Protein AF-0000000072250503 (afdb_homodimer)

Secondary structure (DSSP, 8-state):
--SEEEEEETTEEEEEE--GGGTT-B-HHHHHHHHHHHHHHHH-TT--EEEEEEGGG--B--B-HH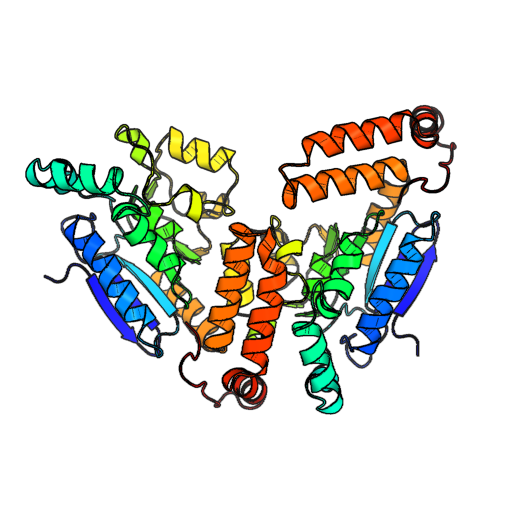HHT-HHHHHHHHHHHHSSS--HHHHHHHHHHTSSS-EEEEE-SEEETHHHHHHHTSSEEEE-TT-EEE--GGGGT----SSHHHHSTTTS-HHHHHHHHHH---B-HHHHHHHTSSSEE-SSHHHHHHHHHHHHTTS-HHHHHHHHHHHHHHHH-HHHHHHHHHHHHHHHHTSHHHHHHHHHHH-TTPPPPSP---/--SEEEEEETTEEEEEE--GGGTT-B-HHHHHHHHHHHHHHHH-TT--EEEEEEGGG--B--B-HHHHT-HHHHHHHHHHHHSSS--HHHHHHHHHHTSSS-EEEEE-SEEETHHHHHHHTSSEEEE-TT-EEE--GGGGT----SSHHHHSTTTS-HHHHHHHHHH---B-HHHHHHHTSSSEE-SSHHHHHHHHHHHHTTS-HHHHHHHHHHHHHHHH-HHHHHHHHHHHHHHHHHSHHHHHHHHHTT-TTPPPPPP---

InterPro domains:
  IPR001753 Enoyl-CoA hydratase/isomerase-like domain [PF00378] (7-220)
  IPR018376 Enoyl-CoA hydratase/isomerase, conserved site [PS00166] (104-124)
  IPR029045 ClpP/crotonase-like domain superfamily [SSF52096] (3-243)
  IPR045002 Delta(3,5)-Delta(2,4)-dienoyl-CoA isomerase Ech1-like [PTHR43149] (6-241)

Structure (mmCIF, N/CA/C/O backbone):
data_AF-0000000072250503-model_v1
#
loop_
_entity.id
_entity.type
_entity.pdbx_description
1 polymer 'Enoyl-CoA hydratase/isomerase'
#
loop_
_atom_site.group_PDB
_atom_site.id
_atom_site.type_symbol
_atom_site.label_atom_id
_atom_site.label_alt_id
_atom_site.label_comp_id
_atom_site.label_asym_id
_atom_site.label_entity_id
_atom_site.label_seq_id
_atom_site.pdbx_PDB_ins_code
_atom_site.Cartn_x
_atom_site.Cartn_y
_atom_site.Cartn_z
_atom_site.occupancy
_atom_site.B_iso_or_equiv
_atom_site.auth_seq_id
_atom_site.auth_comp_id
_atom_site.auth_asym_id
_atom_site.auth_atom_id
_atom_site.pdbx_PDB_model_num
ATOM 1 N N . MET A 1 1 ? -8.353 35.047 18.258 1 72.64 1 MET A N 1
ATOM 2 C CA . MET A 1 1 ? -8.828 34.341 17.071 1 72.64 1 MET A CA 1
ATOM 3 C C . MET A 1 1 ? -8.545 32.847 17.177 1 72.64 1 MET A C 1
ATOM 5 O O . MET A 1 1 ? -7.59 32.437 17.838 1 72.64 1 MET A O 1
ATOM 9 N N . ALA A 1 2 ? -9.479 31.972 16.6 1 89.48 2 ALA A N 1
ATOM 10 C CA . ALA A 1 2 ? -9.276 30.528 16.682 1 89.48 2 ALA A CA 1
ATOM 11 C C . ALA A 1 2 ? -8.014 30.108 15.933 1 89.48 2 ALA A C 1
ATOM 13 O O . ALA A 1 2 ? -7.73 30.62 14.848 1 89.48 2 ALA A O 1
ATOM 14 N N . LEU A 1 3 ? -7.198 29.334 16.471 1 96.43 3 LEU A N 1
ATOM 15 C CA . LEU A 1 3 ? -5.927 28.916 15.891 1 96.43 3 LEU A CA 1
ATOM 16 C C . LEU A 1 3 ? -6.149 27.946 14.735 1 96.43 3 LEU A C 1
ATOM 18 O O . LEU A 1 3 ? -5.288 27.803 13.864 1 96.43 3 LEU A O 1
ATOM 22 N N . LEU A 1 4 ? -7.326 27.269 14.792 1 98.12 4 LEU A N 1
ATOM 23 C CA . LEU A 1 4 ? -7.781 26.429 13.69 1 98.12 4 LEU A CA 1
ATOM 24 C C . LEU A 1 4 ? -9.165 26.857 13.215 1 98.12 4 LEU A C 1
ATOM 26 O O . LEU A 1 4 ? -10.032 27.183 14.029 1 98.12 4 LEU A O 1
ATOM 30 N N . ARG A 1 5 ? -9.359 26.996 11.961 1 98.24 5 ARG A N 1
ATOM 31 C CA . ARG A 1 5 ? -10.676 27.161 11.355 1 98.24 5 ARG A CA 1
ATOM 32 C C . ARG A 1 5 ? -11.134 25.872 10.68 1 98.24 5 ARG A C 1
ATOM 34 O O . ARG A 1 5 ? -10.382 25.266 9.914 1 98.24 5 ARG A O 1
ATOM 41 N N . ILE A 1 6 ? -12.324 25.474 10.936 1 97.92 6 ILE A N 1
ATOM 42 C CA . ILE A 1 6 ? -12.822 24.205 10.418 1 97.92 6 ILE A CA 1
ATOM 43 C C . ILE A 1 6 ? -14.08 24.446 9.586 1 97.92 6 ILE A C 1
ATOM 45 O O . ILE A 1 6 ? -14.987 25.164 10.015 1 97.92 6 ILE A O 1
ATOM 49 N N . GLU A 1 7 ? -14.109 23.954 8.432 1 98.24 7 GLU A N 1
ATOM 50 C CA . GLU A 1 7 ? -15.29 23.936 7.574 1 98.24 7 GLU A CA 1
ATOM 51 C C . GLU A 1 7 ? -15.737 22.507 7.281 1 98.24 7 GLU A C 1
ATOM 53 O O . GLU A 1 7 ? -14.919 21.654 6.931 1 98.24 7 GLU A O 1
ATOM 58 N N . LYS A 1 8 ? -16.975 22.268 7.513 1 97.25 8 LYS A N 1
ATOM 59 C CA . LYS A 1 8 ? -17.544 20.959 7.206 1 97.25 8 LYS A CA 1
ATOM 60 C C . LYS A 1 8 ? -18.522 21.045 6.039 1 97.25 8 LYS A C 1
ATOM 62 O O . LYS A 1 8 ? -19.477 21.824 6.078 1 97.25 8 LYS A O 1
ATOM 67 N N . ASN A 1 9 ? -18.176 20.378 5.033 1 96.01 9 ASN A N 1
ATOM 68 C CA . ASN A 1 9 ? -19.034 20.334 3.854 1 96.01 9 ASN A CA 1
ATOM 69 C C . ASN A 1 9 ? -19.175 18.914 3.316 1 96.01 9 ASN A C 1
ATOM 71 O O . ASN A 1 9 ? -18.201 18.323 2.847 1 96.01 9 ASN A O 1
ATOM 75 N N . ASN A 1 10 ? -20.41 18.324 3.305 1 94.24 10 ASN A N 1
ATOM 76 C CA . ASN A 1 10 ? -20.721 17.036 2.693 1 94.24 10 ASN A CA 1
ATOM 77 C C . ASN A 1 10 ? -19.781 15.94 3.187 1 94.24 10 ASN A C 1
ATOM 79 O O . ASN A 1 10 ? -19.181 15.222 2.384 1 94.24 10 ASN A O 1
ATOM 83 N N . GLY A 1 11 ? -19.495 15.956 4.492 1 96.28 11 GLY A N 1
ATOM 84 C CA . GLY A 1 11 ? -18.715 14.891 5.102 1 96.28 11 GLY A CA 1
ATOM 85 C C . GLY A 1 11 ? -17.22 15.148 5.059 1 96.28 11 GLY A C 1
ATOM 86 O O . GLY A 1 11 ? -16.434 14.351 5.575 1 96.28 11 GLY A O 1
ATOM 87 N N . ILE A 1 12 ? -16.822 16.261 4.398 1 98.58 12 ILE A N 1
ATOM 88 C CA . ILE A 1 12 ? -15.411 16.628 4.343 1 98.58 12 ILE A CA 1
ATOM 89 C C . ILE A 1 12 ? -15.13 17.748 5.342 1 98.58 12 ILE A C 1
ATOM 91 O O . ILE A 1 12 ? -15.775 18.799 5.304 1 98.58 12 ILE A O 1
ATOM 95 N N . ALA A 1 13 ? -14.28 17.511 6.272 1 98.76 13 ALA A N 1
ATOM 96 C CA . ALA A 1 13 ? -13.818 18.545 7.195 1 98.76 13 ALA A CA 1
ATOM 97 C C . ALA A 1 13 ? -12.498 19.151 6.725 1 98.76 13 ALA A C 1
ATOM 99 O O . ALA A 1 13 ? -11.482 18.456 6.647 1 98.76 13 ALA A O 1
ATOM 100 N N . THR A 1 14 ? -12.533 20.361 6.379 1 98.85 14 THR A N 1
ATOM 101 C CA . THR A 1 14 ? -11.306 21.072 6.04 1 98.85 14 THR A CA 1
ATOM 102 C C . THR A 1 14 ? -10.792 21.866 7.237 1 98.85 14 THR A C 1
ATOM 104 O O . THR A 1 14 ? -11.512 22.699 7.792 1 98.85 14 THR A O 1
ATOM 107 N N . VAL A 1 15 ? -9.6 21.601 7.632 1 98.83 15 VAL A N 1
ATOM 108 C CA . VAL A 1 15 ? -8.969 22.237 8.784 1 98.83 15 VAL A CA 1
ATOM 109 C C . VAL A 1 15 ? -7.885 23.204 8.311 1 98.83 15 VAL A C 1
ATOM 111 O O . VAL A 1 15 ? -6.904 22.79 7.69 1 98.83 15 VAL A O 1
ATOM 114 N N . TYR A 1 16 ? -8.05 24.446 8.632 1 98.7 16 TYR A N 1
ATOM 115 C CA . TYR A 1 16 ? -7.106 25.493 8.258 1 98.7 16 TYR A CA 1
ATOM 116 C C . TYR A 1 16 ? -6.254 25.91 9.451 1 98.7 16 TYR A C 1
ATOM 118 O O . TYR A 1 16 ? -6.783 26.308 10.491 1 98.7 16 TYR A O 1
ATOM 126 N N . LEU A 1 17 ? -4.943 25.791 9.299 1 98.63 17 LEU A N 1
ATOM 127 C CA . LEU A 1 17 ? -4.1 26.543 10.221 1 98.63 17 LEU A CA 1
ATOM 128 C C . LEU A 1 17 ? -4.315 28.043 10.054 1 98.63 17 LEU A C 1
ATOM 130 O O . LEU A 1 17 ? -4.207 28.571 8.944 1 98.63 17 LEU A O 1
ATOM 134 N N . ASN A 1 18 ? -4.619 28.705 11.179 1 97.94 18 ASN A N 1
ATOM 135 C CA . ASN A 1 18 ? -5.165 30.053 11.063 1 97.94 18 ASN A CA 1
ATOM 136 C C . ASN A 1 18 ? -4.36 31.056 11.885 1 97.94 18 ASN A C 1
ATOM 138 O O . ASN A 1 18 ? -4.902 31.709 12.779 1 97.94 18 ASN A O 1
ATOM 142 N N . ARG A 1 19 ? -3.142 31.185 11.569 1 97.17 19 ARG A N 1
ATOM 143 C CA . ARG A 1 19 ? -2.236 32.216 12.065 1 97.17 19 ARG A CA 1
ATOM 144 C C . ARG A 1 19 ? -1.439 32.84 10.925 1 97.17 19 ARG A C 1
ATOM 146 O O . ARG A 1 19 ? -0.207 32.856 10.959 1 97.17 19 ARG A O 1
ATOM 153 N N . PRO A 1 20 ? -2.15 33.425 9.955 1 96.02 20 PRO A N 1
ATOM 154 C CA . PRO A 1 20 ? -1.485 33.864 8.726 1 96.02 20 PRO A CA 1
ATOM 155 C C . PRO A 1 20 ? -0.417 34.925 8.979 1 96.02 20 PRO A C 1
ATOM 157 O O . PRO A 1 20 ? 0.577 34.992 8.252 1 96.02 20 PRO A O 1
ATOM 160 N N . ASP A 1 21 ? -0.552 35.704 10.045 1 95.21 21 ASP A N 1
ATOM 161 C CA . ASP A 1 21 ? 0.401 36.766 10.352 1 95.21 21 ASP A CA 1
ATOM 162 C C . ASP A 1 21 ? 1.747 36.188 10.784 1 95.21 21 ASP A C 1
ATOM 164 O O . ASP A 1 21 ? 2.765 36.883 10.754 1 95.21 21 ASP A O 1
ATOM 168 N N . LYS A 1 22 ? 1.745 34.947 11.158 1 95.28 22 LYS A N 1
ATOM 169 C CA . LYS A 1 22 ? 2.97 34.267 11.57 1 95.28 22 LYS A CA 1
ATOM 170 C C . LYS A 1 22 ? 3.294 33.104 10.637 1 95.28 22 LYS A C 1
ATOM 172 O O . LYS A 1 22 ? 3.932 32.132 11.046 1 95.28 22 LYS A O 1
ATOM 177 N N . ARG A 1 23 ? 2.735 33.152 9.432 1 97 23 ARG A N 1
ATOM 178 C CA . ARG A 1 23 ? 2.913 32.098 8.438 1 97 23 ARG A CA 1
ATOM 179 C C . ARG A 1 23 ? 2.486 30.744 8.994 1 97 23 ARG A C 1
ATOM 181 O O . ARG A 1 23 ? 3.158 29.735 8.769 1 97 23 ARG A O 1
ATOM 188 N N . ASN A 1 24 ? 1.496 30.761 9.858 1 97.86 24 ASN A N 1
ATOM 189 C CA . ASN A 1 24 ? 0.875 29.588 10.464 1 97.86 24 ASN A CA 1
ATOM 190 C C . ASN A 1 24 ? 1.884 28.769 11.264 1 97.86 24 ASN A C 1
ATOM 192 O O . ASN A 1 24 ? 1.846 27.538 11.244 1 97.86 24 ASN A O 1
ATOM 196 N N . ALA A 1 25 ? 2.845 29.507 11.93 1 96.98 25 ALA A N 1
ATOM 197 C CA . ALA A 1 25 ? 3.773 28.854 12.85 1 96.98 25 ALA A CA 1
ATOM 198 C C . ALA A 1 25 ? 3.026 28.193 14.005 1 96.98 25 ALA A C 1
ATOM 200 O O . ALA A 1 25 ? 2.05 28.746 14.518 1 96.98 25 ALA A O 1
ATOM 201 N N . MET A 1 26 ? 3.564 27.063 14.465 1 96.31 26 MET A N 1
ATOM 202 C CA . MET A 1 26 ? 2.82 26.242 15.416 1 96.31 26 MET A CA 1
ATOM 203 C C . MET A 1 26 ? 3.266 26.527 16.846 1 96.31 26 MET A C 1
ATOM 205 O O . MET A 1 26 ? 4.39 26.196 17.227 1 96.31 26 MET A O 1
ATOM 209 N N . SER A 1 27 ? 2.416 27.123 17.613 1 94.32 27 SER A N 1
ATOM 210 C CA . SER A 1 27 ? 2.623 27.336 19.042 1 94.32 27 SER A CA 1
ATOM 211 C C . SER A 1 27 ? 2.188 26.119 19.852 1 94.32 27 SER A C 1
ATOM 213 O O . SER A 1 27 ? 1.544 25.212 19.321 1 94.32 27 SER A O 1
ATOM 215 N N . PHE A 1 28 ? 2.496 26.102 21.117 1 92.71 28 PHE A N 1
ATOM 216 C CA . PHE A 1 28 ? 2.051 25.019 21.986 1 92.71 28 PHE A CA 1
ATOM 217 C C . PHE A 1 28 ? 0.53 24.988 22.078 1 92.71 28 PHE A C 1
ATOM 219 O O . PHE A 1 28 ? -0.072 23.914 22.133 1 92.71 28 PHE A O 1
ATOM 226 N N . ALA A 1 29 ? -0.024 26.155 22.116 1 94.53 29 ALA A N 1
ATOM 227 C CA . ALA A 1 29 ? -1.481 26.252 22.132 1 94.53 29 ALA A CA 1
ATOM 228 C C . ALA A 1 29 ? -2.087 25.622 20.881 1 94.53 29 ALA A C 1
ATOM 230 O O . ALA A 1 29 ? -3.103 24.927 20.958 1 94.53 29 ALA A O 1
ATOM 231 N N . LEU A 1 30 ? -1.514 25.842 19.73 1 96.55 30 LEU A N 1
ATOM 232 C CA . LEU A 1 30 ? -1.992 25.253 18.483 1 96.55 30 LEU A CA 1
ATOM 233 C C . LEU A 1 30 ? -1.852 23.735 18.51 1 96.55 30 LEU A C 1
ATOM 235 O O . LEU A 1 30 ? -2.743 23.017 18.051 1 96.55 30 LEU A O 1
ATOM 239 N N . LEU A 1 31 ? -0.743 23.248 19.048 1 96.06 31 LEU A N 1
ATOM 240 C CA . LEU A 1 31 ? -0.542 21.807 19.162 1 96.06 31 LEU A CA 1
ATOM 241 C C . LEU A 1 31 ? -1.641 21.169 20.004 1 96.06 31 LEU A C 1
ATOM 243 O O . LEU A 1 31 ? -2.159 20.106 19.655 1 96.06 31 LEU A O 1
ATOM 247 N N . LYS A 1 32 ? -1.956 21.801 21.087 1 95.71 32 LYS A N 1
ATOM 248 C CA . LYS A 1 32 ? -3.043 21.309 21.929 1 95.71 32 LYS A CA 1
ATOM 249 C C . LYS A 1 32 ? -4.369 21.316 21.174 1 95.71 32 LYS A C 1
ATOM 251 O O . LYS A 1 32 ? -5.163 20.381 21.295 1 95.71 32 LYS A O 1
ATOM 256 N N . GLU A 1 33 ? -4.62 22.288 20.414 1 97.66 33 GLU A N 1
ATOM 257 C CA . GLU A 1 33 ? -5.845 22.379 19.625 1 97.66 33 GLU A CA 1
ATOM 258 C C . GLU A 1 33 ? -5.887 21.302 18.545 1 97.66 33 GLU A C 1
ATOM 260 O O . GLU A 1 33 ? -6.958 20.788 18.215 1 97.66 33 GLU A O 1
ATOM 265 N N . PHE A 1 34 ? -4.726 20.978 17.944 1 97.98 34 PHE A N 1
ATOM 266 C CA . PHE A 1 34 ? -4.648 19.866 17.004 1 97.98 34 PHE A CA 1
ATOM 267 C C . PHE A 1 34 ? -5.238 18.6 17.612 1 97.98 34 PHE A C 1
ATOM 269 O O . PHE A 1 34 ? -6.08 17.943 16.997 1 97.98 34 PHE A O 1
ATOM 276 N N . VAL A 1 35 ? -4.791 18.332 18.8 1 97.7 35 VAL A N 1
ATOM 277 C CA . VAL A 1 35 ? -5.194 17.098 19.467 1 97.7 35 VAL A CA 1
ATOM 278 C C . VAL A 1 35 ? -6.697 17.125 19.737 1 97.7 35 VAL A C 1
ATOM 280 O O . VAL A 1 35 ? -7.41 16.174 19.409 1 97.7 35 VAL A O 1
ATOM 283 N N . SER A 1 36 ? -7.182 18.245 20.281 1 97.88 36 SER A N 1
ATOM 284 C CA . SER A 1 36 ? -8.596 18.345 20.63 1 97.88 36 SER A CA 1
ATOM 285 C C . SER A 1 36 ? -9.478 18.28 19.388 1 97.88 36 SER A C 1
ATOM 287 O O . SER A 1 36 ? -10.523 17.626 19.396 1 97.88 36 SER A O 1
ATOM 289 N N . THR A 1 37 ? -9.068 18.929 18.36 1 98.18 37 THR A N 1
ATOM 290 C CA . THR A 1 37 ? -9.827 18.938 17.114 1 98.18 37 THR A CA 1
ATOM 291 C C . THR A 1 37 ? -9.877 17.542 16.501 1 98.18 37 THR A C 1
ATOM 293 O O . THR A 1 37 ? -10.94 17.079 16.083 1 98.18 37 THR A O 1
ATOM 296 N N . ALA A 1 38 ? -8.752 16.892 16.427 1 98.2 38 ALA A N 1
ATOM 297 C CA . ALA A 1 38 ? -8.704 15.541 15.875 1 98.2 38 ALA A CA 1
ATOM 298 C C . ALA A 1 38 ? -9.589 14.59 16.675 1 98.2 38 ALA A C 1
ATOM 300 O O . ALA A 1 38 ? -10.267 13.733 16.103 1 98.2 38 ALA A O 1
ATOM 301 N N . LYS A 1 39 ? -9.581 14.73 17.963 1 97.97 39 LYS A N 1
ATOM 302 C CA . LYS A 1 39 ? -10.437 13.904 18.811 1 97.97 39 LYS A CA 1
ATOM 303 C C . LYS A 1 39 ? -11.912 14.137 18.496 1 97.97 39 LYS A C 1
ATOM 305 O O . LYS A 1 39 ? -12.7 13.19 18.456 1 97.97 39 LYS A O 1
ATOM 310 N N . ALA A 1 40 ? -12.257 15.392 18.331 1 97.9 40 ALA A N 1
ATOM 311 C CA . ALA A 1 40 ? -13.636 15.726 17.982 1 97.9 40 ALA A CA 1
ATOM 312 C C . ALA A 1 40 ? -14.023 15.121 16.636 1 97.9 40 ALA A C 1
ATOM 314 O O . ALA A 1 40 ? -15.125 14.59 16.48 1 97.9 40 ALA A O 1
ATOM 315 N N . ILE A 1 41 ? -13.151 15.197 15.709 1 97.67 41 ILE A N 1
ATOM 316 C CA . ILE A 1 41 ? -13.392 14.64 14.383 1 97.67 41 ILE A CA 1
ATOM 317 C C . ILE A 1 41 ? -13.555 13.124 14.481 1 97.67 41 ILE A C 1
ATOM 319 O O . ILE A 1 41 ? -14.436 12.546 13.84 1 97.67 41 ILE A O 1
ATOM 323 N N . LYS A 1 42 ? -12.7 12.486 15.24 1 97.39 42 LYS A N 1
ATOM 324 C CA . LYS A 1 42 ? -12.76 11.041 15.434 1 97.39 42 LYS A CA 1
ATOM 325 C C . LYS A 1 42 ? -14.138 10.609 15.927 1 97.39 42 LYS A C 1
ATOM 327 O O . LYS A 1 42 ? -14.648 9.562 15.523 1 97.39 42 LYS A O 1
ATOM 332 N N . LYS A 1 43 ? -14.787 11.427 16.714 1 96.76 43 LYS A N 1
ATOM 333 C CA . LYS A 1 43 ? -16.067 11.101 17.335 1 96.76 43 LYS A CA 1
ATOM 334 C C . LYS A 1 43 ? -17.228 11.396 16.389 1 96.76 43 LYS A C 1
ATOM 336 O O . LYS A 1 43 ? -18.336 10.892 16.581 1 96.76 43 LYS A O 1
ATOM 341 N N . ASP A 1 44 ? -17.016 12.303 15.475 1 96.27 44 ASP A N 1
ATOM 342 C CA . ASP A 1 44 ? -18.054 12.675 14.519 1 96.27 44 ASP A CA 1
ATOM 343 C C . ASP A 1 44 ? -18.158 11.646 13.395 1 96.27 44 ASP A C 1
ATOM 345 O O . ASP A 1 44 ? -17.383 11.684 12.438 1 96.27 44 ASP A O 1
ATOM 349 N N . ARG A 1 45 ? -19.104 10.844 13.355 1 95.12 45 ARG A N 1
ATOM 350 C CA . ARG A 1 45 ? -19.238 9.701 12.458 1 95.12 45 ARG A CA 1
ATOM 351 C C . ARG A 1 45 ? -19.689 10.145 11.07 1 95.12 45 ARG A C 1
ATOM 353 O O . ARG A 1 45 ? -19.687 9.35 10.128 1 95.12 45 ARG A O 1
ATOM 360 N N . ASP A 1 46 ? -20.009 11.412 10.984 1 94.92 46 ASP A N 1
ATOM 361 C CA . ASP A 1 46 ? -20.447 11.937 9.694 1 94.92 46 ASP A CA 1
ATOM 362 C C . ASP A 1 46 ? -19.258 12.419 8.865 1 94.92 46 ASP A C 1
ATOM 364 O O . ASP A 1 46 ? -19.388 12.654 7.662 1 94.92 46 ASP A O 1
ATOM 368 N N . ILE A 1 47 ? -18.16 12.587 9.522 1 97.53 47 ILE A N 1
ATOM 369 C CA . ILE A 1 47 ? -16.97 12.996 8.785 1 97.53 47 ILE A CA 1
ATOM 370 C C . ILE A 1 47 ? -16.369 11.791 8.065 1 97.53 47 ILE A C 1
ATOM 372 O O . ILE A 1 47 ? -16.109 10.757 8.684 1 97.53 47 ILE A O 1
ATOM 376 N N . ARG A 1 48 ? -16.096 12.011 6.749 1 97.54 48 ARG A N 1
ATOM 377 C CA . ARG A 1 48 ? -15.678 10.919 5.876 1 97.54 48 ARG A CA 1
ATOM 378 C C . ARG A 1 48 ? -14.245 11.121 5.395 1 97.54 48 ARG A C 1
ATOM 380 O O . ARG A 1 48 ? -13.593 10.173 4.954 1 97.54 48 ARG A O 1
ATOM 387 N N . CYS A 1 49 ? -13.789 12.313 5.442 1 98.63 49 CYS A N 1
ATOM 388 C CA . CYS A 1 49 ? -12.45 12.687 5 1 98.63 49 CYS A CA 1
ATOM 389 C C . CYS A 1 49 ? -12.022 14.013 5.618 1 98.63 49 CYS A C 1
ATOM 391 O O . CYS A 1 49 ? -12.859 14.877 5.885 1 98.63 49 CYS A O 1
ATOM 393 N N . VAL A 1 50 ? -10.756 14.168 5.856 1 98.9 50 VAL A N 1
ATOM 394 C CA . VAL A 1 50 ? -10.209 15.411 6.391 1 98.9 50 VAL A CA 1
ATOM 395 C C . VAL A 1 50 ? -9.189 15.989 5.413 1 98.9 50 VAL A C 1
ATOM 397 O O . VAL A 1 50 ? -8.373 15.255 4.85 1 98.9 50 VAL A O 1
ATOM 400 N N . ILE A 1 51 ? -9.23 17.282 5.215 1 98.93 51 ILE A N 1
ATOM 401 C CA . ILE A 1 51 ? -8.209 18.014 4.473 1 98.93 51 ILE A CA 1
ATOM 402 C C . ILE A 1 51 ? -7.508 19.004 5.401 1 98.93 51 ILE A C 1
ATOM 404 O O . ILE A 1 51 ? -8.161 19.813 6.064 1 98.93 51 ILE A O 1
ATOM 408 N N . LEU A 1 52 ? -6.208 18.911 5.54 1 98.91 52 LEU A N 1
ATOM 409 C CA . LEU A 1 52 ? -5.382 19.867 6.27 1 98.91 52 LEU A CA 1
ATOM 410 C C . LEU A 1 52 ? -4.783 20.901 5.322 1 98.91 52 LEU A C 1
ATOM 412 O O . LEU A 1 52 ? -4.24 20.547 4.273 1 98.91 52 LEU A O 1
ATOM 416 N N . THR A 1 53 ? -4.947 22.134 5.642 1 98.85 53 THR A N 1
ATOM 417 C CA . THR A 1 53 ? -4.338 23.201 4.856 1 98.85 53 THR A CA 1
ATOM 418 C C . THR A 1 53 ? -4.092 24.436 5.72 1 98.85 53 THR A C 1
ATOM 420 O O . THR A 1 53 ? -4.289 24.398 6.936 1 98.85 53 THR A O 1
ATOM 423 N N . GLY A 1 54 ? -3.422 25.477 5.156 1 98.58 54 GLY A N 1
ATOM 424 C CA . GLY A 1 54 ? -3.158 26.706 5.887 1 98.58 54 GLY A CA 1
ATOM 425 C C . GLY A 1 54 ? -3.826 27.922 5.273 1 98.58 54 GLY A C 1
ATOM 426 O O . GLY A 1 54 ? -4.096 27.946 4.07 1 98.58 54 GLY A O 1
ATOM 427 N N . GLU A 1 55 ? -4.063 28.906 6.095 1 97.87 55 GLU A N 1
ATOM 428 C CA . GLU A 1 55 ? -4.603 30.176 5.616 1 97.87 55 GLU A CA 1
ATOM 429 C C . GLU A 1 55 ? -3.551 30.965 4.841 1 97.87 55 GLU A C 1
ATOM 431 O O . GLU A 1 55 ? -2.35 30.757 5.027 1 97.87 55 GLU A O 1
ATOM 436 N N . ALA A 1 56 ? -4.005 31.8 3.937 1 97.39 56 ALA A N 1
ATOM 437 C CA . ALA A 1 56 ? -3.208 32.789 3.217 1 97.39 56 ALA A CA 1
ATOM 438 C C . ALA A 1 56 ? -2.154 32.114 2.343 1 97.39 56 ALA A C 1
ATOM 440 O O . ALA A 1 56 ? -1.025 32.598 2.237 1 97.39 56 ALA A O 1
ATOM 441 N N . GLN A 1 57 ? -2.458 30.97 1.809 1 96.76 57 GLN A N 1
ATOM 442 C CA . GLN A 1 57 ? -1.631 30.24 0.854 1 96.76 57 GLN A CA 1
ATOM 443 C C . GLN A 1 57 ? -0.28 29.875 1.461 1 96.76 57 GLN A C 1
ATOM 445 O O . GLN A 1 57 ? 0.75 29.95 0.788 1 96.76 57 GLN A O 1
ATOM 450 N N . VAL A 1 58 ? -0.297 29.679 2.728 1 98.28 58 VAL A N 1
ATOM 451 C CA . VAL A 1 58 ? 0.856 29.159 3.454 1 98.28 58 VAL A CA 1
ATOM 452 C C . VAL A 1 58 ? 0.427 27.987 4.334 1 98.28 58 VAL A C 1
ATOM 454 O O . VAL A 1 58 ? -0.512 28.107 5.124 1 98.28 58 VAL A O 1
ATOM 457 N N . PHE A 1 59 ? 1.065 26.897 4.144 1 98.61 59 PHE A N 1
ATOM 458 C CA . PHE A 1 59 ? 0.743 25.776 5.019 1 98.61 59 PHE A CA 1
ATOM 459 C C . PHE A 1 59 ? 1.257 26.027 6.432 1 98.61 59 PHE A C 1
ATOM 461 O O . PHE A 1 59 ? 0.489 26.402 7.32 1 98.61 59 PHE A O 1
ATOM 468 N N . SER A 1 60 ? 2.65 25.985 6.6 1 98.51 60 SER A N 1
ATOM 469 C CA . SER A 1 60 ? 3.199 26.342 7.904 1 98.51 60 SER A CA 1
ATOM 470 C C . SER A 1 60 ? 4.709 26.541 7.832 1 98.51 60 SER A C 1
ATOM 472 O O . SER A 1 60 ? 5.415 25.755 7.197 1 98.51 60 SER A O 1
ATOM 474 N N . ALA A 1 61 ? 5.166 27.511 8.584 1 96.46 61 ALA A N 1
ATOM 475 C CA . ALA A 1 61 ? 6.599 27.787 8.655 1 96.46 61 ALA A CA 1
ATOM 476 C C . ALA A 1 61 ? 7.258 26.98 9.77 1 96.46 61 ALA A C 1
ATOM 478 O O . ALA A 1 61 ? 8.441 27.166 10.063 1 96.46 61 ALA A O 1
ATOM 479 N N . GLY A 1 62 ? 6.469 26.149 10.357 1 95.48 62 GLY A N 1
ATOM 480 C CA . GLY A 1 62 ? 7.033 25.285 11.382 1 95.48 62 GLY A CA 1
ATOM 481 C C . GLY A 1 62 ? 6.709 25.742 12.792 1 95.48 62 GLY A C 1
ATOM 482 O O . GLY A 1 62 ? 5.644 26.313 13.035 1 95.48 62 GLY A O 1
ATOM 483 N N . ILE A 1 63 ? 7.582 25.387 13.708 1 92.4 63 ILE A N 1
ATOM 484 C CA . ILE A 1 63 ? 7.367 25.693 15.118 1 92.4 63 ILE A CA 1
ATOM 485 C C . ILE A 1 63 ? 7.61 27.18 15.366 1 92.4 63 ILE A C 1
ATOM 487 O O . ILE A 1 63 ? 8.538 27.766 14.803 1 92.4 63 ILE A O 1
ATOM 491 N N . ASP A 1 64 ? 6.776 27.707 16.249 1 91.64 64 ASP A N 1
ATOM 492 C CA . ASP A 1 64 ? 6.979 29.084 16.687 1 91.64 64 ASP A CA 1
ATOM 493 C C . ASP A 1 64 ? 8.155 29.185 17.655 1 91.64 64 ASP A C 1
ATOM 495 O O . ASP A 1 64 ? 8.03 28.835 18.831 1 91.64 64 ASP A O 1
ATOM 499 N N . LEU A 1 65 ? 9.209 29.656 17.211 1 83.7 65 LEU A N 1
ATOM 500 C CA . LEU A 1 65 ? 10.446 29.712 17.982 1 83.7 65 LEU A CA 1
ATOM 501 C C . LEU A 1 65 ? 10.275 30.583 19.223 1 83.7 65 LEU A C 1
ATOM 503 O O . LEU A 1 65 ? 10.928 30.353 20.243 1 83.7 65 LEU A O 1
ATOM 507 N N . SER A 1 66 ? 9.421 31.617 19.143 1 85.4 66 SER A N 1
ATOM 508 C CA . SER A 1 66 ? 9.165 32.455 20.31 1 85.4 66 SER A CA 1
ATOM 509 C C . SER A 1 66 ? 8.54 31.648 21.443 1 85.4 66 SER A C 1
ATOM 511 O O . SER A 1 66 ? 8.839 31.88 22.616 1 85.4 66 SER A O 1
ATOM 513 N N . ASP A 1 67 ? 7.715 30.732 21.065 1 85.45 67 ASP A N 1
ATOM 514 C CA . ASP A 1 67 ? 7.106 29.84 22.047 1 85.45 67 ASP A CA 1
ATOM 515 C C . ASP A 1 67 ? 8.125 28.837 22.583 1 85.45 67 ASP A C 1
ATOM 517 O O . ASP A 1 67 ? 8.175 28.578 23.787 1 85.45 67 ASP A O 1
ATOM 521 N N . LEU A 1 68 ? 8.933 28.341 21.752 1 80.09 68 LEU A N 1
ATOM 522 C CA . LEU A 1 68 ? 9.916 27.324 22.111 1 80.09 68 LEU A CA 1
ATOM 523 C C . LEU A 1 68 ? 10.984 27.902 23.033 1 80.09 68 LEU A C 1
ATOM 525 O O . LEU A 1 68 ? 11.423 27.238 23.975 1 80.09 68 LEU A O 1
ATOM 529 N N . ASN A 1 69 ? 11.303 29.141 22.811 1 82.82 69 ASN A N 1
ATOM 530 C CA . ASN A 1 69 ? 12.394 29.756 23.559 1 82.82 69 ASN A CA 1
ATOM 531 C C . ASN A 1 69 ? 11.883 30.481 24.802 1 82.82 69 ASN A C 1
ATOM 533 O O . ASN A 1 69 ? 12.673 31.018 25.581 1 82.82 69 ASN A O 1
ATOM 537 N N . ASN A 1 70 ? 10.586 30.504 24.953 1 86.67 70 ASN A N 1
ATOM 538 C CA . ASN A 1 70 ? 10.023 31.148 26.135 1 86.67 70 ASN A CA 1
ATOM 539 C C . ASN A 1 70 ? 10.32 30.352 27.402 1 86.67 70 ASN A C 1
ATOM 541 O O . ASN A 1 70 ? 9.882 29.208 27.539 1 86.67 70 ASN A O 1
ATOM 545 N N . PRO A 1 71 ? 11.033 30.922 28.263 1 85.91 71 PRO A N 1
ATOM 546 C CA . PRO A 1 71 ? 11.393 30.225 29.5 1 85.91 71 PRO A CA 1
ATOM 547 C C . PRO A 1 71 ? 10.177 29.671 30.24 1 85.91 71 PRO A C 1
ATOM 549 O O . PRO A 1 71 ? 10.276 28.642 30.913 1 85.91 71 PRO A O 1
ATOM 552 N N . LYS A 1 72 ? 9.141 30.275 30.144 1 86.95 72 LYS A N 1
ATOM 553 C CA . LYS A 1 72 ? 7.922 29.836 30.816 1 86.95 72 LYS A CA 1
ATOM 554 C C . LYS A 1 72 ? 7.468 28.474 30.298 1 86.95 72 LYS A C 1
ATOM 556 O O . LYS A 1 72 ? 6.738 27.755 30.983 1 86.95 72 LYS A O 1
ATOM 561 N N . ASN A 1 73 ? 7.95 28.196 29.072 1 88.07 73 ASN A N 1
ATOM 562 C CA . ASN A 1 73 ? 7.506 26.955 28.446 1 88.07 73 ASN A CA 1
ATOM 563 C C . ASN A 1 73 ? 8.553 25.853 28.583 1 88.07 73 ASN A C 1
ATOM 565 O O . ASN A 1 73 ? 8.297 24.701 28.226 1 88.07 73 ASN A O 1
ATOM 569 N N . SER A 1 74 ? 9.701 26.242 29.081 1 85 74 SER A N 1
ATOM 570 C CA . SER A 1 74 ? 10.816 25.303 29.15 1 85 74 SER A CA 1
ATOM 571 C C . SER A 1 74 ? 10.475 24.103 30.027 1 85 74 SER A C 1
ATOM 573 O O . SER A 1 74 ? 10.756 22.96 29.662 1 85 74 SER A O 1
ATOM 575 N N . ALA A 1 75 ? 9.978 24.388 31.128 1 86.69 75 ALA A N 1
ATOM 576 C CA . ALA A 1 75 ? 9.619 23.309 32.044 1 86.69 75 ALA A CA 1
ATOM 577 C C . ALA A 1 75 ? 8.611 22.358 31.404 1 86.69 75 ALA A C 1
ATOM 579 O O . ALA A 1 75 ? 8.722 21.138 31.547 1 86.69 75 ALA A O 1
ATOM 580 N N . PHE A 1 76 ? 7.693 22.93 30.762 1 86.57 76 PHE A N 1
ATOM 581 C CA . PHE A 1 76 ? 6.677 22.132 30.085 1 86.57 76 PHE A CA 1
ATOM 582 C C . PHE A 1 76 ? 7.301 21.275 28.991 1 86.57 76 PHE A C 1
ATOM 584 O O . PHE A 1 76 ? 7 20.084 28.88 1 86.57 76 PHE A O 1
ATOM 591 N N . ALA A 1 77 ? 8.13 21.837 28.259 1 87.18 77 ALA A N 1
ATOM 592 C CA . ALA A 1 77 ? 8.796 21.127 27.171 1 87.18 77 ALA A CA 1
ATOM 593 C C . ALA A 1 77 ? 9.628 19.964 27.703 1 87.18 77 ALA A C 1
ATOM 595 O O . ALA A 1 77 ? 9.585 18.86 27.155 1 87.18 77 ALA A O 1
ATOM 596 N N . ILE A 1 78 ? 10.31 20.208 28.728 1 87.62 78 ILE A N 1
ATOM 597 C CA . ILE A 1 78 ? 11.14 19.17 29.328 1 87.62 78 ILE A CA 1
ATOM 598 C C . ILE A 1 78 ? 10.256 18.042 29.854 1 87.62 78 ILE A C 1
ATOM 600 O O . ILE A 1 78 ? 10.556 16.863 29.651 1 87.62 78 ILE A O 1
ATOM 604 N N . TRP A 1 79 ? 9.219 18.435 30.482 1 88.29 79 TRP A N 1
ATOM 605 C CA . TRP A 1 79 ? 8.303 17.43 31.012 1 88.29 79 TRP A CA 1
ATOM 606 C C . TRP A 1 79 ? 7.758 16.546 29.895 1 88.29 79 TRP A C 1
ATOM 608 O O . TRP A 1 79 ? 7.687 15.324 30.041 1 88.29 79 TRP A O 1
ATOM 618 N N . GLU A 1 80 ? 7.359 17.146 28.784 1 89.2 80 GLU A N 1
ATOM 619 C CA . GLU A 1 80 ? 6.823 16.409 27.644 1 89.2 80 GLU A CA 1
ATOM 620 C C . GLU A 1 80 ? 7.852 15.43 27.086 1 89.2 80 GLU A C 1
ATOM 622 O O . GLU A 1 80 ? 7.494 14.357 26.597 1 89.2 80 GLU A O 1
ATOM 627 N N . LEU A 1 81 ? 9.058 15.685 27.232 1 86.89 81 LEU A N 1
ATOM 628 C CA . LEU A 1 81 ? 10.114 14.855 26.664 1 86.89 81 LEU A CA 1
ATOM 629 C C . LEU A 1 81 ? 10.475 13.713 27.608 1 86.89 81 LEU A C 1
ATOM 631 O O . LEU A 1 81 ? 10.985 12.678 27.172 1 86.89 81 LEU A O 1
ATOM 635 N N . VAL A 1 82 ? 10.193 13.846 28.881 1 89.07 82 VAL A N 1
ATOM 636 C CA . VAL A 1 82 ? 10.64 12.838 29.836 1 89.07 82 VAL A CA 1
ATOM 637 C C . VAL A 1 82 ? 9.484 11.902 30.18 1 89.07 82 VAL A C 1
ATOM 639 O O . VAL A 1 82 ? 9.702 10.767 30.61 1 89.07 82 VAL A O 1
ATOM 642 N N . LYS A 1 83 ? 8.341 12.375 30.082 1 89.46 83 LYS A N 1
ATOM 643 C CA . LYS A 1 83 ? 7.199 11.552 30.471 1 89.46 83 LYS A CA 1
ATOM 644 C C . LYS A 1 83 ? 7.1 10.303 29.6 1 89.46 83 LYS A C 1
ATOM 646 O O . LYS A 1 83 ? 7.516 10.314 28.439 1 89.46 83 LYS A O 1
ATOM 651 N N . PRO A 1 84 ? 6.598 9.248 30.178 1 89.97 84 PRO A N 1
ATOM 652 C CA . PRO A 1 84 ? 6.425 8.027 29.386 1 89.97 84 PRO A CA 1
ATOM 653 C C . PRO A 1 84 ? 5.348 8.168 28.313 1 89.97 84 PRO A C 1
ATOM 655 O O . PRO A 1 84 ? 4.399 8.938 28.483 1 89.97 84 PRO A O 1
ATOM 658 N N . GLY A 1 85 ? 5.561 7.453 27.205 1 89.52 85 GLY A N 1
ATOM 659 C CA . GLY A 1 85 ? 4.592 7.49 26.121 1 89.52 85 GLY A CA 1
ATOM 660 C C . GLY A 1 85 ? 4.852 8.606 25.127 1 89.52 85 GLY A C 1
ATOM 661 O O . GLY A 1 85 ? 5.957 9.148 25.068 1 89.52 85 GLY A O 1
ATOM 662 N N . GLN A 1 86 ? 3.846 8.937 24.366 1 91.22 86 GLN A N 1
ATOM 663 C CA . GLN A 1 86 ? 3.99 9.965 23.341 1 91.22 86 GLN A CA 1
ATOM 664 C C . GLN A 1 86 ? 3.984 11.361 23.957 1 91.22 86 GLN A C 1
ATOM 666 O O . GLN A 1 86 ? 3.151 11.663 24.815 1 91.22 86 GLN A O 1
ATOM 671 N N . SER A 1 87 ? 4.857 12.186 23.621 1 92.81 87 SER A N 1
ATOM 672 C CA . SER A 1 87 ? 4.832 13.597 23.992 1 92.81 87 SER A CA 1
ATOM 673 C C . SER A 1 87 ? 3.707 14.337 23.276 1 92.81 87 SER A C 1
ATOM 675 O O . SER A 1 87 ? 3.121 13.816 22.324 1 92.81 87 SER A O 1
ATOM 677 N N . LEU A 1 88 ? 3.377 15.524 23.747 1 92.41 88 LEU A N 1
ATOM 678 C CA . LEU A 1 88 ? 2.409 16.371 23.06 1 92.41 88 LEU A CA 1
ATOM 679 C C . LEU A 1 88 ? 2.837 16.628 21.619 1 92.41 88 LEU A C 1
ATOM 681 O O . LEU A 1 88 ? 2.002 16.645 20.712 1 92.41 88 LEU A O 1
ATOM 685 N N . PHE A 1 89 ? 4.12 16.744 21.364 1 92.04 89 PHE A N 1
ATOM 686 C CA . PHE A 1 89 ? 4.685 17.034 20.052 1 92.04 89 PHE A CA 1
ATOM 687 C C . PHE A 1 89 ? 4.442 15.877 19.09 1 92.04 89 PHE A C 1
ATOM 689 O O . PHE A 1 89 ? 4.048 16.089 17.942 1 92.04 89 PHE A O 1
ATOM 696 N N . GLN A 1 90 ? 4.618 14.731 19.535 1 95.71 90 GLN A N 1
ATOM 697 C CA . GLN A 1 90 ? 4.366 13.553 18.712 1 95.71 90 GLN A CA 1
ATOM 698 C C . GLN A 1 90 ? 2.869 13.326 18.52 1 95.71 90 GLN A C 1
ATOM 700 O O . GLN A 1 90 ? 2.411 13.087 17.401 1 95.71 90 GLN A O 1
ATOM 705 N N . LYS A 1 91 ? 2.124 13.466 19.585 1 96.71 91 LYS A N 1
ATOM 706 C CA . LYS A 1 91 ? 0.69 13.193 19.585 1 96.71 91 LYS A CA 1
ATOM 707 C C . LYS A 1 91 ? -0.049 14.139 18.643 1 96.71 91 LYS A C 1
ATOM 709 O O . LYS A 1 91 ? -0.957 13.72 17.921 1 96.71 91 LYS A O 1
ATOM 714 N N . ALA A 1 92 ? 0.34 15.376 18.675 1 96.84 92 ALA A N 1
ATOM 715 C CA . ALA A 1 92 ? -0.34 16.411 17.9 1 96.84 92 ALA A CA 1
ATOM 716 C C . ALA A 1 92 ? -0.275 16.109 16.405 1 96.84 92 ALA A C 1
ATOM 718 O O . ALA A 1 92 ? -1.138 16.544 15.64 1 96.84 92 ALA A O 1
ATOM 719 N N . PHE A 1 93 ? 0.647 15.35 15.996 1 97.49 93 PHE A N 1
ATOM 720 C CA . PHE A 1 93 ? 0.825 15.055 14.579 1 97.49 93 PHE A CA 1
ATOM 721 C C . PHE A 1 93 ? 0.328 13.652 14.252 1 97.49 93 PHE A C 1
ATOM 723 O O . PHE A 1 93 ? -0.462 13.468 13.324 1 97.49 93 PHE A O 1
ATOM 730 N N . LEU A 1 94 ? 0.67 12.698 15.046 1 96.85 94 LEU A N 1
ATOM 731 C CA . LEU A 1 94 ? 0.362 11.302 14.753 1 96.85 94 LEU A CA 1
ATOM 732 C C . LEU A 1 94 ? -1.128 11.027 14.921 1 96.85 94 LEU A C 1
ATOM 734 O O . LEU A 1 94 ? -1.648 10.046 14.384 1 96.85 94 LEU A O 1
ATOM 738 N N . ILE A 1 95 ? -1.813 11.89 15.66 1 97.61 95 ILE A N 1
ATOM 739 C CA . ILE A 1 95 ? -3.245 11.698 15.862 1 97.61 95 ILE A CA 1
ATOM 740 C C . ILE A 1 95 ? -3.974 11.801 14.524 1 97.61 95 ILE A C 1
ATOM 742 O O . ILE A 1 95 ? -5.001 11.149 14.319 1 97.61 95 ILE A O 1
ATOM 746 N N . TRP A 1 96 ? -3.472 12.575 13.597 1 97.97 96 TRP A N 1
ATOM 747 C CA . TRP A 1 96 ? -4.083 12.72 12.279 1 97.97 96 TRP A CA 1
ATOM 748 C C . TRP A 1 96 ? -3.888 11.457 11.447 1 97.97 96 TRP A C 1
ATOM 750 O O . TRP A 1 96 ? -4.79 11.043 10.715 1 97.97 96 TRP A O 1
ATOM 760 N N . GLN A 1 97 ? -2.746 10.854 11.559 1 95.9 97 GLN A N 1
ATOM 761 C CA . GLN A 1 97 ? -2.473 9.585 10.891 1 95.9 97 GLN A CA 1
ATOM 762 C C . GLN A 1 97 ? -3.383 8.479 11.42 1 95.9 97 GLN A C 1
ATOM 764 O O . GLN A 1 97 ? -3.782 7.585 10.671 1 95.9 97 GLN A O 1
ATOM 769 N N . ASN A 1 98 ? -3.774 8.62 12.655 1 96.23 98 ASN A N 1
ATOM 770 C CA . ASN A 1 98 ? -4.5 7.551 13.332 1 96.23 98 ASN A CA 1
ATOM 771 C C . ASN A 1 98 ? -6.01 7.751 13.235 1 96.23 98 ASN A C 1
ATOM 773 O O . ASN A 1 98 ? -6.782 6.938 13.746 1 96.23 98 ASN A O 1
ATOM 777 N N . LEU A 1 99 ? -6.453 8.831 12.688 1 97.82 99 LEU A N 1
ATOM 778 C CA . LEU A 1 99 ? -7.884 9.026 12.482 1 97.82 99 LEU A CA 1
ATOM 779 C C . LEU A 1 99 ? -8.477 7.881 11.668 1 97.82 99 LEU A C 1
ATOM 781 O O . LEU A 1 99 ? -7.822 7.349 10.768 1 97.82 99 LEU A O 1
ATOM 785 N N . PRO A 1 100 ? -9.694 7.525 11.856 1 97.17 100 PRO A N 1
ATOM 786 C CA . PRO A 1 100 ? -10.322 6.423 11.124 1 97.17 100 PRO A CA 1
ATOM 787 C C . PRO A 1 100 ? -10.786 6.831 9.727 1 97.17 100 PRO A C 1
ATOM 789 O O . PRO A 1 100 ? -11.413 6.035 9.024 1 97.17 100 PRO A O 1
ATOM 792 N N . VAL A 1 101 ? -10.555 8.052 9.348 1 98.09 101 VAL A N 1
ATOM 793 C CA . VAL A 1 101 ? -10.915 8.555 8.027 1 98.09 101 VAL A CA 1
ATOM 794 C C . VAL A 1 101 ? -9.66 9.014 7.288 1 98.09 101 VAL A C 1
ATOM 796 O O . VAL A 1 101 ? -8.664 9.385 7.915 1 98.09 101 VAL A O 1
ATOM 799 N N . PRO A 1 102 ? -9.682 8.998 5.957 1 98.55 102 PRO A N 1
ATOM 800 C CA . PRO A 1 102 ? -8.529 9.492 5.201 1 98.55 102 PRO A CA 1
ATOM 801 C C . PRO A 1 102 ? -8.211 10.956 5.497 1 98.55 102 PRO A C 1
ATOM 803 O O . PRO A 1 102 ? -9.124 11.758 5.712 1 98.55 102 PRO A O 1
ATOM 806 N N . VAL A 1 103 ? -6.945 11.285 5.515 1 98.9 103 VAL A N 1
ATOM 807 C CA . VAL A 1 103 ? -6.463 12.646 5.727 1 98.9 103 VAL A CA 1
ATOM 808 C C . VAL A 1 103 ? -5.593 13.076 4.548 1 98.9 103 VAL A C 1
ATOM 810 O O . VAL A 1 103 ? -4.631 12.39 4.195 1 98.9 103 VAL A O 1
ATOM 813 N N . ILE A 1 104 ? -5.918 14.216 3.922 1 98.92 104 ILE A N 1
ATOM 814 C CA . ILE A 1 104 ? -5.176 14.772 2.795 1 98.92 104 ILE A CA 1
ATOM 815 C C . ILE A 1 104 ? -4.57 16.117 3.19 1 98.92 104 ILE A C 1
ATOM 817 O O . ILE A 1 104 ? -5.248 16.962 3.779 1 98.92 104 ILE A O 1
ATOM 821 N N . ALA A 1 105 ? -3.293 16.32 2.931 1 98.93 105 ALA A N 1
ATOM 822 C CA . ALA A 1 105 ? -2.65 17.614 3.142 1 98.93 105 ALA A CA 1
ATOM 823 C C . ALA A 1 105 ? -2.537 18.39 1.833 1 98.93 105 ALA A C 1
ATOM 825 O O . ALA A 1 105 ? -2.047 17.862 0.832 1 98.93 105 ALA A O 1
ATOM 826 N N . ALA A 1 106 ? -3.024 19.589 1.779 1 98.93 106 ALA A N 1
ATOM 827 C CA . ALA A 1 106 ? -2.903 20.512 0.654 1 98.93 106 ALA A CA 1
ATOM 828 C C . ALA A 1 106 ? -1.893 21.616 0.956 1 98.93 106 ALA A C 1
ATOM 830 O O . ALA A 1 106 ? -2.146 22.484 1.794 1 98.93 106 ALA A O 1
ATOM 831 N N . LEU A 1 107 ? -0.804 21.609 0.229 1 98.88 107 LEU A N 1
ATOM 832 C CA . LEU A 1 107 ? 0.366 22.39 0.613 1 98.88 107 LEU A CA 1
ATOM 833 C C . LEU A 1 107 ? 0.6 23.535 -0.366 1 98.88 107 LEU A C 1
ATOM 835 O O . LEU A 1 107 ? 0.689 23.315 -1.576 1 98.88 107 LEU A O 1
ATOM 839 N N . GLU A 1 108 ? 0.747 24.702 0.171 1 98.46 108 GLU A N 1
ATOM 840 C CA . GLU A 1 108 ? 1.121 25.903 -0.57 1 98.46 108 GLU A CA 1
ATOM 841 C C . GLU A 1 108 ? 2.074 26.777 0.24 1 98.46 108 GLU A C 1
ATOM 843 O O . GLU A 1 108 ? 2.085 26.717 1.471 1 98.46 108 GLU A O 1
ATOM 848 N N . GLY A 1 109 ? 2.874 27.599 -0.505 1 98.3 109 GLY A N 1
ATOM 849 C CA . GLY A 1 109 ? 3.774 28.51 0.185 1 98.3 109 GLY A CA 1
ATOM 850 C C . GLY A 1 109 ? 4.908 27.801 0.9 1 98.3 109 GLY A C 1
ATOM 851 O O . GLY A 1 109 ? 5.739 27.149 0.264 1 98.3 109 GLY A O 1
ATOM 852 N N . TYR A 1 110 ? 4.826 27.843 2.249 1 98.53 110 TYR A N 1
ATOM 853 C CA . TYR A 1 110 ? 5.887 27.253 3.057 1 98.53 110 TYR A CA 1
ATOM 854 C C . TYR A 1 110 ? 5.39 26.012 3.789 1 98.53 110 TYR A C 1
ATOM 856 O O . TYR A 1 110 ? 4.261 25.988 4.286 1 98.53 110 TYR A O 1
ATOM 864 N N . CYS A 1 111 ? 6.17 25.029 3.875 1 98.72 111 CYS A N 1
ATOM 865 C CA . CYS A 1 111 ? 5.993 23.814 4.661 1 98.72 111 CYS A CA 1
ATOM 866 C C . CYS A 1 111 ? 7.311 23.369 5.284 1 98.72 111 CYS A C 1
ATOM 868 O O . CYS A 1 111 ? 8.01 22.52 4.729 1 98.72 111 CYS A O 1
ATOM 870 N N . PHE A 1 112 ? 7.638 23.925 6.449 1 97.98 112 PHE A N 1
ATOM 871 C CA . PHE A 1 112 ? 8.961 23.77 7.042 1 97.98 112 PHE A CA 1
ATOM 872 C C . PHE A 1 112 ? 8.872 23.055 8.385 1 97.98 112 PHE A C 1
ATOM 874 O O . PHE A 1 112 ? 7.961 23.316 9.173 1 97.98 112 PHE A O 1
ATOM 881 N N . GLY A 1 113 ? 9.865 22.232 8.634 1 96.71 113 GLY A N 1
ATOM 882 C CA . GLY A 1 113 ? 10.018 21.639 9.953 1 96.71 113 GLY A CA 1
ATOM 883 C C . GLY A 1 113 ? 8.767 20.93 10.437 1 96.71 113 GLY A C 1
ATOM 884 O O . GLY A 1 113 ? 8.304 19.977 9.807 1 96.71 113 GLY A O 1
ATOM 885 N N . ALA A 1 114 ? 8.178 21.497 11.448 1 96.58 114 ALA A N 1
ATOM 886 C CA . ALA A 1 114 ? 6.949 20.932 11.998 1 96.58 114 ALA A CA 1
ATOM 887 C C . ALA A 1 114 ? 5.848 20.882 10.943 1 96.58 114 ALA A C 1
ATOM 889 O O . ALA A 1 114 ? 5.022 19.966 10.941 1 96.58 114 ALA A O 1
ATOM 890 N N . GLY A 1 115 ? 5.809 21.866 10.068 1 98.15 115 GLY A N 1
ATOM 891 C CA . GLY A 1 115 ? 4.868 21.823 8.96 1 98.15 115 GLY A CA 1
ATOM 892 C C . GLY A 1 115 ? 5.025 20.59 8.091 1 98.15 115 GLY A C 1
ATOM 893 O O . GLY A 1 115 ? 4.038 19.93 7.756 1 98.15 115 GLY A O 1
ATOM 894 N N . MET A 1 116 ? 6.278 20.295 7.763 1 98.23 116 MET A N 1
ATOM 895 C CA . MET A 1 116 ? 6.568 19.098 6.979 1 98.23 116 MET A CA 1
ATOM 896 C C . MET A 1 116 ? 6.161 17.839 7.737 1 98.23 116 MET A C 1
ATOM 898 O O . MET A 1 116 ? 5.604 16.91 7.151 1 98.23 116 MET A O 1
ATOM 902 N N . GLN A 1 117 ? 6.422 17.803 9.013 1 98.01 117 GLN A N 1
ATOM 903 C CA . GLN A 1 117 ? 6.079 16.627 9.805 1 98.01 117 GLN A CA 1
ATOM 904 C C . GLN A 1 117 ? 4.567 16.453 9.907 1 98.01 117 GLN A C 1
ATOM 906 O O . GLN A 1 117 ? 4.066 15.327 9.936 1 98.01 117 GLN A O 1
ATOM 911 N N . LEU A 1 118 ? 3.805 17.532 9.953 1 98.44 118 LEU A N 1
ATOM 912 C CA . LEU A 1 118 ? 2.35 17.448 9.899 1 98.44 118 LEU A CA 1
ATOM 913 C C . LEU A 1 118 ? 1.887 16.901 8.553 1 98.44 118 LEU A C 1
ATOM 915 O O . LEU A 1 118 ? 1.029 16.016 8.5 1 98.44 118 LEU A O 1
ATOM 919 N N . ALA A 1 119 ? 2.446 17.438 7.475 1 98.73 119 ALA A N 1
ATOM 920 C CA . ALA A 1 119 ? 2.103 16.971 6.134 1 98.73 119 ALA A CA 1
ATOM 921 C C . ALA A 1 119 ? 2.375 15.476 5.987 1 98.73 119 ALA A C 1
ATOM 923 O O . ALA A 1 119 ? 1.571 14.747 5.402 1 98.73 119 ALA A O 1
ATOM 924 N N . LEU A 1 120 ? 3.463 15.04 6.535 1 98.01 120 LEU A N 1
ATOM 925 C CA . LEU A 1 120 ? 3.875 13.646 6.415 1 98.01 120 LEU A CA 1
ATOM 926 C C . LEU A 1 120 ? 2.936 12.733 7.197 1 98.01 120 LEU A C 1
ATOM 928 O O . LEU A 1 120 ? 2.836 11.54 6.902 1 98.01 120 LEU A O 1
ATOM 932 N N . ALA A 1 121 ? 2.258 13.254 8.181 1 97.64 121 ALA A N 1
ATOM 933 C CA . ALA A 1 121 ? 1.327 12.465 8.984 1 97.64 121 ALA A CA 1
ATOM 934 C C . ALA A 1 121 ? 0.015 12.238 8.238 1 97.64 121 ALA A C 1
ATOM 936 O O . ALA A 1 121 ? -0.808 11.419 8.652 1 97.64 121 ALA A O 1
ATOM 937 N N . ALA A 1 122 ? -0.199 12.938 7.145 1 98.54 122 ALA A N 1
ATOM 938 C CA . ALA A 1 122 ? -1.381 12.738 6.31 1 98.54 122 ALA A CA 1
ATOM 939 C C . ALA A 1 122 ? -1.228 11.499 5.431 1 98.54 122 ALA A C 1
ATOM 941 O O . ALA A 1 122 ? -0.114 11.013 5.222 1 98.54 122 ALA A O 1
ATOM 942 N N . ASP A 1 123 ? -2.304 11.042 4.932 1 98.35 123 ASP A N 1
ATOM 943 C CA . ASP A 1 123 ? -2.294 9.868 4.066 1 98.35 123 ASP A CA 1
ATOM 944 C C . ASP A 1 123 ? -1.813 10.226 2.661 1 98.35 123 ASP A C 1
ATOM 946 O O . ASP A 1 123 ? -1.172 9.413 1.992 1 98.35 123 ASP A O 1
ATOM 950 N N . ILE A 1 124 ? -2.213 11.381 2.188 1 98.49 124 ILE A N 1
ATOM 951 C CA . ILE A 1 124 ? -1.917 11.897 0.857 1 98.49 124 ILE A CA 1
ATOM 952 C C . ILE A 1 124 ? -1.466 13.353 0.956 1 98.49 124 ILE A C 1
ATOM 954 O O . ILE A 1 124 ? -2.013 14.126 1.746 1 98.49 124 ILE A O 1
ATOM 958 N N . ARG A 1 125 ? -0.475 13.683 0.161 1 98.87 125 ARG A N 1
ATOM 959 C CA . ARG A 1 125 ? 0.013 15.057 0.097 1 98.87 125 ARG A CA 1
ATOM 960 C C . ARG A 1 125 ? -0.087 15.607 -1.322 1 98.87 125 ARG A C 1
ATOM 962 O O . ARG A 1 125 ? 0.408 14.992 -2.269 1 98.87 125 ARG A O 1
ATOM 969 N N . ILE A 1 126 ? -0.706 16.738 -1.452 1 98.91 126 ILE A N 1
ATOM 970 C CA . ILE A 1 126 ? -0.809 17.469 -2.71 1 98.91 126 ILE A CA 1
ATOM 971 C C . ILE A 1 126 ? -0.131 18.83 -2.574 1 98.91 126 ILE A C 1
ATOM 973 O O . ILE A 1 126 ? -0.475 19.616 -1.688 1 98.91 126 ILE A O 1
ATOM 977 N N . SER A 1 127 ? 0.807 19.164 -3.44 1 98.87 127 SER A N 1
ATOM 978 C CA . SER A 1 127 ? 1.582 20.392 -3.286 1 98.87 127 SER A CA 1
ATOM 979 C C . SER A 1 127 ? 1.496 21.26 -4.537 1 98.87 127 SER A C 1
ATOM 981 O O . SER A 1 127 ? 1.488 20.745 -5.657 1 98.87 127 SER A O 1
ATOM 983 N N . HIS A 1 128 ? 1.408 22.543 -4.28 1 98.84 128 HIS A N 1
ATOM 984 C CA . HIS A 1 128 ? 1.764 23.447 -5.368 1 98.84 128 HIS A CA 1
ATOM 985 C C . HIS A 1 128 ? 3.215 23.252 -5.794 1 98.84 128 HIS A C 1
ATOM 987 O O . HIS A 1 128 ? 4.093 23.054 -4.951 1 98.84 128 HIS A O 1
ATOM 993 N N . PRO A 1 129 ? 3.539 23.402 -7.093 1 98.72 129 PRO A N 1
ATOM 994 C CA . PRO A 1 129 ? 4.907 23.171 -7.563 1 98.72 129 PRO A CA 1
ATOM 995 C C . PRO A 1 129 ? 5.922 24.101 -6.901 1 98.72 129 PRO A C 1
ATOM 997 O O . PRO A 1 129 ? 7.078 23.717 -6.703 1 98.72 129 PRO A O 1
ATOM 1000 N N . ASP A 1 130 ? 5.469 25.279 -6.449 1 98.47 130 ASP A N 1
ATOM 1001 C CA . ASP A 1 130 ? 6.382 26.304 -5.952 1 98.47 130 ASP A CA 1
ATOM 1002 C C . ASP A 1 130 ? 6.491 26.251 -4.429 1 98.47 130 ASP A C 1
ATOM 1004 O O . ASP A 1 130 ? 7.212 27.048 -3.825 1 98.47 130 ASP A O 1
ATOM 1008 N N . THR A 1 131 ? 5.743 25.382 -3.827 1 98.78 131 THR A N 1
ATOM 1009 C CA . THR A 1 131 ? 5.821 25.298 -2.373 1 98.78 131 THR A CA 1
ATOM 1010 C C . THR A 1 131 ? 7.259 25.062 -1.921 1 98.78 131 THR A C 1
ATOM 1012 O O . THR A 1 131 ? 7.969 24.236 -2.498 1 98.78 131 THR A O 1
ATOM 1015 N N . LYS A 1 132 ? 7.705 25.838 -0.939 1 98.83 132 LYS A N 1
ATOM 1016 C CA . LYS A 1 132 ? 9.018 25.63 -0.336 1 98.83 132 LYS A CA 1
ATOM 1017 C C . LYS A 1 132 ? 8.93 24.69 0.863 1 98.83 132 LYS A C 1
ATOM 1019 O O . LYS A 1 132 ? 8.215 24.971 1.827 1 98.83 132 LYS A O 1
ATOM 1024 N N . MET A 1 133 ? 9.75 23.6 0.818 1 98.74 133 MET A N 1
ATOM 1025 C CA . MET A 1 133 ? 9.661 22.549 1.828 1 98.74 133 MET A CA 1
ATOM 1026 C C . MET A 1 133 ? 11.032 22.252 2.425 1 98.74 133 MET A C 1
ATOM 1028 O O . MET A 1 133 ? 12.057 22.461 1.774 1 98.74 133 MET A O 1
ATOM 1032 N N . SER A 1 134 ? 10.976 21.794 3.699 1 98.59 134 SER A N 1
ATOM 1033 C CA . SER A 1 134 ? 12.241 21.427 4.327 1 98.59 134 SER A CA 1
ATOM 1034 C C . SER A 1 134 ? 12.012 20.633 5.609 1 98.59 134 SER A C 1
ATOM 1036 O O . SER A 1 134 ? 11.119 20.957 6.395 1 98.59 134 SER A O 1
ATOM 1038 N N . ILE A 1 135 ? 12.735 19.557 5.745 1 97.67 135 ILE A N 1
ATOM 1039 C CA . ILE A 1 135 ? 12.95 18.984 7.069 1 97.67 135 ILE A CA 1
ATOM 1040 C C . ILE A 1 135 ? 14.047 19.76 7.795 1 97.67 135 ILE A C 1
ATOM 1042 O O . ILE A 1 135 ? 15.217 19.374 7.759 1 97.67 135 ILE A O 1
ATOM 1046 N N . MET A 1 136 ? 13.757 20.72 8.506 1 95.23 136 MET A N 1
ATOM 1047 C CA . MET A 1 136 ? 14.593 21.885 8.782 1 95.23 136 MET A CA 1
ATOM 1048 C C . MET A 1 136 ? 15.288 21.748 10.133 1 95.23 136 MET A C 1
ATOM 1050 O O . MET A 1 136 ? 16.164 22.547 10.469 1 95.23 136 MET A O 1
ATOM 1054 N N . GLU A 1 137 ? 15.018 20.79 10.941 1 94.01 137 GLU A N 1
ATOM 1055 C CA . GLU A 1 137 ? 15.372 20.737 12.356 1 94.01 137 GLU A CA 1
ATOM 1056 C C . GLU A 1 137 ? 16.885 20.789 12.55 1 94.01 137 GLU A C 1
ATOM 1058 O O . GLU A 1 137 ? 17.373 21.403 13.501 1 94.01 137 GLU A O 1
ATOM 1063 N N . SER A 1 138 ? 17.574 20.213 11.661 1 94.1 138 SER A N 1
ATOM 1064 C CA . SER A 1 138 ? 19.019 20.154 11.854 1 94.1 138 SER A CA 1
ATOM 1065 C C . SER A 1 138 ? 19.649 21.538 11.737 1 94.1 138 SER A C 1
ATOM 1067 O O . SER A 1 138 ? 20.694 21.802 12.336 1 94.1 138 SER A O 1
ATOM 1069 N N . ARG A 1 139 ? 19.006 22.4 10.992 1 93.33 139 ARG A N 1
ATOM 1070 C CA . ARG A 1 139 ? 19.462 23.784 10.916 1 93.33 139 ARG A CA 1
ATOM 1071 C C . ARG A 1 139 ? 19.478 24.432 12.297 1 93.33 139 ARG A C 1
ATOM 1073 O O . ARG A 1 139 ? 20.288 25.323 12.561 1 93.33 139 ARG A O 1
ATOM 1080 N N . TRP A 1 140 ? 18.638 23.944 13.166 1 89.56 140 TRP A N 1
ATOM 1081 C CA . TRP A 1 140 ? 18.494 24.533 14.493 1 89.56 140 TRP A CA 1
ATOM 1082 C C . TRP A 1 140 ? 19.126 23.641 15.556 1 89.56 140 TRP A C 1
ATOM 1084 O O . TRP A 1 140 ? 18.848 23.793 16.748 1 89.56 140 TRP A O 1
ATOM 1094 N N . GLY A 1 141 ? 19.881 22.643 15.138 1 91.96 141 GLY A N 1
ATOM 1095 C CA . GLY A 1 141 ? 20.525 21.741 16.08 1 91.96 141 GLY A CA 1
ATOM 1096 C C . GLY A 1 141 ? 19.558 20.778 16.741 1 91.96 141 GLY A C 1
ATOM 1097 O O . GLY A 1 141 ? 19.784 20.342 17.872 1 91.96 141 GLY A O 1
ATOM 1098 N N . LEU A 1 142 ? 18.466 20.508 16.091 1 91.04 142 LEU A N 1
ATOM 1099 C CA . LEU A 1 142 ? 17.437 19.621 16.622 1 91.04 142 LEU A CA 1
ATOM 1100 C C . LEU A 1 142 ? 17.224 18.423 15.703 1 91.04 142 LEU A C 1
ATOM 1102 O O . LEU A 1 142 ? 17.669 18.431 14.552 1 91.04 142 LEU A O 1
ATOM 1106 N N . VAL A 1 143 ? 16.605 17.404 16.194 1 93.55 143 VAL A N 1
ATOM 1107 C CA . VAL A 1 143 ? 16.16 16.27 15.391 1 93.55 143 VAL A CA 1
ATOM 1108 C C . VAL A 1 143 ? 14.661 16.382 15.125 1 93.55 143 VAL A C 1
ATOM 1110 O O . VAL A 1 143 ? 13.914 16.906 15.954 1 93.55 143 VAL A O 1
ATOM 1113 N N . PRO A 1 144 ? 14.258 16.004 13.964 1 93.93 144 PRO A N 1
ATOM 1114 C CA . PRO A 1 144 ? 12.804 15.931 13.799 1 93.93 144 PRO A CA 1
ATOM 1115 C C . PRO A 1 144 ? 12.154 14.924 14.745 1 93.93 144 PRO A C 1
ATOM 1117 O O . PRO A 1 144 ? 12.434 13.725 14.664 1 93.93 144 PRO A O 1
ATOM 1120 N N . ASP A 1 145 ? 11.344 15.404 15.675 1 92.84 145 ASP A N 1
ATOM 1121 C CA . ASP A 1 145 ? 10.942 14.535 16.777 1 92.84 145 ASP A CA 1
ATOM 1122 C C . ASP A 1 145 ? 9.423 14.515 16.934 1 92.84 145 ASP A C 1
ATOM 1124 O O . ASP A 1 145 ? 8.908 14.143 17.991 1 92.84 145 ASP A O 1
ATOM 1128 N N . MET A 1 146 ? 8.743 14.973 15.933 1 93.56 146 MET A N 1
ATOM 1129 C CA . MET A 1 146 ? 7.288 15.023 16.048 1 93.56 146 MET A CA 1
ATOM 1130 C C . MET A 1 146 ? 6.647 13.812 15.38 1 93.56 146 MET A C 1
ATOM 1132 O O . MET A 1 146 ? 5.477 13.855 14.998 1 93.56 146 MET A O 1
ATOM 1136 N N . GLY A 1 147 ? 7.473 12.78 15.129 1 94.05 147 GLY A N 1
ATOM 1137 C CA . GLY A 1 147 ? 6.951 11.536 14.585 1 94.05 147 GLY A CA 1
ATOM 1138 C C . GLY A 1 147 ? 7.437 11.25 13.177 1 94.05 147 GLY A C 1
ATOM 1139 O O . GLY A 1 147 ? 6.873 10.404 12.479 1 94.05 147 GLY A O 1
ATOM 1140 N N . LEU A 1 148 ? 8.502 11.876 12.783 1 94.2 148 LEU A N 1
ATOM 1141 C CA . LEU A 1 148 ? 9.004 11.741 11.42 1 94.2 148 LEU A CA 1
ATOM 1142 C C . LEU A 1 148 ? 9.339 10.287 11.105 1 94.2 148 LEU A C 1
ATOM 1144 O O . LEU A 1 148 ? 9.065 9.807 10.003 1 94.2 148 LEU A O 1
ATOM 1148 N N . THR A 1 149 ? 9.879 9.57 12.049 1 92.13 149 THR A N 1
ATOM 1149 C CA . THR A 1 149 ? 10.353 8.21 11.816 1 92.13 149 THR A CA 1
ATOM 1150 C C . THR A 1 149 ? 9.187 7.278 11.497 1 92.13 149 THR A C 1
ATOM 1152 O O . THR A 1 149 ? 9.367 6.255 10.833 1 92.13 149 THR A O 1
ATOM 1155 N N . ARG A 1 150 ? 8.068 7.71 11.952 1 93.87 150 ARG A N 1
ATOM 1156 C CA . ARG A 1 150 ? 6.865 6.931 11.676 1 93.87 150 ARG A CA 1
ATOM 1157 C C . ARG A 1 150 ? 6.232 7.351 10.354 1 93.87 150 ARG A C 1
ATOM 1159 O O . ARG A 1 150 ? 5.9 6.505 9.522 1 93.87 150 ARG A O 1
ATOM 1166 N N . SER A 1 151 ? 6.202 8.569 10.131 1 95.51 151 SER A N 1
ATOM 1167 C CA . SER A 1 151 ? 5.367 9.096 9.057 1 95.51 151 SER A CA 1
ATOM 1168 C C . SER A 1 151 ? 6.12 9.119 7.731 1 95.51 151 SER A C 1
ATOM 1170 O O . SER A 1 151 ? 5.505 9.135 6.662 1 95.51 151 SER A O 1
ATOM 1172 N N . LEU A 1 152 ? 7.421 9.115 7.814 1 95.1 152 LEU A N 1
ATOM 1173 C CA . LEU A 1 152 ? 8.23 9.178 6.602 1 95.1 152 LEU A CA 1
ATOM 1174 C C . LEU A 1 152 ? 8.509 7.779 6.062 1 95.1 152 LEU A C 1
ATOM 1176 O O . LEU A 1 152 ? 8.838 7.618 4.884 1 95.1 152 LEU A O 1
ATOM 1180 N N . LYS A 1 153 ? 8.352 6.833 6.877 1 92.22 153 LYS A N 1
ATOM 1181 C CA . LYS A 1 153 ? 8.69 5.459 6.517 1 92.22 153 LYS A CA 1
ATOM 1182 C C . LYS A 1 153 ? 7.821 4.963 5.365 1 92.22 153 LYS A C 1
ATOM 1184 O O . LYS A 1 153 ? 6.594 5.07 5.415 1 92.22 153 LYS A O 1
ATOM 1189 N N . GLY A 1 154 ? 8.504 4.484 4.363 1 90.64 154 GLY A N 1
ATOM 1190 C CA . GLY A 1 154 ? 7.781 3.873 3.258 1 90.64 154 GLY A CA 1
ATOM 1191 C C . GLY A 1 154 ? 7.44 4.855 2.153 1 90.64 154 GLY A C 1
ATOM 1192 O O . GLY A 1 154 ? 6.831 4.48 1.149 1 90.64 154 GLY A O 1
ATOM 1193 N N . LEU A 1 155 ? 7.862 6.071 2.313 1 93.88 155 LEU A N 1
ATOM 1194 C CA . LEU A 1 155 ? 7.535 7.078 1.31 1 93.88 155 LEU A CA 1
ATOM 1195 C C . LEU A 1 155 ? 8.691 7.268 0.333 1 93.88 155 LEU A C 1
ATOM 1197 O O . LEU A 1 155 ? 8.486 7.285 -0.883 1 93.88 155 LEU A O 1
ATOM 1201 N N . ILE A 1 156 ? 9.885 7.409 0.886 1 94.27 156 ILE A N 1
ATOM 1202 C CA . ILE A 1 156 ? 11.053 7.633 0.043 1 94.27 156 ILE A CA 1
ATOM 1203 C C . ILE A 1 156 ? 12.206 6.748 0.511 1 94.27 156 ILE A C 1
ATOM 1205 O O . ILE A 1 156 ? 12.134 6.14 1.582 1 94.27 156 ILE A O 1
ATOM 1209 N N . GLY A 1 157 ? 13.205 6.692 -0.318 1 93.27 157 GLY A N 1
ATOM 1210 C CA . GLY A 1 157 ? 14.399 5.957 0.07 1 93.27 157 GLY A CA 1
ATOM 1211 C C . GLY A 1 157 ? 15.095 6.545 1.283 1 93.27 157 GLY A C 1
ATOM 1212 O O . GLY A 1 157 ? 15.082 7.761 1.483 1 93.27 157 GLY A O 1
ATOM 1213 N N . VAL A 1 158 ? 15.77 5.727 2.046 1 93.38 158 VAL A N 1
ATOM 1214 C CA . VAL A 1 158 ? 16.374 6.141 3.308 1 93.38 158 VAL A CA 1
ATOM 1215 C C . VAL A 1 158 ? 17.539 7.09 3.037 1 93.38 158 VAL A C 1
ATOM 1217 O O . VAL A 1 158 ? 17.828 7.975 3.846 1 93.38 158 VAL A O 1
ATOM 1220 N N . ASP A 1 159 ? 18.203 6.927 1.941 1 95.07 159 ASP A N 1
ATOM 1221 C CA . ASP A 1 159 ? 19.313 7.811 1.6 1 95.07 159 ASP A CA 1
ATOM 1222 C C . ASP A 1 159 ? 18.822 9.231 1.33 1 95.07 159 ASP A C 1
ATOM 1224 O O . ASP A 1 159 ? 19.422 10.201 1.799 1 95.07 159 ASP A O 1
ATOM 1228 N N . LEU A 1 160 ? 17.653 9.333 0.636 1 96.13 160 LEU A N 1
ATOM 1229 C CA . LEU A 1 160 ? 17.054 10.641 0.395 1 96.13 160 LEU A CA 1
ATOM 1230 C C . LEU A 1 160 ? 16.552 11.257 1.696 1 96.13 160 LEU A C 1
ATOM 1232 O O . LEU A 1 160 ? 16.725 12.456 1.928 1 96.13 160 LEU A O 1
ATOM 1236 N N . ALA A 1 161 ? 15.926 10.439 2.532 1 96.28 161 ALA A N 1
ATOM 1237 C CA . ALA A 1 161 ? 15.484 10.907 3.843 1 96.28 161 ALA A CA 1
ATOM 1238 C C . ALA A 1 161 ? 16.651 11.478 4.644 1 96.28 161 ALA A C 1
ATOM 1240 O O . ALA A 1 161 ? 16.535 12.549 5.245 1 96.28 161 ALA A O 1
ATOM 1241 N N . LYS A 1 162 ? 17.769 10.801 4.629 1 96.99 162 LYS A N 1
ATOM 1242 C CA . LYS A 1 162 ? 18.965 11.249 5.337 1 96.99 162 LYS A CA 1
ATOM 1243 C C . LYS A 1 162 ? 19.511 12.538 4.732 1 96.99 162 LYS A C 1
ATOM 1245 O O . LYS A 1 162 ? 19.833 13.483 5.457 1 96.99 162 LYS A O 1
ATOM 1250 N N . GLU A 1 163 ? 19.585 12.586 3.464 1 97.91 163 GLU A N 1
ATOM 1251 C CA . GLU A 1 163 ? 20.132 13.775 2.817 1 97.91 163 GLU A CA 1
ATOM 1252 C C . GLU A 1 163 ? 19.312 15.016 3.16 1 97.91 163 GLU A C 1
ATOM 1254 O O . GLU A 1 163 ? 19.868 16.044 3.552 1 97.91 163 GLU A O 1
ATOM 1259 N N . LEU A 1 164 ? 17.988 14.863 3.076 1 97.65 164 LEU A N 1
ATOM 1260 C CA . LEU A 1 164 ? 17.113 16.003 3.327 1 97.65 164 LEU A CA 1
ATOM 1261 C C . LEU A 1 164 ? 17.167 16.417 4.794 1 97.65 164 LEU A C 1
ATOM 1263 O O . LEU A 1 164 ? 17.162 17.609 5.108 1 97.65 164 LEU A O 1
ATOM 1267 N N . THR A 1 165 ? 17.241 15.454 5.689 1 97.54 165 THR A N 1
ATOM 1268 C CA . THR A 1 165 ? 17.255 15.73 7.122 1 97.54 165 THR A CA 1
ATOM 1269 C C . THR A 1 165 ? 18.603 16.306 7.548 1 97.54 165 THR A C 1
ATOM 1271 O O . THR A 1 165 ? 18.659 17.24 8.35 1 97.54 165 THR A O 1
ATOM 1274 N N . LEU A 1 166 ? 19.689 15.781 7.008 1 97.23 166 LEU A N 1
ATOM 1275 C CA . LEU A 1 166 ? 21.031 16.148 7.447 1 97.23 166 LEU A CA 1
ATOM 1276 C C . LEU A 1 166 ? 21.453 17.484 6.845 1 97.23 166 LEU A C 1
ATOM 1278 O O . LEU A 1 166 ? 22.25 18.214 7.439 1 97.23 166 LEU A O 1
ATOM 1282 N N . THR A 1 167 ? 20.897 17.851 5.609 1 97.82 167 THR A N 1
ATOM 1283 C CA . THR A 1 167 ? 21.254 19.117 4.978 1 97.82 167 THR A CA 1
ATOM 1284 C C . THR A 1 167 ? 20.275 20.216 5.38 1 97.82 167 THR A C 1
ATOM 1286 O O . THR A 1 167 ? 20.588 21.404 5.271 1 97.82 167 THR A O 1
ATOM 1289 N N . ALA A 1 168 ? 19.087 19.818 5.728 1 97.84 168 ALA A N 1
ATOM 1290 C CA . ALA A 1 168 ? 18.005 20.753 6.03 1 97.84 168 ALA A CA 1
ATOM 1291 C C . ALA A 1 168 ? 17.764 21.708 4.865 1 97.84 168 ALA A C 1
ATOM 1293 O O . ALA A 1 168 ? 17.377 22.861 5.07 1 97.84 168 ALA A O 1
ATOM 1294 N N . ARG A 1 169 ? 18.035 21.329 3.646 1 98.05 169 ARG A N 1
ATOM 1295 C CA . ARG A 1 169 ? 17.918 22.222 2.497 1 98.05 169 ARG A CA 1
ATOM 1296 C C . ARG A 1 169 ? 16.456 22.494 2.161 1 98.05 169 ARG A C 1
ATOM 1298 O O . ARG A 1 169 ? 15.579 21.692 2.489 1 98.05 169 ARG A O 1
ATOM 1305 N N . VAL A 1 170 ? 16.293 23.6 1.555 1 98.44 170 VAL A N 1
ATOM 1306 C CA . VAL A 1 170 ? 14.973 23.95 1.04 1 98.44 170 VAL A CA 1
ATOM 1307 C C . VAL A 1 170 ? 14.813 23.411 -0.38 1 98.44 170 VAL A C 1
ATOM 1309 O O . VAL A 1 170 ? 15.723 23.531 -1.203 1 98.44 170 VAL A O 1
ATOM 1312 N N . PHE A 1 171 ? 13.725 22.754 -0.685 1 98.54 171 PHE A N 1
ATOM 1313 C CA . PHE A 1 171 ? 13.4 22.224 -2.004 1 98.54 171 PHE A CA 1
ATOM 1314 C C . PHE A 1 171 ? 11.952 22.528 -2.368 1 98.54 171 PHE A C 1
ATOM 1316 O O . PHE A 1 171 ? 11.166 22.947 -1.515 1 98.54 171 PHE A O 1
ATOM 1323 N N . ASP A 1 172 ? 11.544 22.352 -3.611 1 98.7 172 ASP A N 1
ATOM 1324 C CA . ASP A 1 172 ? 10.207 22.762 -4.029 1 98.7 172 ASP A CA 1
ATOM 1325 C C . ASP A 1 172 ? 9.314 21.549 -4.283 1 98.7 172 ASP A C 1
ATOM 1327 O O . ASP A 1 172 ? 9.736 20.409 -4.08 1 98.7 172 ASP A O 1
ATOM 1331 N N . GLY A 1 173 ? 8.098 21.826 -4.684 1 98.65 173 GLY A N 1
ATOM 1332 C CA . GLY A 1 173 ? 7.104 20.784 -4.889 1 98.65 173 GLY A CA 1
ATOM 1333 C C . GLY A 1 173 ? 7.457 19.838 -6.022 1 98.65 173 GLY A C 1
ATOM 1334 O O . GLY A 1 173 ? 7.153 18.645 -5.959 1 98.65 173 GLY A O 1
ATOM 1335 N N . ASN A 1 174 ? 8.137 20.329 -7.063 1 98.61 174 ASN A N 1
ATOM 1336 C CA . ASN A 1 174 ? 8.532 19.481 -8.182 1 98.61 174 ASN A CA 1
ATOM 1337 C C . ASN A 1 174 ? 9.492 18.381 -7.741 1 98.61 174 ASN A C 1
ATOM 1339 O O . ASN A 1 174 ? 9.285 17.207 -8.054 1 98.61 174 ASN A O 1
ATOM 1343 N N . TYR A 1 175 ? 10.516 18.795 -7.038 1 98.42 175 TYR A N 1
ATOM 1344 C CA . TYR A 1 175 ? 11.487 17.823 -6.548 1 98.42 175 TYR A CA 1
ATOM 1345 C C . TYR A 1 175 ? 10.835 16.841 -5.582 1 98.42 175 TYR A C 1
ATOM 1347 O O . TYR A 1 175 ? 11.103 15.638 -5.634 1 98.42 175 TYR A O 1
ATOM 1355 N N . ALA A 1 176 ? 9.967 17.348 -4.686 1 98.55 176 ALA A N 1
ATOM 1356 C CA . ALA A 1 176 ? 9.284 16.506 -3.708 1 98.55 176 ALA A CA 1
ATOM 1357 C C . ALA A 1 176 ? 8.466 15.417 -4.397 1 98.55 176 ALA A C 1
ATOM 1359 O O . ALA A 1 176 ? 8.426 14.275 -3.934 1 98.55 176 ALA A O 1
ATOM 1360 N N . LYS A 1 177 ? 7.792 15.76 -5.509 1 98.26 177 LYS A N 1
ATOM 1361 C CA . LYS A 1 177 ? 7.045 14.777 -6.288 1 98.26 177 LYS A CA 1
ATOM 1362 C C . LYS A 1 177 ? 7.982 13.763 -6.937 1 98.26 177 LYS A C 1
ATOM 1364 O O . LYS A 1 177 ? 7.71 12.56 -6.923 1 98.26 177 LYS A O 1
ATOM 1369 N N . GLU A 1 178 ? 9.045 14.263 -7.453 1 97.03 178 GLU A N 1
ATOM 1370 C CA . GLU A 1 178 ? 10.014 13.416 -8.14 1 97.03 178 GLU A CA 1
ATOM 1371 C C . GLU A 1 178 ? 10.517 12.301 -7.229 1 97.03 178 GLU A C 1
ATOM 1373 O O . GLU A 1 178 ? 10.642 11.151 -7.656 1 97.03 178 GLU A O 1
ATOM 1378 N N . ILE A 1 179 ? 10.776 12.641 -6.006 1 96.58 179 ILE A N 1
ATOM 1379 C CA . ILE A 1 179 ? 11.408 11.662 -5.128 1 96.58 179 ILE A CA 1
ATOM 1380 C C . ILE A 1 179 ? 10.336 10.875 -4.377 1 96.58 179 ILE A C 1
ATOM 1382 O O . ILE A 1 179 ? 10.65 9.947 -3.627 1 96.58 179 ILE A O 1
ATOM 1386 N N . GLY A 1 180 ? 8.989 11.361 -4.425 1 96.35 180 GLY A N 1
ATOM 1387 C CA . GLY A 1 180 ? 7.896 10.596 -3.846 1 96.35 180 GLY A CA 1
ATOM 1388 C C . GLY A 1 180 ? 7.424 11.146 -2.513 1 96.35 180 GLY A C 1
ATOM 1389 O O . GLY A 1 180 ? 6.549 10.562 -1.87 1 96.35 180 GLY A O 1
ATOM 1390 N N . LEU A 1 181 ? 7.927 12.237 -2.072 1 97.01 181 LEU A N 1
ATOM 1391 C CA . LEU A 1 181 ? 7.534 12.837 -0.802 1 97.01 181 LEU A CA 1
ATOM 1392 C C . LEU A 1 181 ? 6.129 13.423 -0.889 1 97.01 181 LEU A C 1
ATOM 1394 O O . LEU A 1 181 ? 5.407 13.466 0.109 1 97.01 181 LEU A O 1
ATOM 1398 N N . VAL A 1 182 ? 5.826 13.892 -2.056 1 97.97 182 VAL A N 1
ATOM 1399 C CA . VAL A 1 182 ? 4.502 14.412 -2.381 1 97.97 182 VAL A CA 1
ATOM 1400 C C . VAL A 1 182 ? 3.813 13.484 -3.38 1 97.97 182 VAL A C 1
ATOM 1402 O O . VAL A 1 182 ? 4.44 13.01 -4.33 1 97.97 182 VAL A O 1
ATOM 1405 N N . THR A 1 183 ? 2.549 13.302 -3.134 1 98.09 183 THR A N 1
ATOM 1406 C CA . THR A 1 183 ? 1.801 12.35 -3.946 1 98.09 183 THR A CA 1
ATOM 1407 C C . THR A 1 183 ? 1.431 12.961 -5.294 1 98.09 183 THR A C 1
ATOM 1409 O O . THR A 1 183 ? 1.554 12.308 -6.333 1 98.09 183 THR A O 1
ATOM 1412 N N . HIS A 1 184 ? 0.964 14.203 -5.303 1 98.47 184 HIS A N 1
ATOM 1413 C CA . HIS A 1 184 ? 0.548 14.898 -6.515 1 98.47 184 HIS A CA 1
ATOM 1414 C C . HIS A 1 184 ? 1.019 16.348 -6.508 1 98.47 184 HIS A C 1
ATOM 1416 O O . HIS A 1 184 ? 1.203 16.94 -5.443 1 98.47 184 HIS A O 1
ATOM 1422 N N . LEU A 1 185 ? 1.19 16.887 -7.736 1 98.68 185 LEU A N 1
ATOM 1423 C CA . LEU A 1 185 ? 1.33 18.325 -7.937 1 98.68 185 LEU A CA 1
ATOM 1424 C C . LEU A 1 185 ? 0.038 18.927 -8.478 1 98.68 185 LEU A C 1
ATOM 1426 O O . LEU A 1 185 ? -0.684 18.277 -9.239 1 98.68 185 LEU A O 1
ATOM 1430 N N . SER A 1 186 ? -0.232 20.09 -8.033 1 98.83 186 SER A N 1
ATOM 1431 C CA . SER A 1 186 ? -1.362 20.845 -8.564 1 98.83 186 SER A CA 1
ATOM 1432 C C . SER A 1 186 ? -1.164 22.345 -8.369 1 98.83 186 SER A C 1
ATOM 1434 O O . SER A 1 186 ? -0.65 22.78 -7.336 1 98.83 186 SER A O 1
ATOM 1436 N N . ASP A 1 187 ? -1.662 23.145 -9.322 1 98.63 187 ASP A N 1
ATOM 1437 C CA . ASP A 1 187 ? -1.656 24.596 -9.161 1 98.63 187 ASP A CA 1
ATOM 1438 C C . ASP A 1 187 ? -2.702 25.039 -8.14 1 98.63 187 ASP A C 1
ATOM 1440 O O . ASP A 1 187 ? -2.671 26.176 -7.665 1 98.63 187 ASP A O 1
ATOM 1444 N N . SER A 1 188 ? -3.64 24.156 -7.838 1 98.67 188 SER A N 1
ATOM 1445 C CA . SER A 1 188 ? -4.687 24.383 -6.847 1 98.67 188 SER A CA 1
ATOM 1446 C C . SER A 1 188 ? -4.826 23.19 -5.907 1 98.67 188 SER A C 1
ATOM 1448 O O . SER A 1 188 ? -5.806 22.446 -5.98 1 98.67 188 SER A O 1
ATOM 1450 N N . PRO A 1 189 ? -3.905 23.052 -4.943 1 98.8 189 PRO A N 1
ATOM 1451 C CA . PRO A 1 189 ? -3.842 21.853 -4.104 1 98.8 189 PRO A CA 1
ATOM 1452 C C . PRO A 1 189 ? -5.147 21.585 -3.358 1 98.8 189 PRO A C 1
ATOM 1454 O O . PRO A 1 189 ? -5.575 20.434 -3.249 1 98.8 189 PRO A O 1
ATOM 1457 N N . LEU A 1 190 ? -5.778 22.614 -2.86 1 98.69 190 LEU A N 1
ATOM 1458 C CA . LEU A 1 190 ? -7.019 22.437 -2.114 1 98.69 190 LEU A CA 1
ATOM 1459 C C . LEU A 1 190 ? -8.119 21.881 -3.013 1 98.69 190 LEU A C 1
ATOM 1461 O O . LEU A 1 190 ? -8.876 20.999 -2.602 1 98.69 190 LEU A O 1
ATOM 1465 N N . GLU A 1 191 ? -8.255 22.385 -4.213 1 98.63 191 GLU A N 1
ATOM 1466 C CA . GLU A 1 191 ? -9.24 21.885 -5.167 1 98.63 191 GLU A CA 1
ATOM 1467 C C . GLU A 1 191 ? -8.99 20.417 -5.501 1 98.63 191 GLU A C 1
ATOM 1469 O O . GLU A 1 191 ? -9.926 19.615 -5.538 1 98.63 191 GLU A O 1
ATOM 1474 N N . LYS A 1 192 ? -7.733 20.096 -5.769 1 98.73 192 LYS A N 1
ATOM 1475 C CA . LYS A 1 192 ? -7.382 18.714 -6.08 1 98.73 192 LYS A CA 1
ATOM 1476 C C . LYS A 1 192 ? -7.669 17.794 -4.897 1 98.73 192 LYS A C 1
ATOM 1478 O O . LYS A 1 192 ? -8.122 16.662 -5.079 1 98.73 192 LYS A O 1
ATOM 1483 N N . ALA A 1 193 ? -7.349 18.269 -3.682 1 98.77 193 ALA A N 1
ATOM 1484 C CA . ALA A 1 193 ? -7.666 17.506 -2.478 1 98.77 193 ALA A CA 1
ATOM 1485 C C . ALA A 1 193 ? -9.161 17.216 -2.389 1 98.77 193 ALA A C 1
ATOM 1487 O O . ALA A 1 193 ? -9.565 16.096 -2.07 1 98.77 193 ALA A O 1
ATOM 1488 N N . ASN A 1 194 ? -9.948 18.231 -2.687 1 98.6 194 ASN A N 1
ATOM 1489 C CA . ASN A 1 194 ? -11.397 18.057 -2.67 1 98.6 194 ASN A CA 1
ATOM 1490 C C . ASN A 1 194 ? -11.852 17.042 -3.715 1 98.6 194 ASN A C 1
ATOM 1492 O O . ASN A 1 194 ? -12.774 16.263 -3.469 1 98.6 194 ASN A O 1
ATOM 1496 N N . GLU A 1 195 ? -11.251 17.063 -4.834 1 98.44 195 GLU A N 1
ATOM 1497 C CA . GLU A 1 195 ? -11.573 16.104 -5.887 1 98.44 195 GLU A CA 1
ATOM 1498 C C . GLU A 1 195 ? -11.328 14.671 -5.423 1 98.44 195 GLU A C 1
ATOM 1500 O O . GLU A 1 195 ? -12.191 13.806 -5.58 1 98.44 195 GLU A O 1
ATOM 1505 N N . ILE A 1 196 ? -10.178 14.411 -4.851 1 98.39 196 ILE A N 1
ATOM 1506 C CA . ILE A 1 196 ? -9.815 13.075 -4.39 1 98.39 196 ILE A CA 1
ATOM 1507 C C . ILE A 1 196 ? -10.725 12.664 -3.234 1 98.39 196 ILE A C 1
ATOM 1509 O O . ILE A 1 196 ? -11.199 11.526 -3.184 1 98.39 196 ILE A O 1
ATOM 1513 N N . ALA A 1 197 ? -10.973 13.593 -2.329 1 98.5 197 ALA A N 1
ATOM 1514 C CA . ALA A 1 197 ? -11.886 13.325 -1.22 1 98.5 197 ALA A CA 1
ATOM 1515 C C . ALA A 1 197 ? -13.267 12.925 -1.731 1 98.5 197 ALA A C 1
ATOM 1517 O O . ALA A 1 197 ? -13.883 11.993 -1.209 1 98.5 197 ALA A O 1
ATOM 1518 N N . THR A 1 198 ? -13.747 13.622 -2.73 1 97.37 198 THR A N 1
ATOM 1519 C CA . THR A 1 198 ? -15.059 13.345 -3.303 1 97.37 198 THR A CA 1
ATOM 1520 C C . THR A 1 198 ? -15.102 11.944 -3.906 1 97.37 198 THR A C 1
ATOM 1522 O O . THR A 1 198 ? -16.121 11.256 -3.819 1 97.37 198 THR A O 1
ATOM 1525 N N . GLU A 1 199 ? -14.01 11.526 -4.508 1 96.5 199 GLU A N 1
ATOM 1526 C CA . GLU A 1 199 ? -13.921 10.154 -4.999 1 96.5 199 GLU A CA 1
ATOM 1527 C C . GLU A 1 199 ? -14.052 9.149 -3.858 1 96.5 199 GLU A C 1
ATOM 1529 O O . GLU A 1 199 ? -14.761 8.148 -3.983 1 96.5 199 GLU A O 1
ATOM 1534 N N . MET A 1 200 ? -13.4 9.423 -2.739 1 97.53 200 MET A N 1
ATOM 1535 C CA . MET A 1 200 ? -13.421 8.526 -1.587 1 97.53 200 MET A CA 1
ATOM 1536 C C . MET A 1 200 ? -14.823 8.435 -0.994 1 97.53 200 MET A C 1
ATOM 1538 O O . MET A 1 200 ? -15.224 7.381 -0.497 1 97.53 200 MET A O 1
ATOM 1542 N N . LEU A 1 201 ? -15.572 9.513 -1.127 1 96.05 201 LEU A N 1
ATOM 1543 C CA . LEU A 1 201 ? -16.91 9.568 -0.549 1 96.05 201 LEU A CA 1
ATOM 1544 C C . LEU A 1 201 ? -17.861 8.634 -1.289 1 96.05 201 LEU A C 1
ATOM 1546 O O . LEU A 1 201 ? -18.963 8.356 -0.811 1 96.05 201 LEU A O 1
ATOM 1550 N N . GLN A 1 202 ? -17.443 8.17 -2.466 1 94.96 202 GLN A N 1
ATOM 1551 C CA . GLN A 1 202 ? -18.27 7.235 -3.221 1 94.96 202 GLN A CA 1
ATOM 1552 C C . GLN A 1 202 ? -18.137 5.817 -2.674 1 94.96 202 GLN A C 1
ATOM 1554 O O . GLN A 1 202 ? -18.827 4.902 -3.129 1 94.96 202 GLN A O 1
ATOM 1559 N N . ARG A 1 203 ? -17.307 5.605 -1.643 1 96.14 203 ARG A N 1
ATOM 1560 C CA . ARG A 1 203 ? -17.055 4.302 -1.036 1 96.14 203 ARG A CA 1
ATOM 1561 C C . ARG A 1 203 ? -17.606 4.244 0.384 1 96.14 203 ARG A C 1
ATOM 1563 O O . ARG A 1 203 ? -17.863 5.281 0.999 1 96.14 203 ARG A O 1
ATOM 1570 N N . SER A 1 204 ? -17.759 3.058 0.87 1 96.27 204 SER A N 1
ATOM 1571 C CA . SER A 1 204 ? -18.256 2.846 2.226 1 96.27 204 SER A CA 1
ATOM 1572 C C . SER A 1 204 ? -17.311 3.445 3.262 1 96.27 204 SER A C 1
ATOM 1574 O O . SER A 1 204 ? -16.102 3.206 3.219 1 96.27 204 SER A O 1
ATOM 1576 N N . PRO A 1 205 ? -17.881 4.257 4.205 1 96.79 205 PRO A N 1
ATOM 1577 C CA . PRO A 1 205 ? -17.016 4.8 5.256 1 96.79 205 PRO A CA 1
ATOM 1578 C C . PRO A 1 205 ? -16.323 3.711 6.071 1 96.79 205 PRO A C 1
ATOM 1580 O O . PRO A 1 205 ? -15.184 3.892 6.508 1 96.79 205 PRO A O 1
ATOM 1583 N N . ASP A 1 206 ? -17.007 2.561 6.245 1 97.62 206 ASP A N 1
ATOM 1584 C CA . ASP A 1 206 ? -16.432 1.456 7.006 1 97.62 206 ASP A CA 1
ATOM 1585 C C . ASP A 1 206 ? -15.285 0.8 6.241 1 97.62 206 ASP A C 1
ATOM 1587 O O . ASP A 1 206 ? -14.265 0.436 6.832 1 97.62 206 ASP A O 1
ATOM 1591 N N . ALA A 1 207 ? -15.461 0.681 4.917 1 97.41 207 ALA A N 1
ATOM 1592 C CA .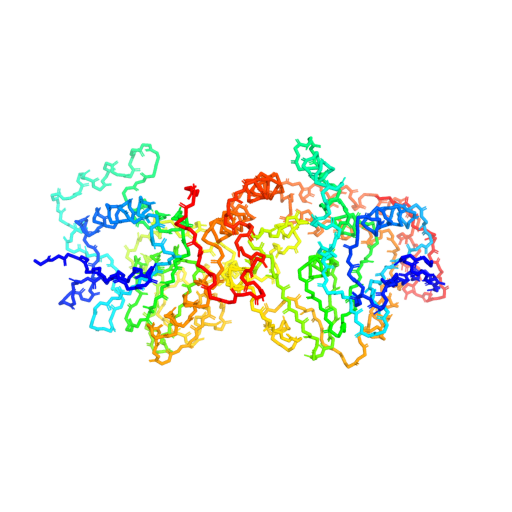 ALA A 1 207 ? -14.402 0.114 4.087 1 97.41 207 ALA A CA 1
ATOM 1593 C C . ALA A 1 207 ? -13.176 1.022 4.065 1 97.41 207 ALA A C 1
ATOM 1595 O O . ALA A 1 207 ? -12.04 0.542 4.045 1 97.41 207 ALA A O 1
ATOM 1596 N N . LEU A 1 208 ? -13.388 2.341 4.08 1 97.86 208 LEU A N 1
ATOM 1597 C CA . LEU A 1 208 ? -12.279 3.288 4.102 1 97.86 208 LEU A CA 1
ATOM 1598 C C . LEU A 1 208 ? -11.498 3.181 5.407 1 97.86 208 LEU A C 1
ATOM 1600 O O . LEU A 1 208 ? -10.265 3.182 5.4 1 97.86 208 LEU A O 1
ATOM 1604 N N . THR A 1 209 ? -12.237 3.089 6.497 1 97.6 209 THR A N 1
ATOM 1605 C CA . THR A 1 209 ? -11.6 2.91 7.797 1 97.6 209 THR A CA 1
ATOM 1606 C C . THR A 1 209 ? -10.762 1.635 7.818 1 97.6 209 THR A C 1
ATOM 1608 O O . THR A 1 209 ? -9.6 1.656 8.229 1 97.6 209 THR A O 1
ATOM 1611 N N . ALA A 1 210 ? -11.336 0.589 7.344 1 97.44 210 ALA A N 1
ATOM 1612 C CA . ALA A 1 210 ? -10.669 -0.71 7.347 1 97.44 210 ALA A CA 1
ATOM 1613 C C . ALA A 1 210 ? -9.427 -0.691 6.461 1 97.44 210 ALA A C 1
ATOM 1615 O O . ALA A 1 210 ? -8.357 -1.147 6.871 1 97.44 210 ALA A O 1
ATOM 1616 N N . ALA A 1 211 ? -9.581 -0.166 5.242 1 97.33 211 ALA A N 1
ATOM 1617 C CA . ALA A 1 211 ? -8.466 -0.103 4.301 1 97.33 211 ALA A CA 1
ATOM 1618 C C . ALA A 1 211 ? -7.302 0.695 4.882 1 97.33 211 ALA A C 1
ATOM 1620 O O . ALA A 1 211 ? -6.147 0.275 4.79 1 97.33 211 ALA A O 1
ATOM 1621 N N . LYS A 1 212 ? -7.575 1.814 5.476 1 97.24 212 LYS A N 1
ATOM 1622 C CA . LYS A 1 212 ? -6.533 2.631 6.092 1 97.24 212 LYS A CA 1
ATOM 1623 C C . LYS A 1 212 ? -5.813 1.863 7.197 1 97.24 212 LYS A C 1
ATOM 1625 O O . LYS A 1 212 ? -4.583 1.876 7.269 1 97.24 212 LYS A O 1
ATOM 1630 N N . ARG A 1 213 ? -6.555 1.181 7.994 1 96.32 213 ARG A N 1
ATOM 1631 C CA . ARG A 1 213 ? -5.969 0.448 9.112 1 96.32 213 ARG A CA 1
ATOM 1632 C C . ARG A 1 213 ? -5.063 -0.674 8.617 1 96.32 213 ARG A C 1
ATOM 1634 O O . ARG A 1 213 ? -3.963 -0.867 9.139 1 96.32 213 ARG A O 1
ATOM 1641 N N . VAL A 1 214 ? -5.539 -1.351 7.661 1 95.72 214 VAL A N 1
ATOM 1642 C CA . VAL A 1 214 ? -4.789 -2.493 7.15 1 95.72 214 VAL A CA 1
ATOM 1643 C C . VAL A 1 214 ? -3.504 -2.01 6.479 1 95.72 214 VAL A C 1
ATOM 1645 O O . VAL A 1 214 ? -2.434 -2.587 6.685 1 95.72 214 VAL A O 1
ATOM 1648 N N . LEU A 1 215 ? -3.548 -0.922 5.749 1 96.37 215 LEU A N 1
ATOM 1649 C CA . LEU A 1 215 ? -2.371 -0.402 5.062 1 96.37 215 LEU A CA 1
ATOM 1650 C C . LEU A 1 215 ? -1.4 0.232 6.052 1 96.37 215 LEU A C 1
ATOM 1652 O O . LEU A 1 215 ? -0.183 0.173 5.86 1 96.37 215 LEU A O 1
ATOM 1656 N N . ASP A 1 216 ? -1.938 0.831 7.08 1 94.66 216 ASP A N 1
ATOM 1657 C CA . ASP A 1 216 ? -1.058 1.317 8.138 1 94.66 216 ASP A CA 1
ATOM 1658 C C . ASP A 1 216 ? -0.301 0.165 8.795 1 94.66 216 ASP A C 1
ATOM 1660 O O . ASP A 1 216 ? 0.895 0.279 9.071 1 94.66 216 ASP A O 1
ATOM 1664 N N . ALA A 1 217 ? -0.995 -0.916 9.053 1 93.66 217 ALA A N 1
ATOM 1665 C CA . ALA A 1 217 ? -0.367 -2.075 9.682 1 93.66 217 ALA A CA 1
ATOM 1666 C C . ALA A 1 217 ? 0.707 -2.674 8.778 1 93.66 217 ALA A C 1
ATOM 1668 O O . ALA A 1 217 ? 1.731 -3.165 9.261 1 93.66 217 ALA A O 1
ATOM 1669 N N . MET A 1 218 ? 0.466 -2.662 7.506 1 93.07 218 MET A N 1
ATOM 1670 C CA . MET A 1 218 ? 1.442 -3.14 6.532 1 93.07 218 MET A CA 1
ATOM 1671 C C . MET A 1 218 ? 2.808 -2.505 6.773 1 93.07 218 MET A C 1
ATOM 1673 O O . MET A 1 218 ? 3.831 -3.191 6.74 1 93.07 218 MET A O 1
ATOM 1677 N N . GLU A 1 219 ? 2.807 -1.273 7.116 1 90.66 219 GLU A N 1
ATOM 1678 C CA . GLU A 1 219 ? 4.053 -0.526 7.266 1 90.66 219 GLU A CA 1
ATOM 1679 C C . GLU A 1 219 ? 4.577 -0.611 8.697 1 90.66 219 GLU A C 1
ATOM 1681 O O . GLU A 1 219 ? 5.779 -0.776 8.914 1 90.66 219 GLU A O 1
ATOM 1686 N N . HIS A 1 220 ? 3.676 -0.666 9.697 1 90.55 220 HIS A N 1
ATOM 1687 C CA . HIS A 1 220 ? 4.145 -0.382 11.048 1 90.55 220 HIS A CA 1
ATOM 1688 C C . HIS A 1 220 ? 4.031 -1.613 11.941 1 90.55 220 HIS A C 1
ATOM 1690 O O . HIS A 1 220 ? 4.651 -1.672 13.006 1 90.55 220 HIS A O 1
ATOM 1696 N N . GLN A 1 221 ? 3.222 -2.519 11.55 1 91.62 221 GLN A N 1
ATOM 1697 C CA . GLN A 1 221 ? 3.05 -3.781 12.261 1 91.62 221 GLN A CA 1
ATOM 1698 C C . GLN A 1 221 ? 2.897 -4.945 11.286 1 91.62 221 GLN A C 1
ATOM 1700 O O . GLN A 1 221 ? 1.898 -5.667 11.323 1 91.62 221 GLN A O 1
ATOM 1705 N N . PRO A 1 222 ? 3.886 -5.17 10.494 1 88.83 222 PRO A N 1
ATOM 1706 C CA . PRO A 1 222 ? 3.74 -6.145 9.411 1 88.83 222 PRO A CA 1
ATOM 1707 C C . PRO A 1 222 ? 3.437 -7.552 9.921 1 88.83 222 PRO A C 1
ATOM 1709 O O . PRO A 1 222 ? 2.763 -8.328 9.239 1 88.83 222 PRO A O 1
ATOM 1712 N N . GLU A 1 223 ? 3.788 -7.918 11.09 1 89.64 223 GLU A N 1
ATOM 1713 C CA . GLU A 1 223 ? 3.567 -9.254 11.636 1 89.64 223 GLU A CA 1
ATOM 1714 C C . GLU A 1 223 ? 2.09 -9.491 11.936 1 89.64 223 GLU A C 1
ATOM 1716 O O . GLU A 1 223 ? 1.657 -10.635 12.083 1 89.64 223 GLU A O 1
ATOM 1721 N N . LYS A 1 224 ? 1.331 -8.412 11.979 1 92.45 224 LYS A N 1
ATOM 1722 C CA . LYS A 1 224 ? -0.085 -8.517 12.322 1 92.45 224 LYS A CA 1
ATOM 1723 C C . LYS A 1 224 ? -0.967 -8.236 11.109 1 92.45 224 LYS A C 1
ATOM 1725 O O . LYS A 1 224 ? -2.189 -8.388 11.175 1 92.45 224 LYS A O 1
ATOM 1730 N N . SER A 1 225 ? -0.386 -7.85 10.051 1 93.54 225 SER A N 1
ATOM 1731 C CA . SER A 1 225 ? -1.14 -7.269 8.945 1 93.54 225 SER A CA 1
ATOM 1732 C C . SER A 1 225 ? -2.078 -8.294 8.316 1 93.54 225 SER A C 1
ATOM 1734 O O . SER A 1 225 ? -3.23 -7.982 8.01 1 93.54 225 SER A O 1
ATOM 1736 N N . LEU A 1 226 ? -1.683 -9.534 8.138 1 94.33 226 LEU A N 1
ATOM 1737 C CA . LEU A 1 226 ? -2.532 -10.566 7.551 1 94.33 226 LEU A CA 1
ATOM 1738 C C . LEU A 1 226 ? -3.725 -10.866 8.451 1 94.33 226 LEU A C 1
ATOM 1740 O O . LEU A 1 226 ? -4.843 -11.051 7.965 1 94.33 226 LEU A O 1
ATOM 1744 N N . ARG A 1 227 ? -3.457 -10.969 9.711 1 95.21 227 ARG A N 1
ATOM 1745 C CA . ARG A 1 227 ? -4.544 -11.184 10.661 1 95.21 227 ARG A CA 1
ATOM 1746 C C . ARG A 1 227 ? -5.539 -10.028 10.625 1 95.21 227 ARG A C 1
ATOM 1748 O O . ARG A 1 227 ? -6.751 -10.243 10.686 1 95.21 227 ARG A O 1
ATOM 1755 N N . LEU A 1 228 ? -5.055 -8.833 10.511 1 95.15 228 LEU A N 1
ATOM 1756 C CA . LEU A 1 228 ? -5.921 -7.659 10.491 1 95.15 228 LEU A CA 1
ATOM 1757 C C . LEU A 1 228 ? -6.778 -7.636 9.23 1 95.15 228 LEU A C 1
ATOM 1759 O O . LEU A 1 228 ? -7.924 -7.183 9.261 1 95.15 228 LEU A O 1
ATOM 1763 N N . GLU A 1 229 ? -6.228 -8.12 8.098 1 96.14 229 GLU A N 1
ATOM 1764 C CA . GLU A 1 229 ? -7.057 -8.282 6.907 1 96.14 229 GLU A CA 1
ATOM 1765 C C . GLU A 1 229 ? -8.313 -9.093 7.215 1 96.14 229 GLU A C 1
ATOM 1767 O O . GLU A 1 229 ? -9.421 -8.694 6.851 1 96.14 229 GLU A O 1
ATOM 1772 N N . LYS A 1 230 ? -8.136 -10.187 7.891 1 95.56 230 LYS A N 1
ATOM 1773 C CA . LYS A 1 230 ? -9.242 -11.093 8.188 1 95.56 230 LYS A CA 1
ATOM 1774 C C . LYS A 1 230 ? -10.229 -10.455 9.16 1 95.56 230 LYS A C 1
ATOM 1776 O O . LYS A 1 230 ? -11.443 -10.522 8.953 1 95.56 230 LYS A O 1
ATOM 1781 N N . ILE A 1 231 ? -9.749 -9.854 10.212 1 95.73 231 ILE A N 1
ATOM 1782 C CA . ILE A 1 231 ? -10.58 -9.259 11.253 1 95.73 231 ILE A CA 1
ATOM 1783 C C . ILE A 1 231 ? -11.464 -8.171 10.648 1 95.73 231 ILE A C 1
ATOM 1785 O O . ILE A 1 231 ? -12.677 -8.151 10.875 1 95.73 231 ILE A O 1
ATOM 1789 N N . TRP A 1 232 ? -10.884 -7.31 9.844 1 95.53 232 TRP A N 1
ATOM 1790 C CA . TRP A 1 232 ? -11.638 -6.197 9.277 1 95.53 232 TRP A CA 1
ATOM 1791 C C . TRP A 1 232 ? -12.608 -6.686 8.206 1 95.53 232 TRP A C 1
ATOM 1793 O O . TRP A 1 232 ? -13.708 -6.147 8.063 1 95.53 232 TRP A O 1
ATOM 1803 N N . GLN A 1 233 ? -12.14 -7.689 7.474 1 95.15 233 GLN A N 1
ATOM 1804 C CA . GLN A 1 233 ? -13.058 -8.232 6.478 1 95.15 233 GLN A CA 1
ATOM 1805 C C . GLN A 1 233 ? -14.309 -8.804 7.137 1 95.15 233 GLN A C 1
ATOM 1807 O O . GLN A 1 233 ? -15.423 -8.598 6.65 1 95.15 233 GLN A O 1
ATOM 1812 N N . LEU A 1 234 ? -14.125 -9.529 8.24 1 93.58 234 LEU A N 1
ATOM 1813 C CA . LEU A 1 234 ? -15.247 -10.089 8.985 1 93.58 234 LEU A CA 1
ATOM 1814 C C . LEU A 1 234 ? -16.18 -8.987 9.474 1 93.58 234 LEU A C 1
ATOM 1816 O O . LEU A 1 234 ? -17.399 -9.081 9.312 1 93.58 234 LEU A O 1
ATOM 1820 N N . LYS A 1 235 ? -15.632 -7.933 10.022 1 94.37 235 LYS A N 1
ATOM 1821 C CA . LYS A 1 235 ? -16.421 -6.801 10.497 1 94.37 235 LYS A CA 1
ATOM 1822 C C . LYS A 1 235 ? -17.244 -6.191 9.366 1 94.37 235 LYS A C 1
ATOM 1824 O O . LYS A 1 235 ? -18.423 -5.88 9.547 1 94.37 235 LYS A O 1
ATOM 1829 N N . LEU A 1 236 ? -16.617 -6.075 8.206 1 94.33 236 LEU A N 1
ATOM 1830 C CA . LEU A 1 236 ? -17.284 -5.443 7.073 1 94.33 236 LEU A CA 1
ATOM 1831 C C . LEU A 1 236 ? -18.412 -6.323 6.546 1 94.33 236 LEU A C 1
ATOM 1833 O O . LEU A 1 236 ? -19.503 -5.83 6.249 1 94.33 236 LEU A O 1
ATOM 1837 N N . LEU A 1 237 ? -18.135 -7.584 6.407 1 89.8 237 LEU A N 1
ATOM 1838 C CA . LEU A 1 237 ? -19.135 -8.509 5.886 1 89.8 237 LEU A CA 1
ATOM 1839 C C . LEU A 1 237 ? -20.377 -8.522 6.771 1 89.8 237 LEU A C 1
ATOM 1841 O O . LEU A 1 237 ? -21.493 -8.703 6.28 1 89.8 237 LEU A O 1
ATOM 1845 N N . LEU A 1 238 ? -20.144 -8.265 8.043 1 89.02 238 LEU A N 1
ATOM 1846 C CA . LEU A 1 238 ? -21.239 -8.304 9.005 1 89.02 238 LEU A CA 1
ATOM 1847 C C . LEU A 1 238 ? -21.873 -6.925 9.163 1 89.02 238 LEU A C 1
ATOM 1849 O O . LEU A 1 238 ? -22.897 -6.781 9.834 1 89.02 238 LEU A O 1
ATOM 1853 N N . GLY A 1 239 ? -21.264 -5.91 8.513 1 89.64 239 GLY A N 1
ATOM 1854 C CA . GLY A 1 239 ? -21.739 -4.546 8.675 1 89.64 239 GLY A CA 1
ATOM 1855 C C . GLY A 1 239 ? -22.786 -4.153 7.65 1 89.64 239 GLY A C 1
ATOM 1856 O O . GLY A 1 239 ? -22.871 -4.758 6.578 1 89.64 239 GLY A O 1
ATOM 1857 N N . LYS A 1 240 ? -23.51 -3.122 7.925 1 93.26 240 LYS A N 1
ATOM 1858 C CA . LYS A 1 240 ? -24.633 -2.675 7.106 1 93.26 240 LYS A CA 1
ATOM 1859 C C . LYS A 1 240 ? -24.147 -1.984 5.836 1 93.26 240 LYS A C 1
ATOM 1861 O O . LYS A 1 240 ? -24.751 -2.131 4.772 1 93.26 240 LYS A O 1
ATOM 1866 N N . ASN A 1 241 ? -23.066 -1.323 5.993 1 95.12 241 ASN A N 1
ATOM 1867 C CA . ASN A 1 241 ? -22.62 -0.508 4.868 1 95.12 241 ASN A CA 1
ATOM 1868 C C . ASN A 1 241 ? -22.057 -1.368 3.74 1 95.12 241 ASN A C 1
ATOM 1870 O O . ASN A 1 241 ? -21.997 -0.93 2.59 1 95.12 241 ASN A O 1
ATOM 1874 N N . SER A 1 242 ? -21.56 -2.597 4.052 1 92.06 242 SER A N 1
ATOM 1875 C CA . SER A 1 242 ? -21.114 -3.49 2.988 1 92.06 242 SER A CA 1
ATOM 1876 C C . SER A 1 242 ? -22.268 -3.875 2.069 1 92.06 242 SER A C 1
ATOM 1878 O O . SER A 1 242 ? -22.107 -3.92 0.847 1 92.06 242 SER A O 1
ATOM 1880 N N . LYS A 1 243 ? -23.384 -4.126 2.626 1 90.49 243 LYS A N 1
ATOM 1881 C CA . LYS A 1 243 ? -24.578 -4.434 1.842 1 90.49 243 LYS A CA 1
ATOM 1882 C C . LYS A 1 243 ? -24.994 -3.242 0.985 1 90.49 243 LYS A C 1
ATOM 1884 O O . LYS A 1 243 ? -25.352 -3.406 -0.183 1 90.49 243 LYS A O 1
ATOM 1889 N N . LEU A 1 244 ? -24.903 -2.08 1.562 1 94.58 244 LEU A N 1
ATOM 1890 C CA . LEU A 1 244 ? -25.267 -0.865 0.841 1 94.58 244 LEU A CA 1
ATOM 1891 C C . LEU A 1 244 ? -24.308 -0.611 -0.317 1 94.58 244 LEU A C 1
ATOM 1893 O O . LEU A 1 244 ? -24.712 -0.094 -1.361 1 94.58 244 LEU A O 1
ATOM 1897 N N . ALA A 1 245 ? -23.074 -0.954 -0.103 1 93.38 245 ALA A N 1
ATOM 1898 C CA . ALA A 1 245 ? -22.085 -0.766 -1.162 1 93.38 245 ALA A CA 1
ATOM 1899 C C . ALA A 1 245 ? -22.423 -1.615 -2.384 1 93.38 245 ALA A C 1
ATOM 1901 O O . ALA A 1 245 ? -22.32 -1.146 -3.52 1 93.38 245 ALA A O 1
ATOM 1902 N N . ARG A 1 246 ? -22.812 -2.815 -2.185 1 88.5 246 ARG A N 1
ATOM 1903 C CA . ARG A 1 246 ? -23.191 -3.707 -3.276 1 88.5 246 ARG A CA 1
ATOM 1904 C C . ARG A 1 246 ? -24.44 -3.199 -3.99 1 88.5 246 ARG A C 1
ATOM 1906 O O . ARG A 1 246 ? -24.541 -3.291 -5.215 1 88.5 246 ARG A O 1
ATOM 1913 N N . LYS A 1 247 ? -25.334 -2.66 -3.229 1 90.99 247 LYS A N 1
ATOM 1914 C CA . LYS A 1 247 ? -26.549 -2.084 -3.799 1 90.99 247 LYS A CA 1
ATOM 1915 C C . LYS A 1 247 ? -26.234 -0.833 -4.613 1 90.99 247 LYS A C 1
ATOM 1917 O O . LYS A 1 247 ? -26.816 -0.616 -5.678 1 90.99 247 LYS A O 1
ATOM 1922 N N . LYS A 1 248 ? -25.36 -0.056 -4.122 1 92.03 248 LYS A N 1
ATOM 1923 C CA . LYS A 1 248 ? -25.017 1.215 -4.753 1 92.03 248 LYS A CA 1
ATOM 1924 C C . LYS A 1 248 ? -24.387 0.995 -6.125 1 92.03 248 LYS A C 1
ATOM 1926 O O . LYS A 1 248 ? -24.502 1.846 -7.01 1 92.03 248 LYS A O 1
ATOM 1931 N N . ASP A 1 249 ? -23.676 -0.053 -6.298 1 83.08 249 ASP A N 1
ATOM 1932 C CA . ASP A 1 249 ? -23.059 -0.361 -7.584 1 83.08 249 ASP A CA 1
ATOM 1933 C C . ASP A 1 249 ? -24.103 -0.409 -8.697 1 83.08 249 ASP A C 1
ATOM 1935 O O . ASP A 1 249 ? -23.828 -0.013 -9.832 1 83.08 249 ASP A O 1
ATOM 1939 N N . LYS A 1 250 ? -25.365 -0.764 -8.354 1 85.83 250 LYS A N 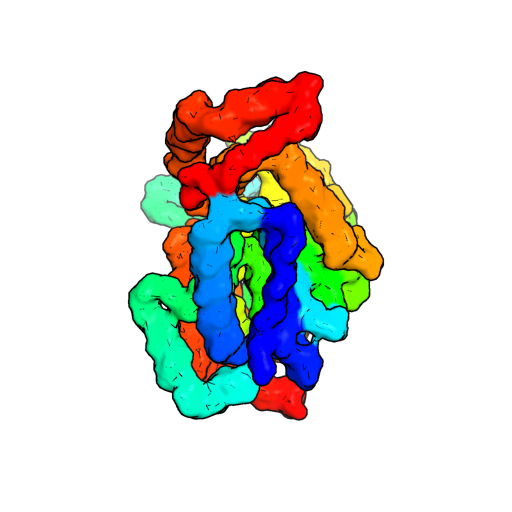1
ATOM 1940 C CA . LYS A 1 250 ? -26.473 -0.845 -9.302 1 85.83 250 LYS A CA 1
ATOM 1941 C C . LYS A 1 250 ? -27.39 0.368 -9.179 1 85.83 250 LYS A C 1
ATOM 1943 O O . LYS A 1 250 ? -28.02 0.778 -10.156 1 85.83 250 LYS A O 1
ATOM 1948 N N . HIS A 1 251 ? -27.393 0.89 -7.979 1 92.5 251 HIS A N 1
ATOM 1949 C CA . HIS A 1 251 ? -28.232 2.041 -7.666 1 92.5 251 HIS A CA 1
ATOM 1950 C C . HIS A 1 251 ? -27.41 3.172 -7.055 1 92.5 251 HIS A C 1
ATOM 1952 O O . HIS A 1 251 ? -27.354 3.313 -5.832 1 92.5 251 HIS A O 1
ATOM 1958 N N . PRO A 1 252 ? -26.794 3.977 -7.878 1 89.58 252 PRO A N 1
ATOM 1959 C CA . PRO A 1 252 ? -25.851 5.002 -7.425 1 89.58 252 PRO A CA 1
ATOM 1960 C C . PRO A 1 252 ? -26.473 5.974 -6.425 1 89.58 252 PRO A C 1
ATOM 1962 O O . PRO A 1 252 ? -25.752 6.684 -5.718 1 89.58 252 PRO A O 1
ATOM 1965 N N . GLU A 1 253 ? -27.779 6.019 -6.32 1 91.89 253 GLU A N 1
ATOM 1966 C CA . GLU A 1 253 ? -28.456 6.968 -5.443 1 91.89 253 GLU A CA 1
ATOM 1967 C C . GLU A 1 253 ? -28.427 6.497 -3.992 1 91.89 253 GLU A C 1
ATOM 1969 O O . GLU A 1 253 ? -28.725 7.267 -3.077 1 91.89 253 GLU A O 1
ATOM 1974 N N . VAL A 1 254 ? -28.063 5.253 -3.762 1 92.91 254 VAL A N 1
ATOM 1975 C CA . VAL A 1 254 ? -28.021 4.695 -2.415 1 92.91 254 VAL A CA 1
ATOM 1976 C C . VAL A 1 254 ? -26.975 5.433 -1.582 1 92.91 254 VAL A C 1
ATOM 1978 O O . VAL A 1 254 ? -25.857 5.668 -2.045 1 92.91 254 VAL A O 1
ATOM 1981 N N . ASN A 1 255 ? -27.434 5.824 -0.372 1 93.13 255 ASN A N 1
ATOM 1982 C CA . ASN A 1 255 ? -26.526 6.499 0.549 1 93.13 255 ASN A CA 1
ATOM 1983 C C . ASN A 1 255 ? -26.023 5.553 1.635 1 93.13 255 ASN A C 1
ATOM 1985 O O . ASN A 1 255 ? -26.75 4.658 2.07 1 93.13 255 ASN A O 1
ATOM 1989 N N . PHE A 1 256 ? -24.854 5.759 2.032 1 95.51 256 PHE A N 1
ATOM 1990 C CA . PHE A 1 256 ? -24.289 4.975 3.124 1 95.51 256 PHE A CA 1
ATOM 1991 C C . PHE A 1 256 ? -24.784 5.488 4.471 1 95.51 256 PHE A C 1
ATOM 1993 O O . PHE A 1 256 ? -25.178 6.649 4.593 1 95.51 256 PHE A O 1
ATOM 2000 N N . LEU A 1 257 ? -24.77 4.618 5.485 1 94.49 257 LEU A N 1
ATOM 2001 C CA . LEU A 1 257 ? -24.909 5.028 6.878 1 94.49 257 LEU A CA 1
ATOM 2002 C C . LEU A 1 257 ? -23.615 5.65 7.393 1 94.49 257 LEU A C 1
ATOM 2004 O O . LEU A 1 257 ? -22.542 5.416 6.831 1 94.49 257 LEU A O 1
ATOM 2008 N N . PRO A 1 258 ? -23.753 6.458 8.454 1 93.74 258 PRO A N 1
ATOM 2009 C CA . PRO A 1 258 ? -22.523 6.951 9.079 1 93.74 258 PRO A CA 1
ATOM 2010 C C . PRO A 1 258 ? -21.567 5.826 9.467 1 93.74 258 PRO A C 1
ATOM 2012 O O . PRO A 1 258 ? -21.984 4.671 9.59 1 93.74 258 PRO A O 1
ATOM 2015 N N . ARG A 1 259 ? -20.331 6.18 9.562 1 94.82 259 ARG A N 1
ATOM 2016 C CA . ARG A 1 259 ? -19.282 5.221 9.895 1 94.82 259 ARG A CA 1
ATOM 2017 C C . ARG A 1 259 ? -19.645 4.424 11.143 1 94.82 259 ARG A C 1
ATOM 2019 O O . ARG A 1 259 ? -20.012 5 12.169 1 94.82 259 ARG A O 1
ATOM 2026 N N . GLN A 1 260 ? -19.424 3.106 11.089 1 92.1 260 GLN A N 1
ATOM 2027 C CA . GLN A 1 260 ? -19.831 2.234 12.186 1 92.1 260 GLN A CA 1
ATOM 2028 C C . GLN A 1 260 ? -18.641 1.871 13.069 1 92.1 260 GLN A C 1
ATOM 2030 O O . GLN A 1 260 ? -18.817 1.42 14.203 1 92.1 260 GLN A O 1
ATOM 2035 N N . TYR A 1 261 ? -17.486 2.053 12.494 1 89.45 261 TYR A N 1
ATOM 2036 C CA . TYR A 1 261 ? -16.308 1.605 13.228 1 89.45 261 TYR A CA 1
ATOM 2037 C C . TYR A 1 261 ? -15.409 2.781 13.587 1 89.45 261 TYR A C 1
ATOM 2039 O O . TYR A 1 261 ? -15.493 3.846 12.971 1 89.45 261 TYR A O 1
ATOM 2047 N N . LYS A 1 262 ? -14.574 2.548 14.642 1 81.97 262 LYS A N 1
ATOM 2048 C CA . LYS A 1 262 ? -13.662 3.585 15.115 1 81.97 262 LYS A CA 1
ATOM 2049 C C . LYS A 1 262 ? -12.209 3.207 14.838 1 81.97 262 LYS A C 1
ATOM 2051 O O . LYS A 1 262 ? -11.857 2.026 14.853 1 81.97 262 LYS A O 1
ATOM 2056 N N . MET B 1 1 ? -15.308 -27.85 -17.483 1 72.41 1 MET B N 1
ATOM 2057 C CA . MET B 1 1 ? -14.001 -27.422 -17.973 1 72.41 1 MET B CA 1
ATOM 2058 C C . MET B 1 1 ? -13.075 -27.068 -16.815 1 72.41 1 MET B C 1
ATOM 2060 O O . MET B 1 1 ? -13.535 -26.65 -15.751 1 72.41 1 MET B O 1
ATOM 2064 N N . ALA B 1 2 ? -11.684 -27.365 -17.013 1 89.93 2 ALA B N 1
ATOM 2065 C CA . ALA B 1 2 ? -10.725 -27.081 -15.948 1 89.93 2 ALA B CA 1
ATOM 2066 C C . ALA B 1 2 ? -10.64 -25.582 -15.673 1 89.93 2 ALA B C 1
ATOM 2068 O O . ALA B 1 2 ? -10.665 -24.772 -16.602 1 89.93 2 ALA B O 1
ATOM 2069 N N . LEU B 1 3 ? -10.651 -25.204 -14.513 1 96.42 3 LEU B N 1
ATOM 2070 C CA . LEU B 1 3 ? -10.642 -23.796 -14.132 1 96.42 3 LEU B CA 1
ATOM 2071 C C . LEU B 1 3 ? -9.268 -23.178 -14.368 1 96.42 3 LEU B C 1
ATOM 2073 O O . LEU B 1 3 ? -9.149 -21.961 -14.531 1 96.42 3 LEU B O 1
ATOM 2077 N N . LEU B 1 4 ? -8.249 -24.087 -14.355 1 98.22 4 LEU B N 1
ATOM 2078 C CA . LEU B 1 4 ? -6.891 -23.703 -14.727 1 98.22 4 LEU B CA 1
ATOM 2079 C C . LEU B 1 4 ? -6.367 -24.584 -15.856 1 98.22 4 LEU B C 1
ATOM 2081 O O . LEU B 1 4 ? -6.599 -25.795 -15.863 1 98.22 4 LEU B O 1
ATOM 2085 N N . ARG B 1 5 ? -5.767 -23.998 -16.83 1 98.29 5 ARG B N 1
ATOM 2086 C CA . ARG B 1 5 ? -5.015 -24.719 -17.852 1 98.29 5 ARG B CA 1
ATOM 2087 C C . ARG B 1 5 ? -3.513 -24.544 -17.652 1 98.29 5 ARG B C 1
ATOM 2089 O O . ARG B 1 5 ? -3.031 -23.422 -17.484 1 98.29 5 ARG B O 1
ATOM 2096 N N . ILE B 1 6 ? -2.8 -25.599 -17.676 1 98.05 6 ILE B N 1
ATOM 2097 C CA . ILE B 1 6 ? -1.369 -25.549 -17.397 1 98.05 6 ILE B CA 1
ATOM 2098 C C . ILE B 1 6 ? -0.591 -26.095 -18.593 1 98.05 6 ILE B C 1
ATOM 2100 O O . ILE B 1 6 ? -0.923 -27.157 -19.125 1 98.05 6 ILE B O 1
ATOM 2104 N N . GLU B 1 7 ? 0.346 -25.384 -19.043 1 98.26 7 GLU B N 1
ATOM 2105 C CA . GLU B 1 7 ? 1.291 -25.825 -20.065 1 98.26 7 GLU B CA 1
ATOM 2106 C C . GLU B 1 7 ? 2.717 -25.851 -19.523 1 98.26 7 GLU B C 1
ATOM 2108 O O . GLU B 1 7 ? 3.167 -24.889 -18.897 1 98.26 7 GLU B O 1
ATOM 2113 N N . LYS B 1 8 ? 3.34 -26.923 -19.701 1 97.23 8 LYS B N 1
ATOM 2114 C CA . LYS B 1 8 ? 4.736 -27.056 -19.292 1 97.23 8 LYS B CA 1
ATOM 2115 C C . LYS B 1 8 ? 5.656 -27.162 -20.505 1 97.23 8 LYS B C 1
ATOM 2117 O O . LYS B 1 8 ? 5.478 -28.04 -21.351 1 97.23 8 LYS B O 1
ATOM 2122 N N . ASN B 1 9 ? 6.48 -26.223 -20.61 1 95.87 9 ASN B N 1
ATOM 2123 C CA . ASN B 1 9 ? 7.453 -26.212 -21.697 1 95.87 9 ASN B CA 1
ATOM 2124 C C . ASN B 1 9 ? 8.851 -25.861 -21.195 1 95.87 9 ASN B C 1
ATOM 2126 O O . ASN B 1 9 ? 9.091 -24.738 -20.749 1 95.87 9 ASN B O 1
ATOM 2130 N N . ASN B 1 10 ? 9.848 -26.781 -21.337 1 93.89 10 ASN B N 1
ATOM 2131 C CA . ASN B 1 10 ? 11.253 -26.539 -21.03 1 93.89 10 ASN B CA 1
ATOM 2132 C C . ASN B 1 10 ? 11.428 -25.946 -19.635 1 93.89 10 ASN B C 1
ATOM 2134 O O . ASN B 1 10 ? 12.075 -24.909 -19.473 1 93.89 10 ASN B O 1
ATOM 2138 N N . GLY B 1 11 ? 10.691 -26.473 -18.641 1 96.36 11 GLY B N 1
ATOM 2139 C CA . GLY B 1 11 ? 10.861 -26.076 -17.252 1 96.36 11 GLY B CA 1
ATOM 2140 C C . GLY B 1 11 ? 10.008 -24.883 -16.864 1 96.36 11 GLY B C 1
ATOM 2141 O O . GLY B 1 11 ? 10.012 -24.46 -15.706 1 96.36 11 GLY B O 1
ATOM 2142 N N . ILE B 1 12 ? 9.29 -24.319 -17.87 1 98.56 12 ILE B N 1
ATOM 2143 C CA . ILE B 1 12 ? 8.402 -23.195 -17.592 1 98.56 12 ILE B CA 1
ATOM 2144 C C . ILE B 1 12 ? 6.955 -23.681 -17.538 1 98.56 12 ILE B C 1
ATOM 2146 O O . ILE B 1 12 ? 6.464 -24.295 -18.488 1 98.56 12 ILE B O 1
ATOM 2150 N N . ALA B 1 13 ? 6.317 -23.522 -16.45 1 98.75 13 ALA B N 1
ATOM 2151 C CA . ALA B 1 13 ? 4.892 -23.813 -16.322 1 98.75 13 ALA B CA 1
ATOM 2152 C C . ALA B 1 13 ? 4.055 -22.55 -16.504 1 98.75 13 ALA B C 1
ATOM 2154 O O . ALA B 1 13 ? 4.172 -21.602 -15.723 1 98.75 13 ALA B O 1
ATOM 2155 N N . THR B 1 14 ? 3.286 -22.492 -17.507 1 98.86 14 THR B N 1
ATOM 2156 C CA . THR B 1 14 ? 2.352 -21.389 -17.705 1 98.86 14 THR B CA 1
ATOM 2157 C C . THR B 1 14 ? 0.956 -21.769 -17.218 1 98.86 14 THR B C 1
ATOM 2159 O O . THR B 1 14 ? 0.388 -22.768 -17.664 1 98.86 14 THR B O 1
ATOM 2162 N N . VAL B 1 15 ? 0.441 -21.039 -16.325 1 98.82 15 VAL B N 1
ATOM 2163 C CA . VAL B 1 15 ? -0.866 -21.278 -15.721 1 98.82 15 VAL B CA 1
ATOM 2164 C C . VAL B 1 15 ? -1.867 -20.243 -16.229 1 98.82 15 VAL B C 1
ATOM 2166 O O . VAL B 1 15 ? -1.699 -19.043 -16 1 98.82 15 VAL B O 1
ATOM 2169 N N . TYR B 1 16 ? -2.882 -20.699 -16.887 1 98.73 16 TYR B N 1
ATOM 2170 C CA . TYR B 1 16 ? -3.928 -19.844 -17.435 1 98.73 16 TYR B CA 1
ATOM 2171 C C . TYR B 1 16 ? -5.19 -19.911 -16.582 1 98.73 16 TYR B C 1
ATOM 2173 O O . TYR B 1 16 ? -5.74 -20.992 -16.36 1 98.73 16 TYR B O 1
ATOM 2181 N N . LEU B 1 17 ? -5.621 -18.753 -16.074 1 98.68 17 LEU B N 1
ATOM 2182 C CA . LEU B 1 17 ? -7.006 -18.707 -15.619 1 98.68 17 LEU B CA 1
ATOM 2183 C C . LEU B 1 17 ? -7.967 -18.959 -16.777 1 98.68 17 LEU B C 1
ATOM 2185 O O . LEU B 1 17 ? -7.901 -18.279 -17.803 1 98.68 17 LEU B O 1
ATOM 2189 N N . ASN B 1 18 ? -8.879 -19.959 -16.601 1 98.06 18 ASN B N 1
ATOM 2190 C CA . ASN B 1 18 ? -9.597 -20.488 -17.756 1 98.06 18 ASN B CA 1
ATOM 2191 C C . ASN B 1 18 ? -11.108 -20.445 -17.545 1 98.06 18 ASN B C 1
ATOM 2193 O O . ASN B 1 18 ? -11.775 -21.48 -17.592 1 98.06 18 ASN B O 1
ATOM 2197 N N . ARG B 1 19 ? -11.624 -19.296 -17.33 1 97.24 19 ARG B N 1
ATOM 2198 C CA . ARG B 1 19 ? -13.049 -18.983 -17.311 1 97.24 19 ARG B CA 1
ATOM 2199 C C . ARG B 1 19 ? -13.35 -17.747 -18.152 1 97.24 19 ARG B C 1
ATOM 2201 O O . ARG B 1 19 ? -13.949 -16.788 -17.663 1 97.24 19 ARG B O 1
ATOM 2208 N N . PRO B 1 20 ? -13.009 -17.832 -19.443 1 96.33 20 PRO B N 1
ATOM 2209 C CA . PRO B 1 20 ? -13.076 -16.628 -20.274 1 96.33 20 PRO B CA 1
ATOM 2210 C C . PRO B 1 20 ? -14.488 -16.056 -20.371 1 96.33 20 PRO B C 1
ATOM 2212 O O . PRO B 1 20 ? -14.658 -14.842 -20.51 1 96.33 20 PRO B O 1
ATOM 2215 N N . ASP B 1 21 ? -15.516 -16.859 -20.207 1 95.32 21 ASP B N 1
ATOM 2216 C CA . ASP B 1 21 ? -16.901 -16.41 -20.309 1 95.32 21 ASP B CA 1
ATOM 2217 C C . ASP B 1 21 ? -17.277 -15.517 -19.129 1 95.32 21 ASP B C 1
ATOM 2219 O O . ASP B 1 21 ? -18.253 -14.766 -19.198 1 95.32 21 ASP B O 1
ATOM 2223 N N . LYS B 1 22 ? -16.515 -15.609 -18.099 1 95.67 22 LYS B N 1
ATOM 2224 C CA . LYS B 1 22 ? -16.75 -14.785 -16.916 1 95.67 22 LYS B CA 1
ATOM 2225 C C . LYS B 1 22 ? -15.579 -13.839 -16.664 1 95.67 22 LYS B C 1
ATOM 2227 O O . LYS B 1 22 ? -15.355 -13.409 -15.531 1 95.67 22 LYS B O 1
ATOM 2232 N N . ARG B 1 23 ? -14.779 -13.631 -17.779 1 97.03 23 ARG B N 1
ATOM 2233 C CA . ARG B 1 23 ? -13.6 -12.776 -17.69 1 97.03 23 ARG B CA 1
ATOM 2234 C C . ARG B 1 23 ? -12.631 -13.288 -16.629 1 97.03 23 ARG B C 1
ATOM 2236 O O . ARG B 1 23 ? -12.066 -12.502 -15.866 1 97.03 23 ARG B O 1
ATOM 2243 N N . ASN B 1 24 ? -12.59 -14.547 -16.397 1 98.11 24 ASN B N 1
ATOM 2244 C CA . ASN B 1 24 ? -11.695 -15.258 -15.491 1 98.11 24 ASN B CA 1
ATOM 2245 C C . ASN B 1 24 ? -11.908 -14.83 -14.042 1 98.11 24 ASN B C 1
ATOM 2247 O O . ASN B 1 24 ? -10.947 -14.701 -13.281 1 98.11 24 ASN B O 1
ATOM 2251 N N . ALA B 1 25 ? -13.207 -14.539 -13.689 1 97.28 25 ALA B N 1
ATOM 2252 C CA . ALA B 1 25 ? -13.566 -14.259 -12.301 1 97.28 25 ALA B CA 1
ATOM 2253 C C . ALA B 1 25 ? -13.259 -15.454 -11.403 1 97.28 25 ALA B C 1
ATOM 2255 O O . ALA B 1 25 ? -13.463 -16.604 -11.798 1 97.28 25 ALA B O 1
ATOM 2256 N N . MET B 1 26 ? -12.861 -15.184 -10.203 1 96.81 26 MET B N 1
ATOM 2257 C CA . MET B 1 26 ? -12.343 -16.235 -9.332 1 96.81 26 MET B CA 1
ATOM 2258 C C . MET B 1 26 ? -13.43 -16.749 -8.394 1 96.81 26 MET B C 1
ATOM 2260 O O . MET B 1 26 ? -13.879 -16.027 -7.502 1 96.81 26 MET B O 1
ATOM 2264 N N . SER B 1 27 ? -13.818 -17.954 -8.591 1 95.06 27 SER B N 1
ATOM 2265 C CA . SER B 1 27 ? -14.742 -18.654 -7.704 1 95.06 27 SER B CA 1
ATOM 2266 C C . SER B 1 27 ? -14.001 -19.326 -6.553 1 95.06 27 SER B C 1
ATOM 2268 O O . SER B 1 27 ? -12.772 -19.424 -6.572 1 95.06 27 SER B O 1
ATOM 2270 N N . PHE B 1 28 ? -14.744 -19.812 -5.573 1 93.73 28 PHE B N 1
ATOM 2271 C CA . PHE B 1 28 ? -14.127 -20.54 -4.471 1 93.73 28 PHE B CA 1
ATOM 2272 C C . PHE B 1 28 ? -13.457 -21.814 -4.972 1 93.73 28 PHE B C 1
ATOM 2274 O O . PHE B 1 28 ? -12.4 -22.204 -4.47 1 93.73 28 PHE B O 1
ATOM 2281 N N . ALA B 1 29 ? -14.087 -22.416 -5.94 1 95.27 29 ALA B N 1
ATOM 2282 C CA . ALA B 1 29 ? -13.5 -23.603 -6.555 1 95.27 29 ALA B CA 1
ATOM 2283 C C . ALA B 1 29 ? -12.161 -23.277 -7.21 1 95.27 29 ALA B C 1
ATOM 2285 O O . ALA B 1 29 ? -11.205 -24.049 -7.1 1 95.27 29 ALA B O 1
ATOM 2286 N N . LEU B 1 30 ? -12.07 -22.171 -7.859 1 96.96 30 LEU B N 1
ATOM 2287 C CA . LEU B 1 30 ? -10.824 -21.754 -8.493 1 96.96 30 LEU B CA 1
ATOM 2288 C C . LEU B 1 30 ? -9.749 -21.477 -7.448 1 96.96 30 LEU B C 1
ATOM 2290 O O . LEU B 1 30 ? -8.582 -21.827 -7.643 1 96.96 30 LEU B O 1
ATOM 2294 N N . LEU B 1 31 ? -10.12 -20.864 -6.369 1 96.79 31 LEU B N 1
ATOM 2295 C CA . LEU B 1 31 ? -9.173 -20.596 -5.292 1 96.79 31 LEU B CA 1
ATOM 2296 C C . LEU B 1 31 ? -8.581 -21.894 -4.754 1 96.79 31 LEU B C 1
ATOM 2298 O O . LEU B 1 31 ? -7.376 -21.975 -4.503 1 96.79 31 LEU B O 1
ATOM 2302 N N . LYS B 1 32 ? -9.404 -22.873 -4.566 1 96.49 32 LYS B N 1
ATOM 2303 C CA . LYS B 1 32 ? -8.925 -24.179 -4.124 1 96.49 32 LYS B CA 1
ATOM 2304 C C . LYS B 1 32 ? -7.974 -24.791 -5.149 1 96.49 32 LYS B C 1
ATOM 2306 O O . LYS B 1 32 ? -6.959 -25.388 -4.784 1 96.49 32 LYS B O 1
ATOM 2311 N N . GLU B 1 33 ? -8.281 -24.634 -6.355 1 97.85 33 GLU B N 1
ATOM 2312 C CA . GLU B 1 33 ? -7.428 -25.158 -7.418 1 97.85 33 GLU B CA 1
ATOM 2313 C C . GLU B 1 33 ? -6.087 -24.43 -7.458 1 97.85 33 GLU B C 1
ATOM 2315 O O . GLU B 1 33 ? -5.059 -25.029 -7.777 1 97.85 33 GLU B O 1
ATOM 2320 N N . PHE B 1 34 ? -6.087 -23.125 -7.191 1 98.27 34 PHE B N 1
ATOM 2321 C CA . PHE B 1 34 ? -4.839 -22.382 -7.069 1 98.27 34 PHE B CA 1
ATOM 2322 C C . PHE B 1 34 ? -3.894 -23.068 -6.089 1 98.27 34 PHE B C 1
ATOM 2324 O O . PHE B 1 34 ? -2.723 -23.292 -6.401 1 98.27 34 PHE B O 1
ATOM 2331 N N . VAL B 1 35 ? -4.437 -23.398 -4.956 1 97.92 35 VAL B N 1
ATOM 2332 C CA . VAL B 1 35 ? -3.63 -23.976 -3.887 1 97.92 35 VAL B CA 1
ATOM 2333 C C . VAL B 1 35 ? -3.094 -25.338 -4.322 1 97.92 35 VAL B C 1
ATOM 2335 O O . VAL B 1 35 ? -1.895 -25.605 -4.21 1 97.92 35 VAL B O 1
ATOM 2338 N N . SER B 1 36 ? -3.98 -26.172 -4.873 1 97.96 36 SER B N 1
ATOM 2339 C CA . SER B 1 36 ? -3.572 -27.517 -5.266 1 97.96 36 SER B CA 1
ATOM 2340 C C . SER B 1 36 ? -2.546 -27.476 -6.394 1 97.96 36 SER B C 1
ATOM 2342 O O . SER B 1 36 ? -1.579 -28.24 -6.388 1 97.96 36 SER B O 1
ATOM 2344 N N . THR B 1 37 ? -2.768 -26.596 -7.304 1 98.19 37 THR B N 1
ATOM 2345 C CA . THR B 1 37 ? -1.853 -26.465 -8.433 1 98.19 37 THR B CA 1
ATOM 2346 C C . THR B 1 37 ? -0.482 -25.985 -7.964 1 98.19 37 THR B C 1
ATOM 2348 O O . THR B 1 37 ? 0.545 -26.535 -8.367 1 98.19 37 THR B O 1
ATOM 2351 N N . ALA B 1 38 ? -0.447 -24.994 -7.159 1 98.27 38 ALA B N 1
ATOM 2352 C CA . ALA B 1 38 ? 0.816 -24.475 -6.641 1 98.27 38 ALA B CA 1
ATOM 2353 C C . ALA B 1 38 ? 1.564 -25.544 -5.849 1 98.27 38 ALA B C 1
ATOM 2355 O O . ALA B 1 38 ? 2.79 -25.647 -5.937 1 98.27 38 ALA B O 1
ATOM 2356 N N . LYS B 1 39 ? 0.834 -26.308 -5.092 1 97.94 39 LYS B N 1
ATOM 2357 C CA . LYS B 1 39 ? 1.452 -27.397 -4.342 1 97.94 39 LYS B CA 1
ATOM 2358 C C . LYS B 1 39 ? 2.091 -28.417 -5.281 1 97.94 39 LYS B C 1
ATOM 2360 O O . LYS B 1 39 ? 3.185 -28.916 -5.012 1 97.94 39 LYS B O 1
ATOM 2365 N N . ALA B 1 40 ? 1.385 -28.737 -6.354 1 97.83 40 ALA B N 1
ATOM 2366 C CA . ALA B 1 40 ? 1.921 -29.671 -7.341 1 97.83 40 ALA B CA 1
ATOM 2367 C C . ALA B 1 40 ? 3.185 -29.116 -7.991 1 97.83 40 ALA B C 1
ATOM 2369 O O . ALA B 1 40 ? 4.162 -29.843 -8.185 1 97.83 40 ALA B O 1
ATOM 2370 N N . ILE B 1 41 ? 3.158 -27.878 -8.286 1 97.63 41 ILE B N 1
ATOM 2371 C CA . ILE B 1 41 ? 4.309 -27.223 -8.899 1 97.63 41 ILE B CA 1
ATOM 2372 C C . ILE B 1 41 ? 5.487 -27.234 -7.927 1 97.63 41 ILE B C 1
ATOM 2374 O O . ILE B 1 41 ? 6.625 -27.491 -8.326 1 97.63 41 ILE B O 1
ATOM 2378 N N . LYS B 1 42 ? 5.227 -26.948 -6.692 1 97.34 42 LYS B N 1
ATOM 2379 C CA . LYS B 1 42 ? 6.258 -26.942 -5.658 1 97.34 42 LYS B CA 1
ATOM 2380 C C . LYS B 1 42 ? 6.98 -28.285 -5.596 1 97.34 42 LYS B C 1
ATOM 2382 O O . LYS B 1 42 ? 8.195 -28.334 -5.389 1 97.34 42 LYS B O 1
ATOM 2387 N N . LYS B 1 43 ? 6.272 -29.354 -5.881 1 96.59 43 LYS B N 1
ATOM 2388 C CA . LYS B 1 43 ? 6.814 -30.705 -5.766 1 96.59 43 LYS B CA 1
ATOM 2389 C C . LYS B 1 43 ? 7.561 -31.108 -7.034 1 96.59 43 LYS B C 1
ATOM 2391 O O . LYS B 1 43 ? 8.355 -32.051 -7.019 1 96.59 43 LYS B O 1
ATOM 2396 N N . ASP B 1 44 ? 7.189 -30.503 -8.12 1 96.18 44 ASP B N 1
ATOM 2397 C CA . ASP B 1 44 ? 7.829 -30.815 -9.394 1 96.18 44 ASP B CA 1
ATOM 2398 C C . ASP B 1 44 ? 9.186 -30.126 -9.511 1 96.18 44 ASP B C 1
ATOM 2400 O O . ASP B 1 44 ? 9.262 -28.948 -9.868 1 96.18 44 ASP B O 1
ATOM 2404 N N . ARG B 1 45 ? 10.217 -30.78 -9.379 1 95.18 45 ARG B N 1
ATOM 2405 C CA . ARG B 1 45 ? 11.568 -30.237 -9.286 1 95.18 45 ARG B CA 1
ATOM 2406 C C . ARG B 1 45 ? 12.091 -29.83 -10.66 1 95.18 45 ARG B C 1
ATOM 2408 O O . ARG B 1 45 ? 13.127 -29.17 -10.765 1 95.18 45 ARG B O 1
ATOM 2415 N N . ASP B 1 46 ? 11.327 -30.188 -11.674 1 95.04 46 ASP B N 1
ATOM 2416 C CA . ASP B 1 46 ? 11.734 -29.834 -13.03 1 95.04 46 ASP B CA 1
ATOM 2417 C C . ASP B 1 46 ? 11.227 -28.444 -13.411 1 95.04 46 ASP B C 1
ATOM 2419 O O . ASP B 1 46 ? 11.676 -27.864 -14.401 1 95.04 46 ASP B O 1
ATOM 2423 N N . ILE B 1 47 ? 10.312 -27.938 -12.663 1 97.46 47 ILE B N 1
ATOM 2424 C CA . ILE B 1 47 ? 9.801 -26.6 -12.944 1 97.46 47 ILE B CA 1
ATOM 2425 C C . ILE B 1 47 ? 10.778 -25.553 -12.413 1 97.46 47 ILE B C 1
ATOM 2427 O O . ILE B 1 47 ? 11.169 -25.596 -11.244 1 97.46 47 ILE B O 1
ATOM 2431 N N . ARG B 1 48 ? 11.105 -24.603 -13.313 1 97.41 48 ARG B N 1
ATOM 2432 C CA . ARG B 1 48 ? 12.141 -23.617 -13.023 1 97.41 48 ARG B CA 1
ATOM 2433 C C . ARG B 1 48 ? 11.545 -22.219 -12.896 1 97.41 48 ARG B C 1
ATOM 2435 O O . ARG B 1 48 ? 12.154 -21.331 -12.294 1 97.41 48 ARG B O 1
ATOM 2442 N N . CYS B 1 49 ? 10.419 -22.017 -13.442 1 98.57 49 CYS B N 1
ATOM 2443 C CA . CYS B 1 49 ? 9.728 -20.732 -13.443 1 98.57 49 CYS B CA 1
ATOM 2444 C C . CYS B 1 49 ? 8.241 -20.913 -13.72 1 98.57 49 CYS B C 1
ATOM 2446 O O . CYS B 1 49 ? 7.844 -21.843 -14.424 1 98.57 49 CYS B O 1
ATOM 2448 N N . VAL B 1 50 ? 7.451 -20.064 -13.181 1 98.9 50 VAL B N 1
ATOM 2449 C CA . VAL B 1 50 ? 6.01 -20.089 -13.409 1 98.9 50 VAL B CA 1
ATOM 2450 C C . VAL B 1 50 ? 5.562 -18.768 -14.029 1 98.9 50 VAL B C 1
ATOM 2452 O O . VAL B 1 50 ? 6.018 -17.697 -13.622 1 98.9 50 VAL B O 1
ATOM 2455 N N . ILE B 1 51 ? 4.685 -18.82 -14.994 1 98.94 51 ILE B N 1
ATOM 2456 C CA . ILE B 1 51 ? 4.013 -17.653 -15.555 1 98.94 51 ILE B CA 1
ATOM 2457 C C . ILE B 1 51 ? 2.511 -17.749 -15.299 1 98.94 51 ILE B C 1
ATOM 2459 O O . ILE B 1 51 ? 1.882 -18.757 -15.629 1 98.94 51 ILE B O 1
ATOM 2463 N N . LEU B 1 52 ? 1.937 -16.785 -14.645 1 98.92 52 LEU B N 1
ATOM 2464 C CA . LEU B 1 52 ? 0.497 -16.659 -14.45 1 98.92 52 LEU B CA 1
ATOM 2465 C C . LEU B 1 52 ? -0.116 -15.743 -15.504 1 98.92 52 LEU B C 1
ATOM 2467 O O . LEU B 1 52 ? 0.398 -14.651 -15.758 1 98.92 52 LEU B O 1
ATOM 2471 N N . THR B 1 53 ? -1.149 -16.178 -16.151 1 98.87 53 THR B N 1
ATOM 2472 C CA . THR B 1 53 ? -1.866 -15.351 -17.116 1 98.87 53 THR B CA 1
ATOM 2473 C C . THR B 1 53 ? -3.318 -15.802 -17.241 1 98.87 53 THR B C 1
ATOM 2475 O O . THR B 1 53 ? -3.771 -16.671 -16.493 1 98.87 53 THR B O 1
ATOM 2478 N N . GLY B 1 54 ? -4.136 -15.048 -18.032 1 98.61 54 GLY B N 1
ATOM 2479 C CA . GLY B 1 54 ? -5.531 -15.404 -18.232 1 98.61 54 GLY B CA 1
ATOM 2480 C C . GLY B 1 54 ? -5.865 -15.721 -19.677 1 98.61 54 GLY B C 1
ATOM 2481 O O . GLY B 1 54 ? -5.196 -15.241 -20.594 1 98.61 54 GLY B O 1
ATOM 2482 N N . GLU B 1 55 ? -6.883 -16.525 -19.853 1 97.97 55 GLU B N 1
ATOM 2483 C CA . GLU B 1 55 ? -7.373 -16.831 -21.193 1 97.97 55 GLU B CA 1
ATOM 2484 C C . GLU B 1 55 ? -8.083 -15.629 -21.81 1 97.97 55 GLU B C 1
ATOM 2486 O O . GLU B 1 55 ? -8.559 -14.747 -21.092 1 97.97 55 GLU B O 1
ATOM 2491 N N . ALA B 1 56 ? -8.092 -15.568 -23.128 1 97.5 56 ALA B N 1
ATOM 2492 C CA . ALA B 1 56 ? -8.868 -14.625 -23.93 1 97.5 56 ALA B CA 1
ATOM 2493 C C . ALA B 1 56 ? -8.437 -13.187 -23.655 1 97.5 56 ALA B C 1
ATOM 2495 O O . ALA B 1 56 ? -9.273 -12.282 -23.599 1 97.5 56 ALA B O 1
ATOM 2496 N N . GLN B 1 57 ? -7.174 -12.98 -23.385 1 96.92 57 GLN B N 1
ATOM 2497 C CA . GLN B 1 57 ? -6.559 -11.666 -23.225 1 96.92 57 GLN B CA 1
ATOM 2498 C C . GLN B 1 57 ? -7.184 -10.904 -22.06 1 96.92 57 GLN B C 1
ATOM 2500 O O . GLN B 1 57 ? -7.423 -9.698 -22.157 1 96.92 57 GLN B O 1
ATOM 2505 N N . VAL B 1 58 ? -7.614 -11.618 -21.101 1 98.32 58 VAL B N 1
ATOM 2506 C CA . VAL B 1 58 ? -8.089 -11.06 -19.839 1 98.32 58 VAL B CA 1
ATOM 2507 C C . VAL B 1 58 ? -7.419 -11.78 -18.671 1 98.32 58 VAL B C 1
ATOM 2509 O O . VAL B 1 58 ? -7.454 -13.01 -18.589 1 98.32 58 VAL B O 1
ATOM 2512 N N . PHE B 1 59 ? -6.75 -11.094 -17.862 1 98.61 59 PHE B N 1
ATOM 2513 C CA . PHE B 1 59 ? -6.165 -11.73 -16.688 1 98.61 59 PHE B CA 1
ATOM 2514 C C . PHE B 1 59 ? -7.251 -12.171 -15.713 1 98.61 59 PHE B C 1
ATOM 2516 O O . PHE B 1 59 ? -7.596 -13.352 -15.653 1 98.61 59 PHE B O 1
ATOM 2523 N N . SER B 1 60 ? -7.943 -11.136 -15.042 1 98.57 60 SER B N 1
ATOM 2524 C CA . SER B 1 60 ? -9.072 -11.505 -14.194 1 98.57 60 SER B CA 1
ATOM 2525 C C . SER B 1 60 ? -9.877 -10.277 -13.781 1 98.57 60 SER B C 1
ATOM 2527 O O . SER B 1 60 ? -9.306 -9.243 -13.428 1 98.57 60 SER B O 1
ATOM 2529 N N . ALA B 1 61 ? -11.154 -10.457 -13.729 1 96.57 61 ALA B N 1
ATOM 2530 C CA . ALA B 1 61 ? -12.049 -9.386 -13.296 1 96.57 61 ALA B CA 1
ATOM 2531 C C . ALA B 1 61 ? -12.256 -9.422 -11.785 1 96.57 61 ALA B C 1
ATOM 2533 O O . ALA B 1 61 ? -13.068 -8.667 -11.245 1 96.57 61 ALA B O 1
ATOM 2534 N N . GLY B 1 62 ? -11.571 -10.312 -11.19 1 95.7 62 GLY B N 1
ATOM 2535 C CA . GLY B 1 62 ? -11.651 -10.354 -9.738 1 95.7 62 GLY B CA 1
ATOM 2536 C C . GLY B 1 62 ? -12.504 -11.497 -9.221 1 95.7 62 GLY B C 1
ATOM 2537 O O . GLY B 1 62 ? -12.59 -12.551 -9.854 1 95.7 62 GLY B O 1
ATOM 2538 N N . ILE B 1 63 ? -13.026 -11.342 -8.019 1 92.56 63 ILE B N 1
ATOM 2539 C CA . ILE B 1 63 ? -13.82 -12.38 -7.371 1 92.56 63 ILE B CA 1
ATOM 2540 C C . ILE B 1 63 ? -15.175 -12.501 -8.063 1 92.56 63 ILE B C 1
ATOM 2542 O O . ILE B 1 63 ? -15.778 -11.493 -8.442 1 92.56 63 ILE B O 1
ATOM 2546 N N . ASP B 1 64 ? -15.595 -13.71 -8.136 1 92.1 64 ASP B N 1
ATOM 2547 C CA . ASP B 1 64 ? -16.938 -13.961 -8.651 1 92.1 64 ASP B CA 1
ATOM 2548 C C . ASP B 1 64 ? -18.001 -13.57 -7.627 1 92.1 64 ASP B C 1
ATOM 2550 O O . ASP B 1 64 ? -18.225 -14.29 -6.651 1 92.1 64 ASP B O 1
ATOM 2554 N N . LEU B 1 65 ? -18.66 -12.525 -7.819 1 83.47 65 LEU B N 1
ATOM 2555 C CA . LEU B 1 65 ? -19.619 -11.958 -6.877 1 83.47 65 LEU B CA 1
ATOM 2556 C C . LEU B 1 65 ? -20.782 -12.916 -6.642 1 83.47 65 LEU B C 1
ATOM 2558 O O . LEU B 1 65 ? -21.388 -12.912 -5.568 1 83.47 65 LEU B O 1
ATOM 2562 N N . SER B 1 66 ? -21.128 -13.705 -7.699 1 84.94 66 SER B N 1
ATOM 2563 C CA . SER B 1 66 ? -22.194 -14.686 -7.526 1 84.94 66 SER B CA 1
ATOM 2564 C C . SER B 1 66 ? -21.837 -15.708 -6.452 1 84.94 66 SER B C 1
ATOM 2566 O O . SER B 1 66 ? -22.704 -16.149 -5.695 1 84.94 66 SER B O 1
ATOM 2568 N N . ASP B 1 67 ? -20.566 -16.063 -6.394 1 86.33 67 ASP B N 1
ATOM 2569 C CA . ASP B 1 67 ? -20.087 -16.972 -5.357 1 86.33 67 ASP B CA 1
ATOM 2570 C C . ASP B 1 67 ? -20.074 -16.289 -3.991 1 86.33 67 ASP B C 1
ATOM 2572 O O . ASP B 1 67 ? -20.488 -16.88 -2.992 1 86.33 67 ASP B O 1
ATOM 2576 N N . LEU B 1 68 ? -19.662 -15.085 -3.989 1 80.06 68 LEU B N 1
ATOM 2577 C CA . LEU B 1 68 ? -19.514 -14.336 -2.747 1 80.06 68 LEU B CA 1
ATOM 2578 C C . LEU B 1 68 ? -20.873 -14.056 -2.115 1 80.06 68 LEU B C 1
ATOM 2580 O O . LEU B 1 68 ? -21.017 -14.112 -0.891 1 80.06 68 LEU B O 1
ATOM 2584 N N . ASN B 1 69 ? -21.812 -13.822 -2.952 1 80.81 69 ASN B N 1
ATOM 2585 C CA . ASN B 1 69 ? -23.126 -13.425 -2.459 1 80.81 69 ASN B CA 1
ATOM 2586 C C . ASN B 1 69 ? -24.036 -14.633 -2.251 1 80.81 69 ASN B C 1
ATOM 2588 O O . ASN B 1 69 ? -25.165 -14.491 -1.779 1 80.81 69 ASN B O 1
ATOM 2592 N N . ASN B 1 70 ? -23.53 -15.763 -2.653 1 85.74 70 ASN B N 1
ATOM 2593 C CA . ASN B 1 70 ? -24.324 -16.972 -2.462 1 85.74 70 ASN B CA 1
ATOM 2594 C C . ASN B 1 70 ? -24.436 -17.341 -0.985 1 85.74 70 ASN B C 1
ATOM 2596 O O . ASN B 1 70 ? -23.429 -17.631 -0.335 1 85.74 70 ASN B O 1
ATOM 2600 N N . PRO B 1 71 ? -25.621 -17.317 -0.479 1 85.29 71 PRO B N 1
ATOM 2601 C CA . PRO B 1 71 ? -25.819 -17.641 0.935 1 85.29 71 PRO B CA 1
ATOM 2602 C C . PRO B 1 71 ? -25.202 -18.982 1.326 1 85.29 71 PRO B C 1
ATOM 2604 O O . PRO B 1 71 ? -24.78 -19.162 2.471 1 85.29 71 PRO B O 1
ATOM 2607 N N . LYS B 1 72 ? -25.118 -19.883 0.418 1 85.9 72 LYS B N 1
ATOM 2608 C CA . LYS B 1 72 ? -24.557 -21.203 0.69 1 85.9 72 LYS B CA 1
ATOM 2609 C C . LYS B 1 72 ? -23.069 -21.111 1.016 1 85.9 72 LYS B C 1
ATOM 2611 O O . LYS B 1 72 ? -22.51 -22.009 1.649 1 85.9 72 LYS B O 1
ATOM 2616 N N . ASN B 1 73 ? -22.507 -20.022 0.577 1 88.65 73 ASN B N 1
ATOM 2617 C CA . ASN B 1 73 ? -21.067 -19.874 0.76 1 88.65 73 ASN B CA 1
ATOM 2618 C C . ASN B 1 73 ? -20.742 -18.97 1.946 1 88.65 73 ASN B C 1
ATOM 2620 O O . ASN B 1 73 ? -19.578 -18.834 2.327 1 88.65 73 ASN B O 1
ATOM 2624 N N . SER B 1 74 ? -21.74 -18.326 2.46 1 84.79 74 SER B N 1
ATOM 2625 C CA . SER B 1 74 ? -21.529 -17.353 3.527 1 84.79 74 SER B CA 1
ATOM 2626 C C . SER B 1 74 ? -20.885 -18.002 4.748 1 84.79 74 SER B C 1
ATOM 2628 O O . SER B 1 74 ? -19.949 -17.45 5.329 1 84.79 74 SER B O 1
ATOM 2630 N N . ALA B 1 75 ? -21.391 -19.142 5.104 1 87.82 75 ALA B N 1
ATOM 2631 C CA . ALA B 1 75 ? -20.849 -19.846 6.263 1 87.82 75 ALA B CA 1
ATOM 2632 C C . ALA B 1 75 ? -19.384 -20.213 6.047 1 87.82 75 ALA B C 1
ATOM 2634 O O . ALA B 1 75 ? -18.567 -20.097 6.963 1 87.82 75 ALA B O 1
ATOM 2635 N N . PHE B 1 76 ? -19.136 -20.626 4.912 1 88.95 76 PHE B N 1
ATOM 2636 C CA . PHE B 1 76 ? -17.765 -20.989 4.572 1 88.95 76 PHE B CA 1
ATOM 2637 C C . PHE B 1 76 ? -16.851 -19.771 4.637 1 88.95 76 PHE B C 1
ATOM 2639 O O . PHE B 1 76 ? -15.753 -19.84 5.193 1 88.95 76 PHE B O 1
ATOM 2646 N N . ALA B 1 77 ? -17.299 -18.742 4.086 1 89.31 77 ALA B N 1
ATOM 2647 C CA . ALA B 1 77 ? -16.511 -17.512 4.085 1 89.31 77 ALA B CA 1
ATOM 2648 C C . ALA B 1 77 ? -16.234 -17.037 5.508 1 89.31 77 ALA B C 1
ATOM 2650 O O . ALA B 1 77 ? -15.101 -16.682 5.841 1 89.31 77 ALA B O 1
ATOM 2651 N N . ILE B 1 78 ? -17.215 -17.088 6.325 1 89.56 78 ILE B N 1
ATOM 2652 C CA . ILE B 1 78 ? -17.075 -16.659 7.712 1 89.56 78 ILE B CA 1
ATOM 2653 C C . ILE B 1 78 ? -16.094 -17.577 8.439 1 89.56 78 ILE B C 1
ATOM 2655 O O . ILE B 1 78 ? -15.221 -17.106 9.172 1 89.56 78 ILE B O 1
ATOM 2659 N N . TRP B 1 79 ? -16.208 -18.85 8.189 1 91.86 79 TRP B N 1
ATOM 2660 C CA . TRP B 1 79 ? -15.312 -19.81 8.823 1 91.86 79 TRP B CA 1
ATOM 2661 C C . TRP B 1 79 ? -13.861 -19.538 8.438 1 91.86 79 TRP B C 1
ATOM 2663 O O . TRP B 1 79 ? -12.97 -19.567 9.29 1 91.86 79 TRP B O 1
ATOM 2673 N N . GLU B 1 80 ? -13.657 -19.245 7.17 1 92.29 80 GLU B N 1
ATOM 2674 C CA . GLU B 1 80 ? -12.309 -18.981 6.675 1 92.29 80 GLU B CA 1
ATOM 2675 C C . GLU B 1 80 ? -11.719 -17.733 7.323 1 92.29 80 GLU B C 1
ATOM 2677 O O . GLU B 1 80 ? -10.509 -17.657 7.548 1 92.29 80 GLU B O 1
ATOM 2682 N N . LEU B 1 81 ? -12.545 -16.854 7.675 1 91.66 81 LEU B N 1
ATOM 2683 C CA . LEU B 1 81 ? -12.068 -15.595 8.238 1 91.66 81 LEU B CA 1
ATOM 2684 C C . LEU B 1 81 ? -11.824 -15.728 9.737 1 91.66 81 LEU B C 1
ATOM 2686 O O . LEU B 1 81 ? -11.013 -14.994 10.306 1 91.66 81 LEU B O 1
ATOM 2690 N N . VAL B 1 82 ? -12.411 -16.674 10.428 1 91.96 82 VAL B N 1
ATOM 2691 C CA . VAL B 1 82 ? -12.316 -16.77 11.881 1 91.96 82 VAL B CA 1
ATOM 2692 C C . VAL B 1 82 ? -11.258 -17.804 12.262 1 91.96 82 VAL B C 1
ATOM 2694 O O . VAL B 1 82 ? -10.677 -17.736 13.347 1 91.96 82 VAL B O 1
ATOM 2697 N N . LYS B 1 83 ? -11.055 -18.737 11.433 1 91.24 83 LYS B N 1
ATOM 2698 C CA . LYS B 1 83 ? -10.136 -19.814 11.789 1 91.24 83 LYS B CA 1
ATOM 2699 C C . LYS B 1 83 ? -8.715 -19.287 11.969 1 91.24 83 LYS B C 1
ATOM 2701 O O . LYS B 1 83 ? -8.336 -18.287 11.356 1 91.24 83 LYS B O 1
ATOM 2706 N N . PRO B 1 84 ? -7.918 -19.969 12.781 1 91.01 84 PRO B N 1
ATOM 2707 C CA . PRO B 1 84 ? -6.53 -19.545 12.975 1 91.01 84 PRO B CA 1
ATOM 2708 C C . PRO B 1 84 ? -5.675 -19.735 11.724 1 91.01 84 PRO B C 1
ATOM 2710 O O . PRO B 1 84 ? -5.924 -20.649 10.934 1 91.01 84 PRO B O 1
ATOM 2713 N N . GLY B 1 85 ? -4.758 -18.886 11.587 1 90.82 85 GLY B N 1
ATOM 2714 C CA . GLY B 1 85 ? -3.849 -18.989 10.457 1 90.82 85 GLY B CA 1
ATOM 2715 C C . GLY B 1 85 ? -4.38 -18.322 9.202 1 90.82 85 GLY B C 1
ATOM 2716 O O . GLY B 1 85 ? -5.271 -17.473 9.273 1 90.82 85 GLY B O 1
ATOM 2717 N N . GLN B 1 86 ? -3.832 -18.679 8.094 1 93.3 86 GLN B N 1
ATOM 2718 C CA . GLN B 1 86 ? -4.206 -18.065 6.825 1 93.3 86 GLN B CA 1
ATOM 2719 C C . GLN B 1 86 ? -5.56 -18.577 6.344 1 93.3 86 GLN B C 1
ATOM 2721 O O . GLN B 1 86 ? -5.849 -19.771 6.442 1 93.3 86 GLN B O 1
ATOM 2726 N N . SER B 1 87 ? -6.399 -17.733 5.893 1 94.74 87 SER B N 1
ATOM 2727 C CA . SER B 1 87 ? -7.631 -18.13 5.219 1 94.74 87 SER B CA 1
ATOM 2728 C C . SER B 1 87 ? -7.343 -18.724 3.844 1 94.74 87 SER B C 1
ATOM 2730 O O . SER B 1 87 ? -6.233 -18.592 3.326 1 94.74 87 SER B O 1
ATOM 2732 N N . LEU B 1 88 ? -8.327 -19.411 3.274 1 94.12 88 LEU B N 1
ATOM 2733 C CA . LEU B 1 88 ? -8.205 -19.889 1.902 1 94.12 88 LEU B CA 1
ATOM 2734 C C . LEU B 1 88 ? -7.905 -18.737 0.949 1 94.12 88 LEU B C 1
ATOM 2736 O O . LEU B 1 88 ? -7.118 -18.889 0.012 1 94.12 88 LEU B O 1
ATOM 2740 N N . PHE B 1 89 ? -8.442 -17.598 1.201 1 94.4 89 PHE B N 1
ATOM 2741 C CA . PHE B 1 89 ? -8.296 -16.413 0.364 1 94.4 89 PHE B CA 1
ATOM 2742 C C . PHE B 1 89 ? -6.856 -15.916 0.374 1 94.4 89 PHE B C 1
ATOM 2744 O O . PHE B 1 89 ? -6.289 -15.616 -0.679 1 94.4 89 PHE B O 1
ATOM 2751 N N . GLN B 1 90 ? -6.308 -15.86 1.497 1 96.73 90 GLN B N 1
ATOM 2752 C CA . GLN B 1 90 ? -4.913 -15.449 1.611 1 96.73 90 GLN B CA 1
ATOM 2753 C C . GLN B 1 90 ? -3.977 -16.518 1.053 1 96.73 90 GLN B C 1
ATOM 2755 O O . GLN B 1 90 ? -3.057 -16.209 0.293 1 96.73 90 GLN B O 1
ATOM 2760 N N . LYS B 1 91 ? -4.221 -17.802 1.392 1 97.34 91 LYS B N 1
ATOM 2761 C CA . LYS B 1 91 ? -3.369 -18.918 0.994 1 97.34 91 LYS B CA 1
ATOM 2762 C C . LYS B 1 91 ? -3.315 -19.055 -0.525 1 97.34 91 LYS B C 1
ATOM 2764 O O . LYS B 1 91 ? -2.249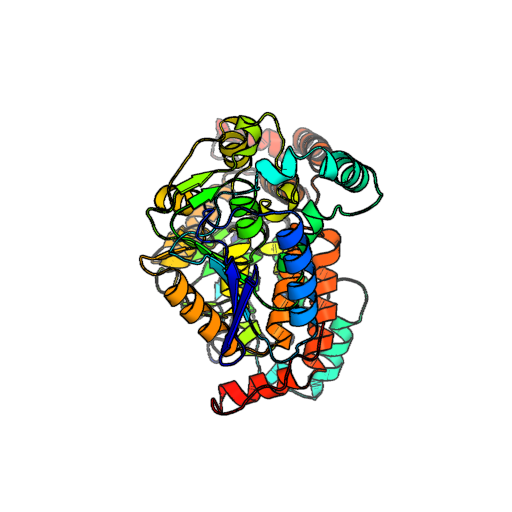 -19.299 -1.094 1 97.34 91 LYS B O 1
ATOM 2769 N N . ALA B 1 92 ? -4.463 -18.897 -1.149 1 97.44 92 ALA B N 1
ATOM 2770 C CA . ALA B 1 92 ? -4.579 -19.091 -2.592 1 97.44 92 ALA B CA 1
ATOM 2771 C C . ALA B 1 92 ? -3.685 -18.113 -3.35 1 97.44 92 ALA B C 1
ATOM 2773 O O . ALA B 1 92 ? -3.272 -18.388 -4.479 1 97.44 92 ALA B O 1
ATOM 2774 N N . PHE B 1 93 ? -3.339 -17.055 -2.755 1 97.91 93 PHE B N 1
ATOM 2775 C CA . PHE B 1 93 ? -2.543 -16.034 -3.426 1 97.91 93 PHE B CA 1
ATOM 2776 C C . PHE B 1 93 ? -1.098 -16.07 -2.942 1 97.91 93 PHE B C 1
ATOM 2778 O O . PHE B 1 93 ? -0.168 -16.112 -3.75 1 97.91 93 PHE B O 1
ATOM 2785 N N . LEU B 1 94 ? -0.883 -16.15 -1.664 1 97.26 94 LEU B N 1
ATOM 2786 C CA . LEU B 1 94 ? 0.454 -16.057 -1.088 1 97.26 94 LEU B CA 1
ATOM 2787 C C . LEU B 1 94 ? 1.266 -17.311 -1.393 1 97.26 94 LEU B C 1
ATOM 2789 O O . LEU B 1 94 ? 2.497 -17.291 -1.323 1 97.26 94 LEU B O 1
ATOM 2793 N N . ILE B 1 95 ? 0.584 -18.413 -1.742 1 97.83 95 ILE B N 1
ATOM 2794 C CA . ILE B 1 95 ? 1.294 -19.648 -2.055 1 97.83 95 ILE B CA 1
ATOM 2795 C C . ILE B 1 95 ? 2.175 -19.44 -3.285 1 97.83 95 ILE B C 1
ATOM 2797 O O . ILE B 1 95 ? 3.24 -20.05 -3.405 1 97.83 95 ILE B O 1
ATOM 2801 N N . TRP B 1 96 ? 1.768 -18.576 -4.173 1 98.16 96 TRP B N 1
ATOM 2802 C CA . TRP B 1 96 ? 2.549 -18.294 -5.373 1 98.16 96 TRP B CA 1
ATOM 2803 C C . TRP B 1 96 ? 3.802 -17.494 -5.032 1 98.16 96 TRP B C 1
ATOM 2805 O O . TRP B 1 96 ? 4.867 -17.721 -5.611 1 98.16 96 TRP B O 1
ATOM 2815 N N . GLN B 1 97 ? 3.678 -16.587 -4.126 1 96.21 97 GLN B N 1
ATOM 2816 C CA . GLN B 1 97 ? 4.826 -15.827 -3.642 1 96.21 97 GLN B CA 1
ATOM 2817 C C . GLN B 1 97 ? 5.832 -16.735 -2.941 1 96.21 97 GLN B C 1
ATOM 2819 O O . GLN B 1 97 ? 7.041 -16.504 -3.014 1 96.21 97 GLN B O 1
ATOM 2824 N N . ASN B 1 98 ? 5.337 -17.796 -2.378 1 96.29 98 ASN B N 1
ATOM 2825 C CA . ASN B 1 98 ? 6.167 -18.651 -1.535 1 96.29 98 ASN B CA 1
ATOM 2826 C C . ASN B 1 98 ? 6.747 -19.822 -2.323 1 96.29 98 ASN B C 1
ATOM 2828 O O . ASN B 1 98 ? 7.492 -20.636 -1.776 1 96.29 98 ASN B O 1
ATOM 2832 N N . LEU B 1 99 ? 6.378 -19.965 -3.562 1 97.78 99 LEU B N 1
ATOM 2833 C CA . LEU B 1 99 ? 6.978 -21.012 -4.381 1 97.78 99 LEU B CA 1
ATOM 2834 C C . LEU B 1 99 ? 8.497 -20.875 -4.412 1 97.78 99 LEU B C 1
ATOM 2836 O O . LEU B 1 99 ? 9.024 -19.76 -4.418 1 97.78 99 LEU B O 1
ATOM 2840 N N . PRO B 1 100 ? 9.181 -21.945 -4.518 1 97.15 100 PRO B N 1
ATOM 2841 C CA . PRO B 1 100 ? 10.645 -21.89 -4.537 1 97.15 100 PRO B CA 1
ATOM 2842 C C . PRO B 1 100 ? 11.203 -21.483 -5.899 1 97.15 100 PRO B C 1
ATOM 2844 O O . PRO B 1 100 ? 12.422 -21.431 -6.08 1 97.15 100 PRO B O 1
ATOM 2847 N N . VAL B 1 101 ? 10.396 -21.248 -6.851 1 97.98 101 VAL B N 1
ATOM 2848 C CA . VAL B 1 101 ? 10.807 -20.811 -8.182 1 97.98 101 VAL B CA 1
ATOM 2849 C C . VAL B 1 101 ? 10.228 -19.428 -8.473 1 97.98 101 VAL B C 1
ATOM 2851 O O . VAL B 1 101 ? 9.196 -19.05 -7.914 1 97.98 101 VAL B O 1
ATOM 2854 N N . PRO B 1 102 ? 10.824 -18.654 -9.362 1 98.55 102 PRO B N 1
ATOM 2855 C CA . PRO B 1 102 ? 10.275 -17.346 -9.728 1 98.55 102 PRO B CA 1
ATOM 2856 C C . PRO B 1 102 ? 8.881 -17.443 -10.345 1 98.55 102 PRO B C 1
ATOM 2858 O O . PRO B 1 102 ? 8.586 -18.401 -11.065 1 98.55 102 PRO B O 1
ATOM 2861 N N . VAL B 1 103 ? 8.075 -16.466 -10.043 1 98.91 103 VAL B N 1
ATOM 2862 C CA . VAL B 1 103 ? 6.723 -16.365 -10.584 1 98.91 103 VAL B CA 1
ATOM 2863 C C . VAL B 1 103 ? 6.551 -15.027 -11.299 1 98.91 103 VAL B C 1
ATOM 2865 O O . VAL B 1 103 ? 6.806 -13.969 -10.72 1 98.91 103 VAL B O 1
ATOM 2868 N N . ILE B 1 104 ? 6.117 -15.031 -12.567 1 98.94 104 ILE B N 1
ATOM 2869 C CA . ILE B 1 104 ? 5.881 -13.843 -13.38 1 98.94 104 ILE B CA 1
ATOM 2870 C C . ILE B 1 104 ? 4.398 -13.743 -13.73 1 98.94 104 ILE B C 1
ATOM 2872 O O . ILE B 1 104 ? 3.782 -14.73 -14.14 1 98.94 104 ILE B O 1
ATOM 2876 N N . ALA B 1 105 ? 3.807 -12.601 -13.536 1 98.94 105 ALA B N 1
ATOM 2877 C CA . ALA B 1 105 ? 2.435 -12.356 -13.971 1 98.94 105 ALA B CA 1
ATOM 2878 C C . ALA B 1 105 ? 2.406 -11.591 -15.291 1 98.94 105 ALA B C 1
ATOM 2880 O O . ALA B 1 105 ? 3.058 -10.553 -15.428 1 98.94 105 ALA B O 1
ATOM 2881 N N . ALA B 1 106 ? 1.722 -12.09 -16.286 1 98.95 106 ALA B N 1
ATOM 2882 C CA . ALA B 1 106 ? 1.501 -11.443 -17.577 1 98.95 106 ALA B CA 1
ATOM 2883 C C . ALA B 1 106 ? 0.068 -10.935 -17.698 1 98.95 106 ALA B C 1
ATOM 2885 O O . ALA B 1 106 ? -0.871 -11.727 -17.813 1 98.95 106 ALA B O 1
ATOM 2886 N N . LEU B 1 107 ? -0.078 -9.669 -17.733 1 98.89 107 LEU B N 1
ATOM 2887 C CA . LEU B 1 107 ? -1.379 -9.043 -17.525 1 98.89 107 LEU B CA 1
ATOM 2888 C C . LEU B 1 107 ? -1.891 -8.41 -18.814 1 98.89 107 LEU B C 1
ATOM 2890 O O . LEU B 1 107 ? -1.194 -7.604 -19.435 1 98.89 107 LEU B O 1
ATOM 2894 N N . GLU B 1 108 ? -3.128 -8.714 -19.169 1 98.51 108 GLU B N 1
ATOM 2895 C CA . GLU B 1 108 ? -3.856 -8.112 -20.282 1 98.51 108 GLU B CA 1
ATOM 2896 C C . GLU B 1 108 ? -5.334 -7.934 -19.944 1 98.51 108 GLU B C 1
ATOM 2898 O O . GLU B 1 108 ? -5.871 -8.646 -19.092 1 98.51 108 GLU B O 1
ATOM 2903 N N . GLY B 1 109 ? -5.948 -6.957 -20.662 1 98.3 109 GLY B N 1
ATOM 2904 C CA . GLY B 1 109 ? -7.371 -6.754 -20.44 1 98.3 109 GLY B CA 1
ATOM 2905 C C . GLY B 1 109 ? -7.686 -6.188 -19.068 1 98.3 109 GLY B C 1
ATOM 2906 O O . GLY B 1 109 ? -7.267 -5.076 -18.738 1 98.3 109 GLY B O 1
ATOM 2907 N N . TYR B 1 110 ? -8.337 -7.042 -18.232 1 98.53 110 TYR B N 1
ATOM 2908 C CA . TYR B 1 110 ? -8.75 -6.602 -16.904 1 98.53 110 TYR B CA 1
ATOM 2909 C C . TYR B 1 110 ? -7.923 -7.285 -15.822 1 98.53 110 TYR B C 1
ATOM 2911 O O . TYR B 1 110 ? -7.623 -8.478 -15.92 1 98.53 110 TYR B O 1
ATOM 2919 N N . CYS B 1 111 ? -7.545 -6.622 -14.835 1 98.74 111 CYS B N 1
ATOM 2920 C CA . CYS B 1 111 ? -6.908 -7.089 -13.61 1 98.74 111 CYS B CA 1
ATOM 2921 C C . CYS B 1 111 ? -7.462 -6.357 -12.393 1 98.74 111 CYS B C 1
ATOM 2923 O O . CYS B 1 111 ? -6.879 -5.372 -11.937 1 98.74 111 CYS B O 1
ATOM 2925 N N . PHE B 1 112 ? -8.571 -6.841 -11.844 1 98.17 112 PHE B N 1
ATOM 2926 C CA . PHE B 1 112 ? -9.331 -6.119 -10.831 1 98.17 112 PHE B CA 1
ATOM 2927 C C . PHE B 1 112 ? -9.374 -6.904 -9.525 1 98.17 112 PHE B C 1
ATOM 2929 O O . PHE B 1 112 ? -9.538 -8.126 -9.534 1 98.17 112 PHE B O 1
ATOM 2936 N N . GLY B 1 113 ? -9.315 -6.167 -8.448 1 97.18 113 GLY B N 1
ATOM 2937 C CA . GLY B 1 113 ? -9.553 -6.758 -7.141 1 97.18 113 GLY B CA 1
ATOM 2938 C C . GLY B 1 113 ? -8.673 -7.961 -6.861 1 97.18 113 GLY B C 1
ATOM 2939 O O . GLY B 1 113 ? -7.445 -7.851 -6.855 1 97.18 113 GLY B O 1
ATOM 2940 N N . ALA B 1 114 ? -9.317 -9.101 -6.794 1 97.39 114 ALA B N 1
ATOM 2941 C CA . ALA B 1 114 ? -8.586 -10.343 -6.559 1 97.39 114 ALA B CA 1
ATOM 2942 C C . ALA B 1 114 ? -7.551 -10.586 -7.653 1 97.39 114 ALA B C 1
ATOM 2944 O O . ALA B 1 114 ? -6.48 -11.14 -7.392 1 97.39 114 ALA B O 1
ATOM 2945 N N . GLY B 1 115 ? -7.864 -10.206 -8.876 1 98.4 115 GLY B N 1
ATOM 2946 C CA . GLY B 1 115 ? -6.88 -10.294 -9.943 1 98.4 115 GLY B CA 1
ATOM 2947 C C . GLY B 1 115 ? -5.614 -9.509 -9.654 1 98.4 115 GLY B C 1
ATOM 2948 O O . GLY B 1 115 ? -4.507 -10.022 -9.827 1 98.4 115 GLY B O 1
ATOM 2949 N N . MET B 1 116 ? -5.788 -8.291 -9.204 1 98.44 116 MET B N 1
ATOM 2950 C CA . MET B 1 116 ? -4.649 -7.456 -8.835 1 98.44 116 MET B CA 1
ATOM 2951 C C . MET B 1 116 ? -3.865 -8.082 -7.686 1 98.44 116 MET B C 1
ATOM 2953 O O . MET B 1 116 ? -2.633 -8.064 -7.686 1 98.44 116 MET B O 1
ATOM 2957 N N . GLN B 1 117 ? -4.57 -8.6 -6.699 1 98.34 117 GLN B N 1
ATOM 2958 C CA . GLN B 1 117 ? -3.895 -9.202 -5.554 1 98.34 117 GLN B CA 1
ATOM 2959 C C . GLN B 1 117 ? -3.119 -10.45 -5.966 1 98.34 117 GLN B C 1
ATOM 2961 O O . GLN B 1 117 ? -2.057 -10.738 -5.412 1 98.34 117 GLN B O 1
ATOM 2966 N N . LEU B 1 118 ? -3.602 -11.214 -6.946 1 98.62 118 LEU B N 1
ATOM 2967 C CA . LEU B 1 118 ? -2.845 -12.335 -7.492 1 98.62 118 LEU B CA 1
ATOM 2968 C C . LEU B 1 118 ? -1.588 -11.847 -8.205 1 98.62 118 LEU B C 1
ATOM 2970 O O . LEU B 1 118 ? -0.502 -12.394 -8.003 1 98.62 118 LEU B O 1
ATOM 2974 N N . ALA B 1 119 ? -1.75 -10.828 -9.018 1 98.8 119 ALA B N 1
ATOM 2975 C CA . ALA B 1 119 ? -0.614 -10.257 -9.737 1 98.8 119 ALA B CA 1
ATOM 2976 C C . ALA B 1 119 ? 0.463 -9.778 -8.768 1 98.8 119 ALA B C 1
ATOM 2978 O O . ALA B 1 119 ? 1.656 -9.983 -9.006 1 98.8 119 ALA B O 1
ATOM 2979 N N . LEU B 1 120 ? 0.052 -9.187 -7.696 1 98.22 120 LEU B N 1
ATOM 2980 C CA . LEU B 1 120 ? 0.98 -8.628 -6.718 1 98.22 120 LEU B CA 1
ATOM 2981 C C . LEU B 1 120 ? 1.734 -9.736 -5.99 1 98.22 120 LEU B C 1
ATOM 2983 O O . LEU B 1 120 ? 2.827 -9.508 -5.466 1 98.22 120 LEU B O 1
ATOM 2987 N N . ALA B 1 121 ? 1.204 -10.905 -5.932 1 97.81 121 ALA B N 1
ATOM 2988 C CA . ALA B 1 121 ? 1.852 -12.033 -5.266 1 97.81 121 ALA B CA 1
ATOM 2989 C C . ALA B 1 121 ? 2.969 -12.611 -6.13 1 97.81 121 ALA B C 1
ATOM 2991 O O . ALA B 1 121 ? 3.77 -13.421 -5.658 1 97.81 121 ALA B O 1
ATOM 2992 N N . ALA B 1 122 ? 3.044 -12.199 -7.38 1 98.6 122 ALA B N 1
ATOM 2993 C CA . ALA B 1 122 ? 4.122 -12.633 -8.265 1 98.6 122 ALA B CA 1
ATOM 2994 C C . ALA B 1 122 ? 5.404 -11.853 -7.989 1 98.6 122 ALA B C 1
ATOM 2996 O O . ALA B 1 122 ? 5.367 -10.779 -7.385 1 98.6 122 ALA B O 1
ATOM 2997 N N . ASP B 1 123 ? 6.496 -12.356 -8.463 1 98.37 123 ASP B N 1
ATOM 2998 C CA . ASP B 1 123 ? 7.789 -11.704 -8.283 1 98.37 123 ASP B CA 1
ATOM 2999 C C . ASP B 1 123 ? 7.964 -10.548 -9.266 1 98.37 123 ASP B C 1
ATOM 3001 O O . ASP B 1 123 ? 8.602 -9.544 -8.944 1 98.37 123 ASP B O 1
ATOM 3005 N N . ILE B 1 124 ? 7.463 -10.737 -10.462 1 98.65 124 ILE B N 1
ATOM 3006 C CA . ILE B 1 124 ? 7.56 -9.781 -11.559 1 98.65 124 ILE B CA 1
ATOM 3007 C C . ILE B 1 124 ? 6.202 -9.639 -12.243 1 98.65 124 ILE B C 1
ATOM 3009 O O . ILE B 1 124 ? 5.496 -10.63 -12.446 1 98.65 124 ILE B O 1
ATOM 3013 N N . ARG B 1 125 ? 5.835 -8.422 -12.573 1 98.89 125 ARG B N 1
ATOM 3014 C CA . ARG B 1 125 ? 4.601 -8.147 -13.303 1 98.89 125 ARG B CA 1
ATOM 3015 C C . ARG B 1 125 ? 4.894 -7.472 -14.639 1 98.89 125 ARG B C 1
ATOM 3017 O O . ARG B 1 125 ? 5.599 -6.462 -14.688 1 98.89 125 ARG B O 1
ATOM 3024 N N . ILE B 1 126 ? 4.356 -7.992 -15.687 1 98.95 126 ILE B N 1
ATOM 3025 C CA . ILE B 1 126 ? 4.441 -7.429 -17.03 1 98.95 126 ILE B CA 1
ATOM 3026 C C . ILE B 1 126 ? 3.038 -7.13 -17.554 1 98.95 126 ILE B C 1
ATOM 3028 O O . ILE B 1 126 ? 2.186 -8.02 -17.608 1 98.95 126 ILE B O 1
ATOM 3032 N N . SER B 1 127 ? 2.795 -5.924 -17.951 1 98.9 127 SER B N 1
ATOM 3033 C CA . SER B 1 127 ? 1.441 -5.534 -18.333 1 98.9 127 SER B CA 1
ATOM 3034 C C . SER B 1 127 ? 1.41 -4.954 -19.743 1 98.9 127 SER B C 1
ATOM 3036 O O . SER B 1 127 ? 2.333 -4.244 -20.148 1 98.9 127 SER B O 1
ATOM 3038 N N . HIS B 1 128 ? 0.327 -5.316 -20.446 1 98.88 128 HIS B N 1
ATOM 3039 C CA . HIS B 1 128 ? -0.005 -4.494 -21.604 1 98.88 128 HIS B CA 1
ATOM 3040 C C . HIS B 1 128 ? -0.32 -3.061 -21.19 1 98.88 128 HIS B C 1
ATOM 3042 O O . HIS B 1 128 ? -0.965 -2.834 -20.163 1 98.88 128 HIS B O 1
ATOM 3048 N N . PRO B 1 129 ? -0.001 -2.084 -22.017 1 98.74 129 PRO B N 1
ATOM 3049 C CA . PRO B 1 129 ? -0.233 -0.688 -21.64 1 98.74 129 PRO B CA 1
ATOM 3050 C C . PRO B 1 129 ? -1.709 -0.379 -21.399 1 98.74 129 PRO B C 1
ATOM 3052 O O . PRO B 1 129 ? -2.037 0.471 -20.566 1 98.74 129 PRO B O 1
ATOM 3055 N N . ASP B 1 130 ? -2.598 -1.113 -22.022 1 98.38 130 ASP B N 1
ATOM 3056 C CA . ASP B 1 130 ? -4.022 -0.794 -21.992 1 98.38 130 ASP B CA 1
ATOM 3057 C C . ASP B 1 130 ? -4.743 -1.6 -20.915 1 98.38 130 ASP B C 1
ATOM 3059 O O . ASP B 1 130 ? -5.958 -1.474 -20.747 1 98.38 130 ASP B O 1
ATOM 3063 N N . THR B 1 131 ? -4.05 -2.447 -20.267 1 98.78 131 THR B N 1
ATOM 3064 C CA . THR B 1 131 ? -4.699 -3.238 -19.227 1 98.78 131 THR B CA 1
ATOM 3065 C C . THR B 1 131 ? -5.387 -2.333 -18.209 1 98.78 131 THR B C 1
ATOM 3067 O O . THR B 1 131 ? -4.817 -1.328 -17.78 1 98.78 131 THR B O 1
ATOM 3070 N N . LYS B 1 132 ? -6.651 -2.607 -17.907 1 98.8 132 LYS B N 1
ATOM 3071 C CA . LYS B 1 132 ? -7.372 -1.889 -16.859 1 98.8 132 LYS B CA 1
ATOM 3072 C C . LYS B 1 132 ? -7.174 -2.556 -15.501 1 98.8 132 LYS B C 1
ATOM 3074 O O . LYS B 1 132 ? -7.507 -3.73 -15.325 1 98.8 132 LYS B O 1
ATOM 3079 N N . MET B 1 133 ? -6.677 -1.798 -14.504 1 98.76 133 MET B N 1
ATOM 3080 C CA . MET B 1 133 ? -6.305 -2.346 -13.203 1 98.76 133 MET B CA 1
ATOM 3081 C C . MET B 1 133 ? -6.982 -1.576 -12.074 1 98.76 133 MET B C 1
ATOM 3083 O O . MET B 1 133 ? -7.305 -0.397 -12.228 1 98.76 133 MET B O 1
ATOM 3087 N N . SER B 1 134 ? -7.204 -2.302 -10.939 1 98.58 134 SER B N 1
ATOM 3088 C CA . SER B 1 134 ? -7.804 -1.631 -9.79 1 98.58 134 SER B CA 1
ATOM 3089 C C . SER B 1 134 ? -7.701 -2.488 -8.533 1 98.58 134 SER B C 1
ATOM 3091 O O . SER B 1 134 ? -7.913 -3.701 -8.584 1 98.58 134 SER B O 1
ATOM 3093 N N . ILE B 1 135 ? -7.298 -1.867 -7.43 1 97.84 135 ILE B N 1
ATOM 3094 C CA . ILE B 1 135 ? -7.586 -2.431 -6.115 1 97.84 135 ILE B CA 1
ATOM 3095 C C . ILE B 1 135 ? -9.017 -2.087 -5.708 1 97.84 135 ILE B C 1
ATOM 3097 O O . ILE B 1 135 ? -9.249 -1.098 -5.008 1 97.84 135 ILE B O 1
ATOM 3101 N N . MET B 1 136 ? -9.969 -2.858 -6.023 1 95.35 136 MET B N 1
ATOM 3102 C CA . MET B 1 136 ? -11.36 -2.489 -6.265 1 95.35 136 MET B CA 1
ATOM 3103 C C . MET B 1 136 ? -12.214 -2.739 -5.026 1 95.35 136 MET B C 1
ATOM 3105 O O . MET B 1 136 ? -13.4 -2.405 -5.007 1 95.35 136 MET B O 1
ATOM 3109 N N . GLU B 1 137 ? -11.761 -3.331 -3.987 1 95.56 137 GLU B N 1
ATOM 3110 C CA . GLU B 1 137 ? -12.534 -3.9 -2.887 1 95.56 137 GLU B CA 1
ATOM 3111 C C . GLU B 1 137 ? -13.388 -2.835 -2.203 1 95.56 137 GLU B C 1
ATOM 3113 O O . GLU B 1 137 ? -14.523 -3.104 -1.805 1 95.56 137 GLU B O 1
ATOM 3118 N N . SER B 1 138 ? -12.848 -1.663 -2.117 1 94.61 138 SER B N 1
ATOM 3119 C CA . SER B 1 138 ? -13.591 -0.629 -1.403 1 94.61 138 SER B CA 1
ATOM 3120 C C . SER B 1 138 ? -14.876 -0.263 -2.138 1 94.61 138 SER B C 1
ATOM 3122 O O . SER B 1 138 ? -15.85 0.17 -1.519 1 94.61 138 SER B O 1
ATOM 3124 N N . ARG B 1 139 ? -14.917 -0.405 -3.439 1 93.91 139 ARG B N 1
ATOM 3125 C CA . ARG B 1 139 ? -16.134 -0.186 -4.215 1 93.91 139 ARG B CA 1
ATOM 3126 C C . ARG B 1 139 ? -17.257 -1.103 -3.742 1 93.91 139 ARG B C 1
ATOM 3128 O O . ARG B 1 139 ? -18.432 -0.734 -3.799 1 93.91 139 ARG B O 1
ATOM 3135 N N . TRP B 1 140 ? -16.853 -2.258 -3.199 1 91.52 140 TRP B N 1
ATOM 3136 C CA . TRP B 1 140 ? -17.827 -3.262 -2.781 1 91.52 140 TRP B CA 1
ATOM 3137 C C . TRP B 1 140 ? -17.988 -3.267 -1.265 1 91.52 140 TRP B C 1
ATOM 3139 O O . TRP B 1 140 ? -18.553 -4.205 -0.698 1 91.52 140 TRP B O 1
ATOM 3149 N N . GLY B 1 141 ? -17.404 -2.248 -0.63 1 94.12 141 GLY B N 1
ATOM 3150 C CA . GLY B 1 141 ? -17.5 -2.162 0.818 1 94.12 141 GLY B CA 1
ATOM 3151 C C . GLY B 1 141 ? -16.625 -3.172 1.535 1 94.12 141 GLY B C 1
ATOM 3152 O O . GLY B 1 141 ? -16.936 -3.59 2.652 1 94.12 141 GLY B O 1
ATOM 3153 N N . LEU B 1 142 ? -15.574 -3.635 0.909 1 94.51 142 LEU B N 1
ATOM 3154 C CA . LEU B 1 142 ? -14.666 -4.645 1.441 1 94.51 142 LEU B CA 1
ATOM 3155 C C . LEU B 1 142 ? -13.243 -4.104 1.533 1 94.51 142 LEU B C 1
ATOM 3157 O O . LEU B 1 142 ? -12.951 -3.024 1.014 1 94.51 142 LEU B O 1
ATOM 3161 N N . VAL B 1 143 ? -12.404 -4.743 2.237 1 95.89 143 VAL B N 1
ATOM 3162 C CA . VAL B 1 143 ? -10.972 -4.46 2.262 1 95.89 143 VAL B CA 1
ATOM 3163 C C . VAL B 1 143 ? -10.221 -5.523 1.464 1 95.89 143 VAL B C 1
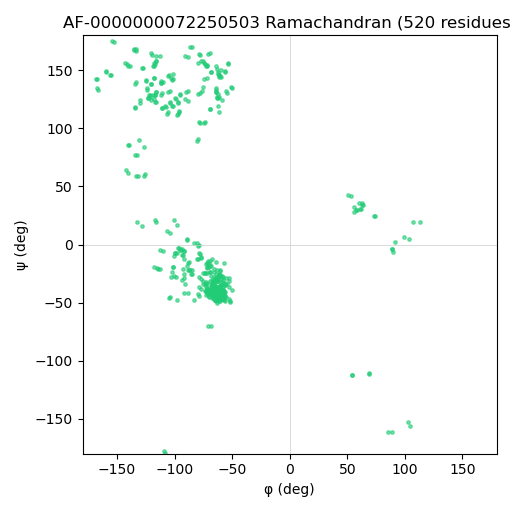ATOM 3165 O O . VAL B 1 143 ? -10.669 -6.668 1.367 1 95.89 143 VAL B O 1
ATOM 3168 N N . PRO B 1 144 ? -9.122 -5.132 0.791 1 95.64 144 PRO B N 1
ATOM 3169 C CA . PRO B 1 144 ? -8.306 -6.195 0.199 1 95.64 144 PRO B CA 1
ATOM 3170 C C . PRO B 1 144 ? -7.731 -7.148 1.245 1 95.64 144 PRO B C 1
ATOM 3172 O O . PRO B 1 144 ? -7.029 -6.714 2.162 1 95.64 144 PRO B O 1
ATOM 3175 N N . ASP B 1 145 ? -8.107 -8.422 1.138 1 95.38 145 ASP B N 1
ATOM 3176 C CA . ASP B 1 145 ? -7.777 -9.302 2.255 1 95.38 145 ASP B CA 1
ATOM 3177 C C . ASP B 1 145 ? -7.147 -10.603 1.763 1 95.38 145 ASP B C 1
ATOM 3179 O O . ASP B 1 145 ? -7.191 -11.621 2.457 1 95.38 145 ASP B O 1
ATOM 3183 N N . MET B 1 146 ? -6.661 -10.596 0.594 1 96.04 146 MET B N 1
ATOM 3184 C CA . MET B 1 146 ? -6.086 -11.826 0.056 1 96.04 146 MET B CA 1
ATOM 3185 C C . MET B 1 146 ? -4.564 -11.8 0.149 1 96.04 146 MET B C 1
ATOM 3187 O O . MET B 1 146 ? -3.879 -12.457 -0.637 1 96.04 146 MET B O 1
ATOM 3191 N N . GLY B 1 147 ? -4.047 -10.948 1.04 1 96.24 147 GLY B N 1
ATOM 3192 C CA . GLY B 1 147 ? -2.615 -10.879 1.285 1 96.24 147 GLY B CA 1
ATOM 3193 C C . GLY B 1 147 ? -1.971 -9.631 0.712 1 96.24 147 GLY B C 1
ATOM 3194 O O . GLY B 1 147 ? -0.755 -9.588 0.515 1 96.24 147 GLY B O 1
ATOM 3195 N N . LEU B 1 148 ? -2.749 -8.642 0.436 1 96.14 148 LEU B N 1
ATOM 3196 C CA . LEU B 1 148 ? -2.23 -7.421 -0.168 1 96.14 148 LEU B CA 1
ATOM 3197 C C . LEU B 1 148 ? -1.147 -6.799 0.708 1 96.14 148 LEU B C 1
ATOM 3199 O O . LEU B 1 148 ? -0.153 -6.278 0.197 1 96.14 148 LEU B O 1
ATOM 3203 N N . THR B 1 149 ? -1.276 -6.861 2.03 1 94.62 149 THR B N 1
ATOM 3204 C CA . THR B 1 149 ? -0.367 -6.195 2.955 1 94.62 149 THR B CA 1
ATOM 3205 C C . THR B 1 149 ? 1.015 -6.841 2.915 1 94.62 149 THR B C 1
ATOM 3207 O O . THR B 1 149 ? 2.001 -6.237 3.342 1 94.62 149 THR B O 1
ATOM 3210 N N . ARG B 1 150 ? 1.009 -8.012 2.413 1 94.71 150 ARG B N 1
ATOM 3211 C CA . ARG B 1 150 ? 2.282 -8.703 2.237 1 94.71 150 ARG B CA 1
ATOM 3212 C C . ARG B 1 150 ? 2.858 -8.444 0.849 1 94.71 150 ARG B C 1
ATOM 3214 O O . ARG B 1 150 ? 4.038 -8.115 0.711 1 94.71 150 ARG B O 1
ATOM 3221 N N . SER B 1 151 ? 2.044 -8.477 -0.071 1 96.2 151 SER B N 1
ATOM 3222 C CA . SER B 1 151 ? 2.52 -8.537 -1.45 1 96.2 151 SER B CA 1
ATOM 3223 C C . SER B 1 151 ? 2.765 -7.14 -2.011 1 96.2 151 SER B C 1
ATOM 3225 O O . SER B 1 151 ? 3.546 -6.971 -2.949 1 96.2 151 SER B O 1
ATOM 3227 N N . LEU B 1 152 ? 2.138 -6.183 -1.419 1 96.23 152 LEU B N 1
ATOM 3228 C CA . LEU B 1 152 ? 2.261 -4.82 -1.926 1 96.23 152 LEU B CA 1
ATOM 3229 C C . LEU B 1 152 ? 3.394 -4.079 -1.224 1 96.23 152 LEU B C 1
ATOM 3231 O O . LEU B 1 152 ? 3.888 -3.069 -1.73 1 96.23 152 LEU B O 1
ATOM 3235 N N . LYS B 1 153 ? 3.763 -4.529 -0.109 1 93.03 153 LYS B N 1
ATOM 3236 C CA . LYS B 1 153 ? 4.755 -3.837 0.71 1 93.03 153 LYS B CA 1
ATOM 3237 C C . LYS B 1 153 ? 6.076 -3.685 -0.039 1 93.03 153 LYS B C 1
ATOM 3239 O O . LYS B 1 153 ? 6.628 -4.667 -0.54 1 93.03 153 LYS B O 1
ATOM 3244 N N . GLY B 1 154 ? 6.504 -2.403 -0.119 1 90.63 154 GLY B N 1
ATOM 3245 C CA . GLY B 1 154 ? 7.811 -2.129 -0.696 1 90.63 154 GLY B CA 1
ATOM 3246 C C . GLY B 1 154 ? 7.766 -1.9 -2.195 1 90.63 154 GLY B C 1
ATOM 3247 O O . GLY B 1 154 ? 8.779 -1.551 -2.805 1 90.63 154 GLY B O 1
ATOM 3248 N N . LEU B 1 155 ? 6.677 -2.091 -2.808 1 93.51 155 LEU B N 1
ATOM 3249 C CA . LEU B 1 155 ? 6.582 -1.918 -4.253 1 93.51 155 LEU B CA 1
ATOM 3250 C C . LEU B 1 155 ? 6.364 -0.452 -4.613 1 93.51 155 LEU B C 1
ATOM 3252 O O . LEU B 1 155 ? 7.02 0.075 -5.514 1 93.51 155 LEU B O 1
ATOM 3256 N N . ILE B 1 156 ? 5.419 0.143 -3.909 1 94.39 156 ILE B N 1
ATOM 3257 C CA . ILE B 1 156 ? 5.128 1.555 -4.134 1 94.39 156 ILE B CA 1
ATOM 3258 C C . ILE B 1 156 ? 5.029 2.281 -2.794 1 94.39 156 ILE B C 1
ATOM 3260 O O . ILE B 1 156 ? 5.007 1.646 -1.737 1 94.39 156 ILE B O 1
ATOM 3264 N N . GLY B 1 157 ? 5.048 3.554 -2.895 1 94.16 157 GLY B N 1
ATOM 3265 C CA . GLY B 1 157 ? 4.859 4.325 -1.676 1 94.16 157 GLY B CA 1
ATOM 3266 C C . GLY B 1 157 ? 3.53 4.052 -0.998 1 94.16 157 GLY B C 1
ATOM 3267 O O . GLY B 1 157 ? 2.521 3.819 -1.667 1 94.16 157 GLY B O 1
ATOM 3268 N N . VAL B 1 158 ? 3.507 4.187 0.311 1 94.92 158 VAL B N 1
ATOM 3269 C CA . VAL B 1 158 ? 2.329 3.862 1.108 1 94.92 158 VAL B CA 1
ATOM 3270 C C . VAL B 1 158 ? 1.199 4.836 0.782 1 94.92 158 VAL B C 1
ATOM 3272 O O . VAL B 1 158 ? 0.023 4.469 0.826 1 94.92 158 VAL B O 1
ATOM 3275 N N . ASP B 1 159 ? 1.476 6.047 0.44 1 95.45 159 ASP B N 1
ATOM 3276 C CA . ASP B 1 159 ? 0.455 7.03 0.093 1 95.45 159 ASP B CA 1
ATOM 3277 C C . ASP B 1 159 ? -0.26 6.646 -1.2 1 95.45 159 ASP B C 1
ATOM 3279 O O . ASP B 1 159 ? -1.487 6.732 -1.286 1 95.45 159 ASP B O 1
ATOM 3283 N N . LEU B 1 160 ? 0.507 6.192 -2.196 1 96.36 160 LEU B N 1
ATOM 3284 C CA . LEU B 1 160 ? -0.098 5.719 -3.436 1 96.36 160 LEU B CA 1
ATOM 3285 C C . LEU B 1 160 ? -0.935 4.468 -3.19 1 96.36 160 LEU B C 1
ATOM 3287 O O . LEU B 1 160 ? -2.019 4.32 -3.76 1 96.36 160 LEU B O 1
ATOM 3291 N N . ALA B 1 161 ? -0.367 3.567 -2.361 1 97.02 161 ALA B N 1
ATOM 3292 C CA . ALA B 1 161 ? -1.132 2.384 -1.976 1 97.02 161 ALA B CA 1
ATOM 3293 C C . ALA B 1 161 ? -2.467 2.775 -1.349 1 97.02 161 ALA B C 1
ATOM 3295 O O . ALA B 1 161 ? -3.511 2.223 -1.704 1 97.02 161 ALA B O 1
ATOM 3296 N N . LYS B 1 162 ? -2.444 3.746 -0.448 1 97.39 162 LYS B N 1
ATOM 3297 C CA . LYS B 1 162 ? -3.661 4.227 0.199 1 97.39 162 LYS B CA 1
ATOM 3298 C C . LYS B 1 162 ? -4.603 4.871 -0.813 1 97.39 162 LYS B C 1
ATOM 3300 O O . LYS B 1 162 ? -5.798 4.569 -0.837 1 97.39 162 LYS B O 1
ATOM 3305 N N . GLU B 1 163 ? -4.122 5.736 -1.616 1 97.87 163 GLU B N 1
ATOM 3306 C CA . GLU B 1 163 ? -4.967 6.431 -2.583 1 97.87 163 GLU B CA 1
ATOM 3307 C C . GLU B 1 163 ? -5.7 5.444 -3.486 1 97.87 163 GLU B C 1
ATOM 3309 O O . GLU B 1 163 ? -6.914 5.546 -3.67 1 97.87 163 GLU B O 1
ATOM 3314 N N . LEU B 1 164 ? -4.965 4.459 -4.04 1 97.81 164 LEU B N 1
ATOM 3315 C CA . LEU B 1 164 ? -5.546 3.496 -4.969 1 97.81 164 LEU B CA 1
ATOM 3316 C C . LEU B 1 164 ? -6.566 2.608 -4.264 1 97.81 164 LEU B C 1
ATOM 3318 O O . LEU B 1 164 ? -7.607 2.276 -4.836 1 97.81 164 LEU B O 1
ATOM 3322 N N . THR B 1 165 ? -6.302 2.202 -3.021 1 98.16 165 THR B N 1
ATOM 3323 C CA . THR B 1 165 ? -7.191 1.325 -2.267 1 98.16 165 THR B CA 1
ATOM 3324 C C . THR B 1 165 ? -8.438 2.079 -1.815 1 98.16 165 THR B C 1
ATOM 3326 O O . THR B 1 165 ? -9.552 1.558 -1.907 1 98.16 165 THR B O 1
ATOM 3329 N N . LEU B 1 166 ? -8.283 3.329 -1.38 1 97.83 166 LEU B N 1
ATOM 3330 C CA . LEU B 1 166 ? -9.375 4.104 -0.803 1 97.83 166 LEU B CA 1
ATOM 3331 C C . LEU B 1 166 ? -10.304 4.63 -1.892 1 97.83 166 LEU B C 1
ATOM 3333 O O . LEU B 1 166 ? -11.503 4.805 -1.661 1 97.83 166 LEU B O 1
ATOM 3337 N N . THR B 1 167 ? -9.799 4.879 -3.096 1 97.22 167 THR B N 1
ATOM 3338 C CA . THR B 1 167 ? -10.622 5.389 -4.187 1 97.22 167 THR B CA 1
ATOM 3339 C C . THR B 1 167 ? -11.184 4.243 -5.023 1 97.22 167 THR B C 1
ATOM 3341 O O . THR B 1 167 ? -12.193 4.406 -5.712 1 97.22 167 THR B O 1
ATOM 3344 N N . ALA B 1 168 ? -10.498 3.101 -5.098 1 97.43 168 ALA B N 1
ATOM 3345 C CA . ALA B 1 168 ? -10.829 1.957 -5.944 1 97.43 168 ALA B CA 1
ATOM 3346 C C . ALA B 1 168 ? -10.892 2.363 -7.414 1 97.43 168 ALA B C 1
ATOM 3348 O O . ALA B 1 168 ? -11.666 1.796 -8.188 1 97.43 168 ALA B O 1
ATOM 3349 N N . ARG B 1 169 ? -10.136 3.361 -7.849 1 96.87 169 ARG B N 1
ATOM 3350 C CA . ARG B 1 169 ? -10.221 3.858 -9.218 1 96.87 169 ARG B CA 1
ATOM 3351 C C . ARG B 1 169 ? -9.585 2.877 -10.197 1 96.87 169 ARG B C 1
ATOM 3353 O O . ARG B 1 169 ? -8.714 2.091 -9.818 1 96.87 169 ARG B O 1
ATOM 3360 N N . VAL B 1 170 ? -10.038 2.968 -11.437 1 97.91 170 VAL B N 1
ATOM 3361 C CA . VAL B 1 170 ? -9.457 2.181 -12.519 1 97.91 170 VAL B CA 1
ATOM 3362 C C . VAL B 1 170 ? -8.313 2.959 -13.167 1 97.91 170 VAL B C 1
ATOM 3364 O O . VAL B 1 170 ? -8.437 4.16 -13.422 1 97.91 170 VAL B O 1
ATOM 3367 N N . PHE B 1 171 ? -7.183 2.345 -13.342 1 98.23 171 PHE B N 1
ATOM 3368 C CA . PHE B 1 171 ? -6.022 2.934 -13.999 1 98.23 171 PHE B CA 1
ATOM 3369 C C . PHE B 1 171 ? -5.419 1.962 -15.006 1 98.23 171 PHE B C 1
ATOM 3371 O O . PHE B 1 171 ? -5.768 0.779 -15.022 1 98.23 171 PHE B O 1
ATOM 3378 N N . ASP B 1 172 ? -4.488 2.383 -15.883 1 98.63 172 ASP B N 1
ATOM 3379 C CA . ASP B 1 172 ? -3.995 1.526 -16.957 1 98.63 172 ASP B CA 1
ATOM 3380 C C . ASP B 1 172 ? -2.552 1.097 -16.697 1 98.63 172 ASP B C 1
ATOM 3382 O O . ASP B 1 172 ? -1.973 1.441 -15.665 1 98.63 172 ASP B O 1
ATOM 3386 N N . GLY B 1 173 ? -2.012 0.351 -17.651 1 98.69 173 GLY B N 1
ATOM 3387 C CA . GLY B 1 173 ? -0.672 -0.196 -17.507 1 98.69 173 GLY B CA 1
ATOM 3388 C C . GLY B 1 173 ? 0.41 0.868 -17.504 1 98.69 173 GLY B C 1
ATOM 3389 O O . GLY B 1 173 ? 1.42 0.73 -16.812 1 98.69 173 GLY B O 1
ATOM 3390 N N . ASN B 1 174 ? 0.239 1.938 -18.241 1 98.68 174 ASN B N 1
ATOM 3391 C CA . ASN B 1 174 ? 1.215 3.022 -18.266 1 98.68 174 ASN B CA 1
ATOM 3392 C C . ASN B 1 174 ? 1.381 3.659 -16.889 1 98.68 174 ASN B C 1
ATOM 3394 O O . ASN B 1 174 ? 2.504 3.846 -16.417 1 98.68 174 ASN B O 1
ATOM 3398 N N . TYR B 1 175 ? 0.291 3.943 -16.269 1 98.25 175 TYR B N 1
ATOM 3399 C CA . TYR B 1 175 ? 0.346 4.537 -14.938 1 98.25 175 TYR B CA 1
ATOM 3400 C C . TYR B 1 175 ? 0.933 3.558 -13.928 1 98.25 175 TYR B C 1
ATOM 3402 O O . TYR B 1 175 ? 1.734 3.944 -13.073 1 98.25 175 TYR B O 1
ATOM 3410 N N . ALA B 1 176 ? 0.517 2.32 -14.041 1 98.6 176 ALA B N 1
ATOM 3411 C CA . ALA B 1 176 ? 1.026 1.295 -13.133 1 98.6 176 ALA B CA 1
ATOM 3412 C C . ALA B 1 176 ? 2.547 1.197 -13.213 1 98.6 176 ALA B C 1
ATOM 3414 O O . ALA B 1 176 ? 3.218 1.022 -12.194 1 98.6 176 ALA B O 1
ATOM 3415 N N . LYS B 1 177 ? 3.104 1.314 -14.398 1 98.52 177 LYS B N 1
ATOM 3416 C CA . LYS B 1 177 ? 4.553 1.315 -14.577 1 98.52 177 LYS B CA 1
ATOM 3417 C C . LYS B 1 177 ? 5.181 2.569 -13.974 1 98.52 177 LYS B C 1
ATOM 3419 O O . LYS B 1 177 ? 6.208 2.49 -13.296 1 98.52 177 LYS B O 1
ATOM 3424 N N . GLU B 1 178 ? 4.557 3.644 -14.198 1 96.91 178 GLU B N 1
ATOM 3425 C CA . GLU B 1 178 ? 5.054 4.927 -13.709 1 96.91 178 GLU B CA 1
ATOM 3426 C C . GLU B 1 178 ? 5.249 4.903 -12.196 1 96.91 178 GLU B C 1
ATOM 3428 O O . GLU B 1 178 ? 6.252 5.407 -11.686 1 96.91 178 GLU B O 1
ATOM 3433 N N . ILE B 1 179 ? 4.347 4.304 -11.486 1 96.24 179 ILE B N 1
ATOM 3434 C CA . ILE B 1 179 ? 4.401 4.379 -10.031 1 96.24 179 ILE B CA 1
ATOM 3435 C C . ILE B 1 179 ? 5.149 3.168 -9.479 1 96.24 179 ILE B C 1
ATOM 3437 O O . ILE B 1 179 ? 5.349 3.052 -8.267 1 96.24 179 ILE B O 1
ATOM 3441 N N . GLY B 1 180 ? 5.45 2.168 -10.378 1 96.47 180 GLY B N 1
ATOM 3442 C CA . GLY B 1 180 ? 6.276 1.045 -9.964 1 96.47 180 GLY B CA 1
ATOM 3443 C C . GLY B 1 180 ? 5.471 -0.194 -9.619 1 96.47 180 GLY B C 1
ATOM 3444 O O . GLY B 1 180 ? 6.027 -1.195 -9.163 1 96.47 180 GLY B O 1
ATOM 3445 N N . LEU B 1 181 ? 4.196 -0.194 -9.841 1 97.26 181 LEU B N 1
ATOM 3446 C CA . LEU B 1 181 ? 3.337 -1.333 -9.534 1 97.26 181 LEU B CA 1
ATOM 3447 C C . LEU B 1 181 ? 3.568 -2.47 -10.523 1 97.26 181 LEU B C 1
ATOM 3449 O O . LEU B 1 181 ? 3.403 -3.642 -10.177 1 97.26 181 LEU B O 1
ATOM 3453 N N . VAL B 1 182 ? 3.902 -2.09 -11.736 1 98.31 182 VAL B N 1
ATOM 3454 C CA . VAL B 1 182 ? 4.248 -3.016 -12.809 1 98.31 182 VAL B CA 1
ATOM 3455 C C . VAL B 1 182 ? 5.729 -2.875 -13.155 1 98.31 182 VAL B C 1
ATOM 3457 O O . VAL B 1 182 ? 6.251 -1.76 -13.233 1 98.31 182 VAL B O 1
ATOM 3460 N N . THR B 1 183 ? 6.335 -3.988 -13.377 1 98.45 183 THR B N 1
ATOM 3461 C CA . THR B 1 183 ? 7.776 -4.002 -13.604 1 98.45 183 THR B CA 1
ATOM 3462 C C . THR B 1 183 ? 8.102 -3.599 -15.039 1 98.45 183 THR B C 1
ATOM 3464 O O . THR B 1 183 ? 9.023 -2.814 -15.275 1 98.45 183 THR B O 1
ATOM 3467 N N . HIS B 1 184 ? 7.328 -4.111 -15.999 1 98.7 184 HIS B N 1
ATOM 3468 C CA . HIS B 1 184 ? 7.552 -3.836 -17.414 1 98.7 184 HIS B CA 1
ATOM 3469 C C . HIS B 1 184 ? 6.233 -3.636 -18.152 1 98.7 184 HIS B C 1
ATOM 3471 O O . HIS B 1 184 ? 5.204 -4.187 -17.754 1 98.7 184 HIS B O 1
ATOM 3477 N N . LEU B 1 185 ? 6.361 -2.871 -19.213 1 98.79 185 LEU B N 1
ATOM 3478 C CA . LEU B 1 185 ? 5.292 -2.805 -20.203 1 98.79 185 LEU B CA 1
ATOM 3479 C C . LEU B 1 185 ? 5.67 -3.576 -21.463 1 98.79 185 LEU B C 1
ATOM 3481 O O . LEU B 1 185 ? 6.843 -3.619 -21.841 1 98.79 185 LEU B O 1
ATOM 3485 N N . SER B 1 186 ? 4.677 -4.179 -22.035 1 98.89 186 SER B N 1
ATOM 3486 C CA . SER B 1 186 ? 4.858 -4.851 -23.318 1 98.89 186 SER B CA 1
ATOM 3487 C C . SER B 1 186 ? 3.536 -4.97 -24.071 1 98.89 186 SER B C 1
ATOM 3489 O O . SER B 1 186 ? 2.492 -5.221 -23.466 1 98.89 186 SER B O 1
ATOM 3491 N N . ASP B 1 187 ? 3.586 -4.878 -25.396 1 98.59 187 ASP B N 1
ATOM 3492 C CA . ASP B 1 187 ? 2.405 -5.127 -26.218 1 98.59 187 ASP B CA 1
ATOM 3493 C C . ASP B 1 187 ? 2.058 -6.614 -26.244 1 98.59 187 ASP B C 1
ATOM 3495 O O . ASP B 1 187 ? 0.956 -6.992 -26.646 1 98.59 187 ASP B O 1
ATOM 3499 N N . SER B 1 188 ? 3.03 -7.44 -25.816 1 98.69 188 SER B N 1
ATOM 3500 C CA . SER B 1 188 ? 2.855 -8.885 -25.722 1 98.69 188 SER B CA 1
ATOM 3501 C C . SER B 1 188 ? 3.385 -9.421 -24.396 1 98.69 188 SER B C 1
ATOM 3503 O O . SER B 1 188 ? 4.42 -10.09 -24.36 1 98.69 188 SER B O 1
ATOM 3505 N N . PRO B 1 189 ? 2.646 -9.251 -23.316 1 98.85 189 PRO B N 1
ATOM 3506 C CA . PRO B 1 189 ? 3.14 -9.561 -21.972 1 98.85 189 PRO B CA 1
ATOM 3507 C C . PRO B 1 189 ? 3.581 -11.016 -21.828 1 98.85 189 PRO B C 1
ATOM 3509 O O . PRO B 1 189 ? 4.6 -11.295 -21.192 1 98.85 189 PRO B O 1
ATOM 3512 N N . LEU B 1 190 ? 2.866 -11.927 -22.41 1 98.73 190 LEU B N 1
ATOM 3513 C CA . LEU B 1 190 ? 3.211 -13.34 -22.297 1 98.73 190 LEU B CA 1
ATOM 3514 C C . LEU B 1 190 ? 4.547 -13.629 -22.973 1 98.73 190 LEU B C 1
ATOM 3516 O O . LEU B 1 190 ? 5.368 -14.379 -22.44 1 98.73 190 LEU B O 1
ATOM 3520 N N . GLU B 1 191 ? 4.767 -13.065 -24.125 1 98.71 191 GLU B N 1
ATOM 3521 C CA . GLU B 1 191 ? 6.036 -13.233 -24.827 1 98.71 191 GLU B CA 1
ATOM 3522 C C . GLU B 1 191 ? 7.196 -12.669 -24.013 1 98.71 191 GLU B C 1
ATOM 3524 O O . GLU B 1 191 ? 8.247 -13.304 -23.897 1 98.71 191 GLU B O 1
ATOM 3529 N N . LYS B 1 192 ? 7.001 -11.469 -23.487 1 98.83 192 LYS B N 1
ATOM 3530 C CA . LYS B 1 192 ? 8.042 -10.854 -22.668 1 98.83 192 LYS B CA 1
ATOM 3531 C C . LYS B 1 192 ? 8.31 -11.675 -21.411 1 98.83 192 LYS B C 1
ATOM 3533 O O . LYS B 1 192 ? 9.457 -11.796 -20.975 1 98.83 192 LYS B O 1
ATOM 3538 N N . ALA B 1 193 ? 7.253 -12.208 -20.802 1 98.84 193 ALA B N 1
ATOM 3539 C CA . ALA B 1 193 ? 7.408 -13.085 -19.644 1 98.84 193 ALA B CA 1
ATOM 3540 C C . ALA B 1 193 ? 8.252 -14.308 -19.991 1 98.84 193 ALA B C 1
ATOM 3542 O O . ALA B 1 193 ? 9.14 -14.694 -19.227 1 98.84 193 ALA B O 1
ATOM 3543 N N . ASN B 1 194 ? 7.958 -14.87 -21.145 1 98.68 194 ASN B N 1
ATOM 3544 C CA . ASN B 1 194 ? 8.731 -16.023 -21.592 1 98.68 194 ASN B CA 1
ATOM 3545 C C . ASN B 1 194 ? 10.199 -15.665 -21.806 1 98.68 194 ASN B C 1
ATOM 3547 O O . ASN B 1 194 ? 11.088 -16.464 -21.503 1 98.68 194 ASN B O 1
ATOM 3551 N N . GLU B 1 195 ? 10.447 -14.52 -22.332 1 98.68 195 GLU B N 1
ATOM 3552 C CA . GLU B 1 195 ? 11.815 -14.053 -22.537 1 98.68 195 GLU B CA 1
ATOM 3553 C C . GLU B 1 195 ? 12.572 -13.967 -21.215 1 98.68 195 GLU B C 1
ATOM 3555 O O . GLU B 1 195 ? 13.696 -14.462 -21.103 1 98.68 195 GLU B O 1
ATOM 3560 N N . ILE B 1 196 ? 11.987 -13.391 -20.221 1 98.67 196 ILE B N 1
ATOM 3561 C CA . ILE B 1 196 ? 12.618 -13.22 -18.917 1 98.67 196 ILE B CA 1
ATOM 3562 C C . ILE B 1 196 ? 12.796 -14.581 -18.247 1 98.67 196 ILE B C 1
ATOM 3564 O O . ILE B 1 196 ? 13.848 -14.862 -17.668 1 98.67 196 ILE B O 1
ATOM 3568 N N . ALA B 1 197 ? 11.789 -15.427 -18.338 1 98.62 197 ALA B N 1
ATOM 3569 C CA . ALA B 1 197 ? 11.879 -16.777 -17.787 1 98.62 197 ALA B CA 1
ATOM 3570 C C . ALA B 1 197 ? 13.043 -17.546 -18.406 1 98.62 197 ALA B C 1
ATOM 3572 O O . ALA B 1 197 ? 13.783 -18.237 -17.702 1 98.62 197 ALA B O 1
ATOM 3573 N N . THR B 1 198 ? 13.179 -17.414 -19.708 1 97.53 198 THR B N 1
ATOM 3574 C CA . THR B 1 198 ? 14.252 -18.1 -20.419 1 97.53 198 THR B CA 1
ATOM 3575 C C . THR B 1 198 ? 15.616 -17.616 -19.936 1 97.53 198 THR B C 1
ATOM 3577 O O . THR B 1 198 ? 16.558 -18.404 -19.832 1 97.53 198 THR B O 1
ATOM 3580 N N . GLU B 1 199 ? 15.707 -16.339 -19.664 1 97.01 199 GLU B N 1
ATOM 3581 C CA . GLU B 1 199 ? 16.937 -15.81 -19.081 1 97.01 199 GLU B CA 1
ATOM 3582 C C . GLU B 1 199 ? 17.228 -16.454 -17.728 1 97.01 199 GLU B C 1
ATOM 3584 O O . GLU B 1 199 ? 18.373 -16.803 -17.434 1 97.01 199 GLU B O 1
ATOM 3589 N N . MET B 1 200 ? 16.256 -16.668 -16.911 1 97.29 200 MET B N 1
ATOM 3590 C CA . MET B 1 200 ? 16.411 -17.252 -15.582 1 97.29 200 MET B CA 1
ATOM 3591 C C . MET B 1 200 ? 16.845 -18.711 -15.676 1 97.29 200 MET B C 1
ATOM 3593 O O . MET B 1 200 ? 17.594 -19.196 -14.825 1 97.29 200 MET B O 1
ATOM 3597 N N . LEU B 1 201 ? 16.434 -19.388 -16.736 1 95.26 201 LEU B N 1
ATOM 3598 C CA . LEU B 1 201 ? 16.743 -20.802 -16.919 1 95.26 201 LEU B CA 1
ATOM 3599 C C . LEU B 1 201 ? 18.236 -21.007 -17.155 1 95.26 201 LEU B C 1
ATOM 3601 O O . LEU B 1 201 ? 18.731 -22.134 -17.084 1 95.26 201 LEU B O 1
ATOM 3605 N N . GLN B 1 202 ? 18.95 -19.891 -17.419 1 93.94 202 GLN B N 1
ATOM 3606 C CA . GLN B 1 202 ? 20.39 -19.98 -17.633 1 93.94 202 GLN B CA 1
ATOM 3607 C C . GLN B 1 202 ? 21.144 -20.003 -16.306 1 93.94 202 GLN B C 1
ATOM 3609 O O . GLN B 1 202 ? 22.367 -20.151 -16.284 1 93.94 202 GLN B O 1
ATOM 3614 N N . ARG B 1 203 ? 20.432 -19.97 -15.203 1 95.22 203 ARG B N 1
ATOM 3615 C CA . ARG B 1 203 ? 21.023 -19.96 -13.869 1 95.22 203 ARG B CA 1
ATOM 3616 C C . ARG B 1 203 ? 20.645 -21.217 -13.093 1 95.22 203 ARG B C 1
ATOM 3618 O O . ARG B 1 203 ? 19.706 -21.924 -13.465 1 95.22 203 ARG B O 1
ATOM 3625 N N . SER B 1 204 ? 21.402 -21.489 -12.036 1 95.03 204 SER B N 1
ATOM 3626 C CA . SER B 1 204 ? 21.15 -22.644 -11.18 1 95.03 204 SER B CA 1
ATOM 3627 C C . SER B 1 204 ? 19.775 -22.558 -10.526 1 95.03 204 SER B C 1
ATOM 3629 O O . SER B 1 204 ? 19.427 -21.535 -9.933 1 95.03 204 SER B O 1
ATOM 3631 N N . PRO B 1 205 ? 18.984 -23.644 -10.688 1 96.21 205 PRO B N 1
ATOM 3632 C CA . PRO B 1 205 ? 17.681 -23.628 -10.02 1 96.21 205 PRO B CA 1
ATOM 3633 C C . PRO B 1 205 ? 17.794 -23.437 -8.509 1 96.21 205 PRO B C 1
ATOM 3635 O O . PRO B 1 205 ? 16.949 -22.774 -7.902 1 96.21 205 PRO B O 1
ATOM 3638 N N . ASP B 1 206 ? 18.84 -23.936 -7.872 1 97.15 206 ASP B N 1
ATOM 3639 C CA . ASP B 1 206 ? 19.047 -23.811 -6.432 1 97.15 206 ASP B CA 1
ATOM 3640 C C . ASP B 1 206 ? 19.395 -22.374 -6.049 1 97.15 206 ASP B C 1
ATOM 3642 O O . ASP B 1 206 ? 18.936 -21.872 -5.022 1 97.15 206 ASP B O 1
ATOM 3646 N N . ALA B 1 207 ? 20.218 -21.741 -6.92 1 96.81 207 ALA B N 1
ATOM 3647 C CA . ALA B 1 207 ? 20.586 -20.349 -6.669 1 96.81 207 ALA B CA 1
ATOM 3648 C C . ALA B 1 207 ? 19.37 -19.433 -6.776 1 96.81 207 ALA B C 1
ATOM 3650 O O . ALA B 1 207 ? 19.237 -18.475 -6.011 1 96.81 207 ALA B O 1
ATOM 3651 N N . LEU B 1 208 ? 18.511 -19.737 -7.732 1 97.39 208 LEU B N 1
ATOM 3652 C CA . LEU B 1 208 ? 17.301 -18.938 -7.89 1 97.39 208 LEU B CA 1
ATOM 3653 C C . LEU B 1 208 ? 16.4 -19.066 -6.666 1 97.39 208 LEU B C 1
ATOM 3655 O O . LEU B 1 208 ? 15.866 -18.069 -6.176 1 97.39 208 LEU B O 1
ATOM 3659 N N . THR B 1 209 ? 16.242 -20.284 -6.174 1 97.15 209 THR B N 1
ATOM 3660 C CA . THR B 1 209 ? 15.459 -20.526 -4.967 1 97.15 209 THR B CA 1
ATOM 3661 C C . THR B 1 209 ? 16.028 -19.743 -3.787 1 97.15 209 THR B C 1
ATOM 3663 O O . THR B 1 209 ? 15.292 -19.05 -3.082 1 97.15 209 THR B O 1
ATOM 3666 N N . ALA B 1 210 ? 17.309 -19.799 -3.594 1 96.6 210 ALA B N 1
ATOM 3667 C CA . ALA B 1 210 ? 17.987 -19.156 -2.471 1 96.6 210 ALA B CA 1
ATOM 3668 C C . ALA B 1 210 ? 17.864 -17.638 -2.553 1 96.6 210 ALA B C 1
ATOM 3670 O O . ALA B 1 210 ? 17.548 -16.98 -1.559 1 96.6 210 ALA B O 1
ATOM 3671 N N . ALA B 1 211 ? 18.155 -17.13 -3.753 1 97.07 211 ALA B N 1
ATOM 3672 C CA . ALA B 1 211 ? 18.091 -15.684 -3.947 1 97.07 211 ALA B CA 1
ATOM 3673 C C . ALA B 1 211 ? 16.694 -15.15 -3.642 1 97.07 211 ALA B C 1
ATOM 3675 O O . ALA B 1 211 ? 16.547 -14.125 -2.972 1 97.07 211 ALA B O 1
ATOM 3676 N N . LYS B 1 212 ? 15.663 -15.855 -4.11 1 96.96 212 LYS B N 1
ATOM 3677 C CA . LYS B 1 212 ? 14.287 -15.45 -3.837 1 96.96 212 LYS B CA 1
ATOM 3678 C C . LYS B 1 212 ? 14.001 -15.452 -2.338 1 96.96 212 LYS B C 1
ATOM 3680 O O . LYS B 1 212 ? 13.418 -14.502 -1.811 1 96.96 212 LYS B O 1
ATOM 3685 N N . ARG B 1 213 ? 14.464 -16.433 -1.649 1 95.63 213 ARG B N 1
ATOM 3686 C CA . ARG B 1 213 ? 14.213 -16.552 -0.216 1 95.63 213 ARG B CA 1
ATOM 3687 C C . ARG B 1 213 ? 14.888 -15.422 0.554 1 95.63 213 ARG B C 1
ATOM 3689 O O . ARG B 1 213 ? 14.286 -14.831 1.453 1 95.63 213 ARG B O 1
ATOM 3696 N N . VAL B 1 214 ? 16.112 -15.148 0.208 1 95.25 214 VAL B N 1
ATOM 3697 C CA . VAL B 1 214 ? 16.881 -14.132 0.919 1 95.25 214 VAL B CA 1
ATOM 3698 C C . VAL B 1 214 ? 16.27 -12.755 0.676 1 95.25 214 VAL B C 1
ATOM 3700 O O . VAL B 1 214 ? 16.123 -11.96 1.608 1 95.25 214 VAL B O 1
ATOM 3703 N N . LEU B 1 215 ? 15.877 -12.515 -0.541 1 95.35 215 LEU B N 1
ATOM 3704 C CA . LEU B 1 215 ? 15.297 -11.217 -0.869 1 95.35 215 LEU B CA 1
ATOM 3705 C C . LEU B 1 215 ? 13.918 -11.063 -0.236 1 95.35 215 LEU B C 1
ATOM 3707 O O . LEU B 1 215 ? 13.557 -9.974 0.218 1 95.35 215 LEU B O 1
ATOM 3711 N N . ASP B 1 216 ? 13.15 -12.106 -0.186 1 93.35 216 ASP B N 1
ATOM 3712 C CA . ASP B 1 216 ? 11.865 -12.059 0.504 1 93.35 216 ASP B CA 1
ATOM 3713 C C . ASP B 1 216 ? 12.051 -11.771 1.992 1 93.35 216 ASP B C 1
ATOM 3715 O O . ASP B 1 216 ? 11.267 -11.029 2.588 1 93.35 216 ASP B O 1
ATOM 3719 N N . ALA B 1 217 ? 13.089 -12.371 2.593 1 91.51 217 ALA B N 1
ATOM 3720 C CA . ALA B 1 217 ? 13.356 -12.172 4.016 1 91.51 217 ALA B CA 1
ATOM 3721 C C . ALA B 1 217 ? 13.739 -10.723 4.304 1 91.51 217 ALA B C 1
ATOM 3723 O O . ALA B 1 217 ? 13.411 -10.187 5.365 1 91.51 217 ALA B O 1
ATOM 3724 N N . MET B 1 218 ? 14.434 -10.128 3.381 1 90.37 218 MET B N 1
ATOM 3725 C CA . MET B 1 218 ? 14.816 -8.725 3.512 1 90.37 218 MET B CA 1
ATOM 3726 C C . MET B 1 218 ? 13.6 -7.855 3.809 1 90.37 218 MET B C 1
ATOM 3728 O O . MET B 1 218 ? 13.663 -6.959 4.653 1 90.37 218 MET B O 1
ATOM 3732 N N . GLU B 1 219 ? 12.484 -8.185 3.224 1 88.05 219 GLU B N 1
ATOM 3733 C CA . GLU B 1 219 ? 11.29 -7.351 3.32 1 88.05 219 GLU B CA 1
ATOM 3734 C C . GLU B 1 219 ? 10.391 -7.805 4.467 1 88.05 219 GLU B C 1
ATOM 3736 O O . GLU B 1 219 ? 9.813 -6.978 5.175 1 88.05 219 GLU B O 1
ATOM 3741 N N . HIS B 1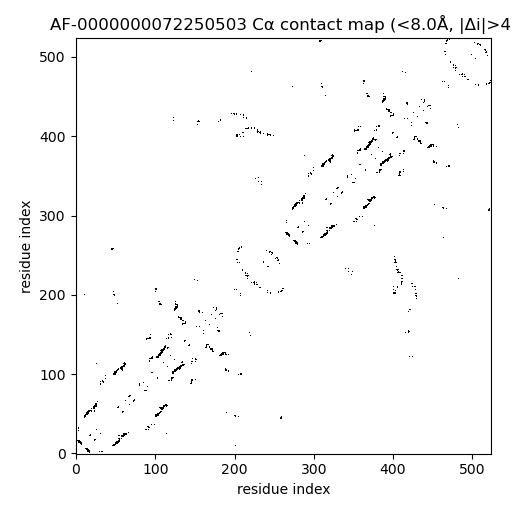 220 ? 10.377 -9.055 4.788 1 88.55 220 HIS B N 1
ATOM 3742 C CA . HIS B 1 220 ? 9.297 -9.56 5.628 1 88.55 220 HIS B CA 1
ATOM 3743 C C . HIS B 1 220 ? 9.835 -10.109 6.945 1 88.55 220 HIS B C 1
ATOM 3745 O O . HIS B 1 220 ? 9.079 -10.288 7.903 1 88.55 220 HIS B O 1
ATOM 3751 N N . GLN B 1 221 ? 11.092 -10.416 6.996 1 89.33 221 GLN B N 1
ATOM 3752 C CA . GLN B 1 221 ? 11.764 -10.897 8.198 1 89.33 221 GLN B CA 1
ATOM 3753 C C . GLN B 1 221 ? 13.177 -10.33 8.304 1 89.33 221 GLN B C 1
ATOM 3755 O O . GLN B 1 221 ? 14.149 -11.083 8.384 1 89.33 221 GLN B O 1
ATOM 3760 N N . PRO B 1 222 ? 13.25 -9.082 8.434 1 87.25 222 PRO B N 1
ATOM 3761 C CA . PRO B 1 222 ? 14.577 -8.465 8.353 1 87.25 222 PRO B CA 1
ATOM 3762 C C . PRO B 1 222 ? 15.507 -8.916 9.477 1 87.25 222 PRO B C 1
ATOM 3764 O O . PRO B 1 222 ? 16.724 -8.983 9.286 1 87.25 222 PRO B O 1
ATOM 3767 N N . GLU B 1 223 ? 15.001 -9.309 10.542 1 91.03 223 GLU B N 1
ATOM 3768 C CA . GLU B 1 223 ? 15.825 -9.719 11.676 1 91.03 223 GLU B CA 1
ATOM 3769 C C . GLU B 1 223 ? 16.518 -11.05 11.401 1 91.03 223 GLU B C 1
ATOM 3771 O O . GLU B 1 223 ? 17.503 -11.391 12.06 1 91.03 223 GLU B O 1
ATOM 3776 N N . LYS B 1 224 ? 16.065 -11.766 10.352 1 92.07 224 LYS B N 1
ATOM 3777 C CA . LYS B 1 224 ? 16.608 -13.086 10.044 1 92.07 224 LYS B CA 1
ATOM 3778 C C . LYS B 1 224 ? 17.38 -13.07 8.728 1 92.07 224 LYS B C 1
ATOM 3780 O O . LYS B 1 224 ? 18.006 -14.065 8.357 1 92.07 224 LYS B O 1
ATOM 3785 N N . SER B 1 225 ? 17.37 -12.033 8.089 1 91.99 225 SER B N 1
ATOM 3786 C CA . SER B 1 225 ? 17.841 -11.975 6.71 1 91.99 225 SER B CA 1
ATOM 3787 C C . SER B 1 225 ? 19.331 -12.289 6.621 1 91.99 225 SER B C 1
ATOM 3789 O O . SER B 1 225 ? 19.759 -13.053 5.753 1 91.99 225 SER B O 1
ATOM 3791 N N . LEU B 1 226 ? 20.126 -11.831 7.615 1 93.47 226 LEU B N 1
ATOM 3792 C CA . LEU B 1 226 ? 21.567 -12.056 7.579 1 93.47 226 LEU B CA 1
ATOM 3793 C C . LEU B 1 226 ? 21.895 -13.521 7.845 1 93.47 226 LEU B C 1
ATOM 3795 O O . LEU B 1 226 ? 22.788 -14.087 7.209 1 93.47 226 LEU B O 1
ATOM 3799 N N . ARG B 1 227 ? 21.205 -14.039 8.757 1 95.48 227 ARG B N 1
ATOM 3800 C CA . ARG B 1 227 ? 21.396 -15.458 9.037 1 95.48 227 ARG B CA 1
ATOM 3801 C C . ARG B 1 227 ? 21.005 -16.31 7.834 1 95.48 227 ARG B C 1
ATOM 3803 O O . ARG B 1 227 ? 21.686 -17.286 7.511 1 95.48 227 ARG B O 1
ATOM 3810 N N . LEU B 1 228 ? 19.977 -15.981 7.113 1 94.73 228 LEU B N 1
ATOM 3811 C CA . LEU B 1 228 ? 19.503 -16.741 5.962 1 94.73 228 LEU B CA 1
ATOM 3812 C C . LEU B 1 228 ? 20.505 -16.671 4.814 1 94.73 228 LEU B C 1
ATOM 3814 O O . LEU B 1 228 ? 20.675 -17.642 4.073 1 94.73 228 LEU B O 1
ATOM 3818 N N . GLU B 1 229 ? 21.181 -15.54 4.696 1 95.83 229 GLU B N 1
ATOM 3819 C CA . GLU B 1 229 ? 22.253 -15.453 3.709 1 95.83 229 GLU B CA 1
ATOM 3820 C C . GLU B 1 229 ? 23.294 -16.548 3.928 1 95.83 229 GLU B C 1
ATOM 3822 O O . GLU B 1 229 ? 23.69 -17.233 2.983 1 95.83 229 GLU B O 1
ATOM 3827 N N . LYS B 1 230 ? 23.715 -16.672 5.201 1 96.06 230 LYS B N 1
ATOM 3828 C CA . LYS B 1 230 ? 24.742 -17.654 5.535 1 96.06 230 LYS B CA 1
ATOM 3829 C C . LYS B 1 230 ? 24.237 -19.076 5.307 1 96.06 230 LYS B C 1
ATOM 3831 O O . LYS B 1 230 ? 24.943 -19.906 4.731 1 96.06 230 LYS B O 1
ATOM 3836 N N . ILE B 1 231 ? 23.043 -19.354 5.708 1 96.34 231 ILE B N 1
ATOM 3837 C CA . ILE B 1 231 ? 22.461 -20.689 5.628 1 96.34 231 ILE B CA 1
ATOM 3838 C C . ILE B 1 231 ? 22.334 -21.109 4.165 1 96.34 231 ILE B C 1
ATOM 3840 O O . ILE B 1 231 ? 22.751 -22.208 3.79 1 96.34 231 ILE B O 1
ATOM 3844 N N . TRP B 1 232 ? 21.828 -20.238 3.338 1 95.56 232 TRP B N 1
ATOM 3845 C CA . TRP B 1 232 ? 21.611 -20.583 1.937 1 95.56 232 TRP B CA 1
ATOM 3846 C C . TRP B 1 232 ? 22.935 -20.667 1.186 1 95.56 232 TRP B C 1
ATOM 3848 O O . TRP B 1 232 ? 23.102 -21.511 0.302 1 95.56 232 TRP B O 1
ATOM 3858 N N . GLN B 1 233 ? 23.858 -19.81 1.588 1 95.69 233 GLN B N 1
ATOM 3859 C CA . GLN B 1 233 ? 25.173 -19.885 0.961 1 95.69 233 GLN B CA 1
ATOM 3860 C C . GLN B 1 233 ? 25.842 -21.227 1.243 1 95.69 233 GLN B C 1
ATOM 3862 O O . GLN B 1 233 ? 26.423 -21.838 0.343 1 95.69 233 GLN B O 1
ATOM 3867 N N . LEU B 1 234 ? 25.726 -21.676 2.474 1 95.16 234 LEU B N 1
ATOM 3868 C CA . LEU B 1 234 ? 26.293 -22.968 2.847 1 95.16 234 LEU B CA 1
ATOM 3869 C C . LEU B 1 234 ? 25.641 -24.096 2.055 1 95.16 234 LEU B C 1
ATOM 3871 O O . LEU B 1 234 ? 26.332 -24.972 1.53 1 95.16 234 LEU B O 1
ATOM 3875 N N . LYS B 1 235 ? 24.353 -24.096 1.919 1 94.78 235 LYS B N 1
ATOM 3876 C CA . LYS B 1 235 ? 23.62 -25.105 1.16 1 94.78 235 LYS B CA 1
ATOM 3877 C C . LYS B 1 235 ? 24.076 -25.136 -0.296 1 94.78 235 LYS B C 1
ATOM 3879 O O . LYS B 1 235 ? 24.276 -26.211 -0.866 1 94.78 235 LYS B O 1
ATOM 3884 N N . LEU B 1 236 ? 24.287 -23.985 -0.865 1 95.37 236 LEU B N 1
ATOM 3885 C CA . LEU B 1 236 ? 24.655 -23.882 -2.273 1 95.37 236 LEU B CA 1
ATOM 3886 C C . LEU B 1 236 ? 26.079 -24.379 -2.501 1 95.37 236 LEU B C 1
ATOM 3888 O O . LEU B 1 236 ? 26.343 -25.097 -3.467 1 95.37 236 LEU B O 1
ATOM 3892 N N . LEU B 1 237 ? 26.93 -23.979 -1.602 1 93.09 237 LEU B N 1
ATOM 3893 C CA . LEU B 1 237 ? 28.329 -24.367 -1.745 1 93.09 237 LEU B CA 1
ATOM 3894 C C . LEU B 1 237 ? 28.483 -25.883 -1.67 1 93.09 237 LEU B C 1
ATOM 3896 O O . LEU B 1 237 ? 29.358 -26.455 -2.323 1 93.09 237 LEU B O 1
ATOM 3900 N N . LEU B 1 238 ? 27.57 -26.515 -0.98 1 91.94 238 LEU B N 1
ATOM 3901 C CA . LEU B 1 238 ? 27.629 -27.961 -0.797 1 91.94 238 LEU B CA 1
ATOM 3902 C C . LEU B 1 238 ? 26.82 -28.678 -1.873 1 91.94 238 LEU B C 1
ATOM 3904 O O . LEU B 1 238 ? 26.873 -29.905 -1.981 1 91.94 238 LEU B O 1
ATOM 3908 N N . GLY B 1 239 ? 26.052 -27.929 -2.685 1 90.93 239 GLY B N 1
ATOM 3909 C CA . GLY B 1 239 ? 25.161 -28.526 -3.667 1 90.93 239 GLY B CA 1
ATOM 3910 C C . GLY B 1 239 ? 25.833 -28.788 -5.002 1 90.93 239 GLY B C 1
ATOM 3911 O O . GLY B 1 239 ? 26.829 -28.143 -5.338 1 90.93 239 GLY B O 1
ATOM 3912 N N . LYS B 1 240 ? 25.265 -29.621 -5.798 1 93.6 240 LYS B N 1
ATOM 3913 C CA . LYS B 1 240 ? 25.829 -30.08 -7.064 1 93.6 240 LYS B CA 1
ATOM 3914 C C . LYS B 1 240 ? 25.706 -29.007 -8.142 1 93.6 240 LYS B C 1
ATOM 3916 O O . LYS B 1 240 ? 26.601 -28.851 -8.976 1 93.6 240 LYS B O 1
ATOM 3921 N N . ASN B 1 241 ? 24.688 -28.267 -8.006 1 94.81 241 ASN B N 1
ATOM 3922 C CA . ASN B 1 241 ? 24.419 -27.322 -9.084 1 94.81 241 ASN B CA 1
ATOM 3923 C C . ASN B 1 241 ? 25.369 -26.129 -9.034 1 94.81 241 ASN B C 1
ATOM 3925 O O . ASN B 1 241 ? 25.562 -25.44 -10.037 1 94.81 241 ASN B O 1
ATOM 3929 N N . SER B 1 242 ? 25.914 -25.809 -7.886 1 93.52 242 SER B N 1
ATOM 3930 C CA . SER B 1 242 ? 26.902 -24.738 -7.799 1 93.52 242 SER B CA 1
ATOM 3931 C C . SER B 1 242 ? 28.145 -25.064 -8.62 1 93.52 242 SER B C 1
ATOM 3933 O O . SER B 1 242 ? 28.688 -24.195 -9.305 1 93.52 242 SER B O 1
ATOM 3935 N N . LYS B 1 243 ? 28.553 -26.297 -8.556 1 92.6 243 LYS B N 1
ATOM 3936 C CA . LYS B 1 243 ? 29.694 -26.741 -9.351 1 92.6 243 LYS B CA 1
ATOM 3937 C C . LYS B 1 243 ? 29.38 -26.685 -10.843 1 92.6 243 LYS B C 1
ATOM 3939 O O . LYS B 1 243 ? 30.209 -26.244 -11.642 1 92.6 243 LYS B O 1
ATOM 3944 N N . LEU B 1 244 ? 28.182 -27.13 -11.115 1 94.18 244 LEU B N 1
ATOM 3945 C CA . LEU B 1 244 ? 27.766 -27.128 -12.514 1 94.18 244 LEU B CA 1
ATOM 3946 C C . LEU B 1 244 ? 27.69 -25.704 -13.055 1 94.18 244 LEU B C 1
ATOM 3948 O O . LEU B 1 244 ? 27.991 -25.464 -14.227 1 94.18 244 LEU B O 1
ATOM 3952 N N . ALA B 1 245 ? 27.28 -24.789 -12.258 1 93.92 245 ALA B N 1
ATOM 3953 C CA . ALA B 1 245 ? 27.185 -23.39 -12.668 1 93.92 245 ALA B CA 1
ATOM 3954 C C . ALA B 1 245 ? 28.556 -22.834 -13.043 1 93.92 245 ALA B C 1
ATOM 3956 O O . ALA B 1 245 ? 28.69 -22.107 -14.029 1 93.92 245 ALA B O 1
ATOM 3957 N N . ARG B 1 246 ? 29.546 -23.171 -12.285 1 91.48 246 ARG B N 1
ATOM 3958 C CA . ARG B 1 246 ? 30.901 -22.711 -12.569 1 91.48 246 ARG B CA 1
ATOM 3959 C C . ARG B 1 246 ? 31.43 -23.326 -13.86 1 91.48 246 ARG B C 1
ATOM 3961 O O . ARG B 1 246 ? 32.134 -22.664 -14.626 1 91.48 246 ARG B O 1
ATOM 3968 N N . LYS B 1 247 ? 31.027 -24.532 -14.099 1 92.79 247 LYS B N 1
ATOM 3969 C CA . LYS B 1 247 ? 31.424 -25.215 -15.326 1 92.79 247 LYS B CA 1
ATOM 3970 C C . LYS B 1 247 ? 30.721 -24.616 -16.541 1 92.79 247 LYS B C 1
ATOM 3972 O O . LYS B 1 247 ? 31.322 -24.482 -17.609 1 92.79 247 LYS B O 1
ATOM 3977 N N . LYS B 1 248 ? 29.448 -24.321 -16.384 1 92.35 248 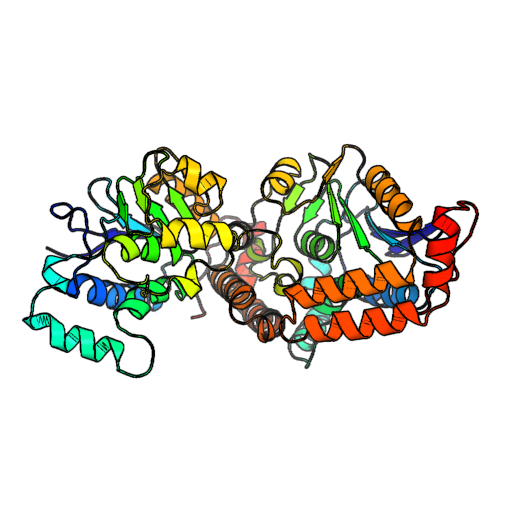LYS B N 1
ATOM 3978 C CA . LYS B 1 248 ? 28.624 -23.814 -17.477 1 92.35 248 LYS B CA 1
ATOM 3979 C C . LYS B 1 248 ? 29.152 -22.476 -17.988 1 92.35 248 LYS B C 1
ATOM 3981 O O . LYS B 1 248 ? 28.978 -22.142 -19.162 1 92.35 248 LYS B O 1
ATOM 3986 N N . ASP B 1 249 ? 29.768 -21.72 -17.097 1 86.25 249 ASP B N 1
ATOM 3987 C CA . ASP B 1 249 ? 30.339 -20.437 -17.495 1 86.25 249 ASP B CA 1
ATOM 3988 C C . ASP B 1 249 ? 31.359 -20.615 -18.618 1 86.25 249 ASP B C 1
ATOM 3990 O O . ASP B 1 249 ? 31.494 -19.748 -19.484 1 86.25 249 ASP B O 1
ATOM 3994 N N . LYS B 1 250 ? 32.085 -21.808 -18.689 1 89.62 250 LYS B N 1
ATOM 3995 C CA . LYS B 1 250 ? 33.085 -22.132 -19.702 1 89.62 250 LYS B CA 1
ATOM 3996 C C . LYS B 1 250 ? 32.515 -23.077 -20.755 1 89.62 250 LYS B C 1
ATOM 3998 O O . LYS B 1 250 ? 32.959 -23.073 -21.906 1 89.62 250 LYS B O 1
ATOM 4003 N N . HIS B 1 251 ? 31.486 -23.811 -20.359 1 92.1 251 HIS B N 1
ATOM 4004 C CA . HIS B 1 251 ? 30.844 -24.803 -21.215 1 92.1 251 HIS B CA 1
ATOM 4005 C C . HIS B 1 251 ? 29.329 -24.628 -21.221 1 92.1 251 HIS B C 1
ATOM 4007 O O . HIS B 1 251 ? 28.622 -25.281 -20.45 1 92.1 251 HIS B O 1
ATOM 4013 N N . PRO B 1 252 ? 28.791 -23.874 -22.066 1 89.34 252 PRO B N 1
ATOM 4014 C CA . PRO B 1 252 ? 27.379 -23.484 -22.057 1 89.34 252 PRO B CA 1
ATOM 4015 C C . PRO B 1 252 ? 26.438 -24.669 -22.256 1 89.34 252 PRO B C 1
ATOM 4017 O O . PRO B 1 252 ? 25.245 -24.572 -21.957 1 89.34 252 PRO B O 1
ATOM 4020 N N . GLU B 1 253 ? 26.953 -25.736 -22.685 1 91.36 253 GLU B N 1
ATOM 4021 C CA . GLU B 1 253 ? 26.118 -26.899 -22.971 1 91.36 253 GLU B CA 1
ATOM 4022 C C . GLU B 1 253 ? 25.786 -27.667 -21.695 1 91.36 253 GLU B C 1
ATOM 4024 O O . GLU B 1 253 ? 24.903 -28.528 -21.695 1 91.36 253 GLU B O 1
ATOM 4029 N N . VAL B 1 254 ? 26.458 -27.355 -20.646 1 91.8 254 VAL B N 1
ATOM 4030 C CA . VAL B 1 254 ? 26.233 -28.039 -19.377 1 91.8 254 VAL B CA 1
ATOM 4031 C C . VAL B 1 254 ? 24.812 -27.767 -18.889 1 91.8 254 VAL B C 1
ATOM 4033 O O . VAL B 1 254 ? 24.353 -26.622 -18.899 1 91.8 254 VAL B O 1
ATOM 4036 N N . ASN B 1 255 ? 24.165 -28.893 -18.519 1 92.08 255 ASN B N 1
ATOM 4037 C CA . ASN B 1 255 ? 22.81 -28.782 -17.99 1 92.08 255 ASN B CA 1
ATOM 4038 C C . ASN B 1 255 ? 22.789 -28.921 -16.47 1 92.08 255 ASN B C 1
ATOM 4040 O O . ASN B 1 255 ? 23.582 -29.671 -15.9 1 92.08 255 ASN B O 1
ATOM 4044 N N . PHE B 1 256 ? 21.953 -28.15 -15.864 1 94.29 256 PHE B N 1
ATOM 4045 C CA . PHE B 1 256 ? 21.77 -28.264 -14.422 1 94.29 256 PHE B CA 1
ATOM 4046 C C . PHE B 1 256 ? 20.971 -29.514 -14.074 1 94.29 256 PHE B C 1
ATOM 4048 O O . PHE B 1 256 ? 20.214 -30.023 -14.903 1 94.29 256 PHE B O 1
ATOM 4055 N N . LEU B 1 257 ? 21.149 -29.994 -12.822 1 93.4 257 LEU B N 1
ATOM 4056 C CA . LEU B 1 257 ? 20.235 -30.968 -12.235 1 93.4 257 LEU B CA 1
ATOM 4057 C C . LEU B 1 257 ? 18.943 -30.298 -11.782 1 93.4 257 LEU B C 1
ATOM 4059 O O . L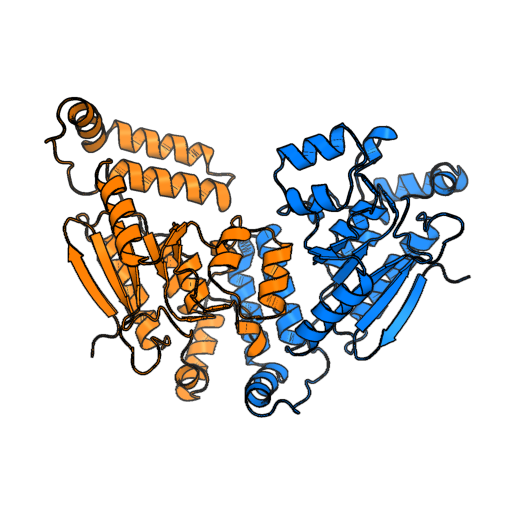EU B 1 257 ? 18.911 -29.084 -11.567 1 93.4 257 LEU B O 1
ATOM 4063 N N . PRO B 1 258 ? 17.93 -31.134 -11.687 1 92.93 258 PRO B N 1
ATOM 4064 C CA . PRO B 1 258 ? 16.703 -30.577 -11.113 1 92.93 258 PRO B CA 1
ATOM 4065 C C . PRO B 1 258 ? 16.933 -29.922 -9.753 1 92.93 258 PRO B C 1
ATOM 4067 O O . PRO B 1 258 ? 17.932 -30.206 -9.087 1 92.93 258 PRO B O 1
ATOM 4070 N N . ARG B 1 259 ? 16.02 -28.984 -9.451 1 93.66 259 ARG B N 1
ATOM 4071 C CA . ARG B 1 259 ? 16.106 -28.245 -8.196 1 93.66 259 ARG B CA 1
ATOM 4072 C C . ARG B 1 259 ? 16.274 -29.193 -7.013 1 93.66 259 ARG B C 1
ATOM 4074 O O . ARG B 1 259 ? 15.519 -30.157 -6.871 1 93.66 259 ARG B O 1
ATOM 4081 N N . GLN B 1 260 ? 17.211 -28.855 -6.091 1 90.62 260 GLN B N 1
ATOM 4082 C CA . GLN B 1 260 ? 17.533 -29.749 -4.984 1 90.62 260 GLN B CA 1
ATOM 4083 C C . GLN B 1 260 ? 16.852 -29.297 -3.696 1 90.62 260 GLN B C 1
ATOM 4085 O O . GLN B 1 260 ? 16.743 -30.069 -2.741 1 90.62 260 GLN B O 1
ATOM 4090 N N . TYR B 1 261 ? 16.466 -28.038 -3.716 1 88.51 261 TYR B N 1
ATOM 4091 C CA . TYR B 1 261 ? 15.925 -27.495 -2.475 1 88.51 261 TYR B CA 1
ATOM 4092 C C . TYR B 1 261 ? 14.461 -27.105 -2.643 1 88.51 261 TYR B C 1
ATOM 4094 O O . TYR B 1 261 ? 13.995 -26.886 -3.764 1 88.51 261 TYR B O 1
ATOM 4102 N N . LYS B 1 262 ? 13.861 -27.066 -1.497 1 81.95 262 LYS B N 1
ATOM 4103 C CA . LYS B 1 262 ? 12.444 -26.716 -1.475 1 81.95 262 LYS B CA 1
ATOM 4104 C C . LYS B 1 262 ? 12.228 -25.337 -0.859 1 81.95 262 LYS B C 1
ATOM 4106 O O . LYS B 1 262 ? 12.971 -24.927 0.035 1 81.95 262 LYS B O 1
#

Organism: Acinetobacter pittii (strain PHEA-2) (NCBI:txid871585)

Sequence (524 aa):
MALLRIEKNNGIATVYLNRPDKRNAMSFALLKEFVSTAKAIKKDRDIRCVILTGEAQVFSAGIDLSDLNNPKNSAFAIWELVKPGQSLFQKAFLIWQNLPVPVIAALEGYCFGAGMQLALAADIRISHPDTKMSIMESRWGLVPDMGLTRSLKGLIGVDLAKELTLTARVFDGNYAKEIGLVTHLSDSPLEKANEIATEMLQRSPDALTAAKRVLDAMEHQPEKSLRLEKIWQLKLLLGKNSKLARKKDKHPEVNFLPRQYKMALLRIEKNNGIATVYLNRPDKRNAMSFALLKEFVSTAKAIKKDRDIRCVILTGEAQVFSAGIDLSDLNNPKNSAFAIWELVKPGQSLFQKAFLIWQNLPVPVIAALEGYCFGAGMQLALAADIRISHPDTKMSIMESRWGLVPDMGLTRSLKGLIGVDLAKELTLTARVFDGNYAKEIGLVTHLSDSPLEKANEIATEMLQRSPDALTAAKRVLDAMEHQPEKSLRLEKIWQLKLLLGKNSKLARKKDKHPEVNFLPRQYK

Nearest PDB structures (foldseek):
  4og1-assembly1_A  TM=9.273E-01  e=5.224E-26  Novosphingobium aromaticivorans DSM 12444
  4di1-assembly1_B  TM=9.040E-01  e=2.406E-20  Mycobacterium marinum M
  4jvt-assembly1_A  TM=8.568E-01  e=5.625E-20  Thermobifida fusca YX
  4wcz-assembly1_A  TM=8.696E-01  e=9.137E-20  Novosphingobium aromaticivorans DSM 12444
  8uja-assembly1_B  TM=8.689E-01  e=1.237E-19  Novosphingobium aromaticivorans DSM 12444

Foldseek 3Di:
DDQWDWDDDQQEIEIEREDVVQLSAAALVNLVVLLVVLVVNLPPLSHAEYEQAYPPQGRYPYHDVCRVPPPVCVVVVVCQVPDPDHGSLQNSQLSQLLRLHAYEYQHGAEQEQSSLSNRLSGPAYEYAQAYKYANQQVVVVGARDNQCVLSVFPQADPVVVCVRNNVRDIDGPVVCVVRRVHVYYDNGRVVVVVVVSVVSQLAASLVRSLVSVLVSCVGVPVVCNVVSVVVSVVVLVPDDQVVQNVVCVVVVVGHGDGHDDD/DDQWDWDDDQQEIEIEREDVVQLSAAAPVNLVVLLVVLVVNLPPLSHAEYEQAYPPQGRYQYHDVCRVPPPVCVVVVVCQVPDPDHGSLQSSQLSQLLRLHAYEYQHGAEQEQSSLSNRLSGPAYEYAQAYKYANQQVVVVGARDNCCVLSVPPQFDPVVVCVRNNVRDIDGPVVCVVRRVHVYYDNGRVVVVVVVSVVSQLAASLVNSLVSVLVSCVGVPVVCSVVSVVVSVVVLVPDDQVVQNVVCVVPVVGHGDGHDDD

Radius of gyration: 25.05 Å; Cα contacts (8 Å, |Δi|>4): 1041; chains: 2; bounding box: 62×68×58 Å

Solvent-accessible surface area (backbone atoms only — not comparable to full-atom values): 25917 Å² total; per-residue (Å²): 132,63,55,60,44,74,46,79,54,97,33,33,37,39,38,26,33,44,36,55,93,57,40,22,36,42,36,70,68,44,38,52,48,42,42,55,49,48,53,52,50,63,70,39,44,64,54,58,29,36,36,42,35,25,38,88,59,18,28,9,59,6,62,30,60,72,51,67,68,30,69,87,39,42,64,56,53,52,48,38,69,67,48,84,74,77,26,65,60,25,43,36,25,47,49,53,52,65,39,50,39,58,27,33,22,25,35,28,43,34,27,21,30,54,27,36,44,43,40,40,20,30,51,36,29,27,22,17,52,78,17,41,32,22,46,31,31,44,75,72,78,41,70,76,70,41,44,41,80,66,41,47,61,58,38,48,57,67,67,58,53,46,51,39,38,74,63,26,49,78,45,38,28,58,60,32,39,72,61,38,75,25,75,42,76,31,97,49,18,61,62,54,50,50,52,54,47,56,49,32,66,76,30,28,51,50,17,42,27,41,41,52,52,34,55,49,24,30,76,76,38,55,92,47,18,67,61,43,24,30,55,45,38,51,54,28,73,73,33,69,42,22,57,44,21,55,48,21,77,81,36,75,82,58,73,72,66,64,41,84,70,122,131,64,55,60,45,77,46,77,54,96,33,33,36,38,38,27,34,44,35,54,93,57,41,22,37,42,37,71,68,46,40,53,47,42,42,54,48,51,53,52,51,64,69,39,41,63,53,58,30,36,36,42,36,25,38,89,59,19,26,10,61,7,61,30,58,73,52,67,66,30,72,85,39,43,61,55,53,51,48,37,47,66,44,83,76,77,25,64,60,23,43,35,25,45,49,53,51,65,38,51,40,57,27,34,22,26,34,29,43,34,25,21,30,55,28,34,43,43,41,40,20,30,79,39,31,25,22,17,51,76,17,41,32,21,48,32,30,20,56,49,11,31,45,74,50,40,40,43,50,66,41,46,60,84,52,44,34,55,40,59,54,48,52,41,39,46,45,26,52,78,46,39,28,57,57,33,40,73,60,40,74,25,74,43,77,31,96,48,18,60,61,54,50,50,53,53,48,55,58,55,66,76,46,45,52,50,56,52,26,43,52,52,52,40,56,52,23,54,76,76,37,55,92,48,24,67,60,45,47,52,54,45,48,54,54,40,74,73,34,70,44,52,58,44,48,64,47,24,76,81,36,76,82,58,73,75,64,63,41,82,70,122

pLDDT: mean 95.26, std 4.02, range [72.41, 98.95]